Protein AF-A0A7C5GRQ5-F1 (afdb_monomer)

Mean predicted aligned error: 15.03 Å

Sequence (416 aa):
GIWSTAARRTLISAMTKQSAGGLSNIDPYYFAISGTSMATPHIAGVAALILQAYPDLRMSDIYEEAEQEKLDAGWVNDSRNRVHEVELILEASARYVPPSDGGDPLAENNIPQNYSLGWNGEPFDFAQGFGLVRVDRAVGIALALKELRTRDFDGDGVPDYPDACVKAAVSRYEAAMVERQRTYNTDRLYTAWNGEWSRFSNQTTSVIPVNHDTSKMVFIPEGASEMEVRFTYDPWDTDGKRVASLYVTIDQTGDGRPDWTQTGDLLADSRVSVISIPADAYGSYWSFNVEGRGVDWNLGERFRESQYKEVRTEFTISLNMTMTSGGHTLDIQDPHAGVAYWKPLIPFGSEVEGTSINMTEYVYDLGRITPLHEEAPSGEGGADLAWLWVLLIVSMIAAAGYLGYKKAWKKRKLSS

Secondary structure (DSSP, 8-state):
---PPPPP-SSTTSGGGSS-SS-----SS-----SHHHHHHHHHHHHHHHHHH-TT--EEEEEPP--HHHHHTTGGG-GGGEEEHHHHHHHHH-BPPPPPSS-SSB-TTS-BS--EE-TTS-EEBTTTBT-B--HHHHHHHHHHHHHHHH--SSSSSS-S-TT--HHHHHHHHHHHEEEEEEEE--SEEEEEEEEEEEEEE-SSS---PPBP---EEEE--TTEEEEEEEEEE-SEETTTTEEEEEEEEEESSSSSS-SEE--S-TT-SEEEEEEE--GGGTT-EEEEEEEEEEEE---TTTTSTTPPEEEEEEEEEEEEEEEPSEEEEEPPPP--TTEEPPEE---TT---TTEEEEEEEEEE-GGGPPPP-------TT---HHHHHHHHHHHHHHHHHHHHHHHHHHHHHS--

Solvent-accessible surface area (backbone atoms only — not comparable to full-atom values): 24480 Å² total; per-residue (Å²): 125,92,85,76,89,79,80,86,86,81,79,86,73,68,76,75,75,80,76,56,84,91,71,79,84,78,58,94,88,62,71,95,62,86,55,72,74,61,50,49,59,54,52,51,52,49,49,50,50,29,38,69,64,30,71,83,67,49,74,40,96,50,62,60,89,70,59,68,71,45,50,76,72,43,47,87,75,43,79,84,43,38,37,46,42,65,57,55,36,43,49,72,27,23,46,62,73,78,48,45,84,59,66,83,70,40,11,78,76,63,27,50,76,64,70,49,68,49,100,86,67,48,57,27,37,95,83,53,42,36,34,53,66,34,64,68,52,24,36,44,29,33,41,35,38,43,47,45,30,62,40,47,84,88,70,85,83,53,46,76,33,64,79,66,48,69,72,58,13,47,57,40,32,60,72,20,52,38,84,44,77,47,79,41,50,26,43,32,35,32,38,71,51,75,52,67,49,40,41,45,47,58,93,72,94,52,90,69,72,55,68,58,77,57,60,36,30,36,74,34,58,71,59,45,43,36,34,37,45,35,43,35,39,66,25,71,36,80,88,71,32,34,41,38,34,58,39,46,33,31,18,67,82,70,81,86,53,70,75,44,69,63,82,79,70,50,65,53,47,64,47,76,47,77,43,77,45,59,81,85,49,43,80,38,54,31,36,37,30,60,47,71,52,63,48,63,68,63,68,89,57,80,82,56,88,89,70,74,50,66,31,71,41,57,35,35,45,36,39,42,34,35,43,51,83,36,85,38,74,45,68,72,70,75,89,47,91,55,41,59,65,78,38,84,44,70,57,93,92,50,71,40,87,72,16,33,35,36,37,44,40,84,43,79,39,79,87,58,57,66,81,78,80,69,72,68,71,79,68,83,77,72,74,50,68,66,57,56,51,51,52,51,50,52,50,51,52,52,51,52,50,50,52,51,50,52,53,52,53,54,53,60,64,73,75,109

Foldseek 3Di:
DDFDFDDDDDDPPPVVPPPPPPDDDADPGDDPDPDCVRVVVVLVVLLVLLCVLPVPFAFALAFDDDDPVCVVVVSSVDSVRTDTQLVVLQLLQADDDAADPDDPQGHPVRHGNDWDADPLRQTADPPAGSHHGDSVSSSLLSNLLVCQLADDPPPPPHRPCVPDGSSLSSVLQVVQKDKDKDKALAQKKKWKDKDKWKWKDWPPPDGPIDTDWPKAKEAAAAQWFKKKKKKAWQQDDVPQQKGWQKWKFKDLPPPPDGPDIDDDDSRDRMDIDMDTDDRVSHGHIMIIGMDTDMDGPPVVCVPPPTDMDMDMIMMMIMMMIGGHFAEGEDEDDDPDPSYIDIDGDDPPPDRHPRYMYIYIDTDRDSVSRDHDDDPPPPDPDPPPVVVVVVVVVVVVVVVVVVVVVVVVVVVVVVVD

Radius of gyration: 33.69 Å; Cα contacts (8 Å, |Δi|>4): 650; chains: 1; bounding box: 66×55×139 Å

Structure (mmCIF, N/CA/C/O backbone):
data_AF-A0A7C5GRQ5-F1
#
_entry.id   AF-A0A7C5GRQ5-F1
#
loop_
_atom_site.group_PDB
_atom_site.id
_atom_site.type_symbol
_atom_site.label_atom_id
_atom_site.label_alt_id
_atom_site.label_comp_id
_atom_site.label_asym_id
_atom_site.label_entity_id
_atom_site.label_seq_id
_atom_site.pdbx_PDB_ins_code
_atom_site.Cartn_x
_atom_site.Cartn_y
_atom_site.Cartn_z
_atom_site.occupancy
_atom_site.B_iso_or_equiv
_atom_site.auth_seq_id
_atom_site.auth_comp_id
_atom_site.auth_asym_id
_atom_site.auth_atom_id
_atom_site.pdbx_PDB_model_num
ATOM 1 N N . GLY A 1 1 ? 2.155 6.959 8.559 1.00 25.25 1 GLY A N 1
ATOM 2 C CA . GLY A 1 1 ? 3.419 6.710 7.824 1.00 25.25 1 GLY A CA 1
ATOM 3 C C . GLY A 1 1 ? 4.019 5.414 8.322 1.00 25.25 1 GLY A C 1
ATOM 4 O O . GLY A 1 1 ? 3.908 5.161 9.507 1.00 25.25 1 GLY A O 1
ATOM 5 N N . ILE A 1 2 ? 4.578 4.568 7.455 1.00 20.62 2 ILE A N 1
ATOM 6 C CA . ILE A 1 2 ? 5.161 3.281 7.880 1.00 20.62 2 ILE A CA 1
ATOM 7 C C . ILE A 1 2 ? 6.656 3.484 8.162 1.00 20.62 2 ILE A C 1
ATOM 9 O O . ILE A 1 2 ? 7.288 4.335 7.539 1.00 20.62 2 ILE A O 1
ATOM 13 N N . TRP A 1 3 ? 7.177 2.783 9.170 1.00 27.25 3 TRP A N 1
ATOM 14 C CA . TRP A 1 3 ? 8.490 3.000 9.778 1.00 27.25 3 TRP A CA 1
ATOM 15 C C . TRP A 1 3 ? 9.375 1.762 9.629 1.00 27.25 3 TRP A C 1
ATOM 17 O O . TRP A 1 3 ? 8.954 0.650 9.936 1.00 27.25 3 TRP A O 1
ATOM 27 N N . SER A 1 4 ? 10.622 1.959 9.194 1.00 21.61 4 SER A N 1
ATOM 28 C CA . SER A 1 4 ? 11.632 0.900 9.125 1.00 21.61 4 SER A CA 1
ATOM 29 C C . SER A 1 4 ? 12.578 0.952 10.324 1.00 21.61 4 SER A C 1
ATOM 31 O O . SER A 1 4 ? 13.050 2.015 10.725 1.00 21.61 4 SER A O 1
ATOM 33 N N . THR A 1 5 ? 12.929 -0.227 10.836 1.00 24.03 5 THR A N 1
ATOM 34 C CA . THR A 1 5 ? 13.973 -0.458 11.839 1.00 24.03 5 THR A CA 1
ATOM 35 C C . THR A 1 5 ? 15.354 -0.112 11.273 1.00 24.03 5 THR A C 1
ATOM 37 O O . THR A 1 5 ? 15.790 -0.731 10.302 1.00 24.03 5 THR A O 1
ATOM 40 N N . ALA A 1 6 ? 16.072 0.844 11.866 1.00 27.31 6 ALA A N 1
ATOM 41 C CA . ALA A 1 6 ? 17.475 1.086 11.529 1.00 27.31 6 ALA A CA 1
ATOM 42 C C . ALA A 1 6 ? 18.397 0.207 12.387 1.00 27.31 6 ALA A C 1
ATOM 44 O O . ALA A 1 6 ? 18.345 0.219 13.618 1.00 27.31 6 ALA A O 1
ATOM 45 N N . ALA A 1 7 ? 19.273 -0.543 11.717 1.00 21.70 7 ALA A N 1
ATOM 46 C CA . ALA A 1 7 ? 20.367 -1.267 12.343 1.00 21.70 7 ALA A CA 1
ATOM 47 C C . ALA A 1 7 ? 21.446 -0.304 12.879 1.00 21.70 7 ALA A C 1
ATOM 49 O O . ALA A 1 7 ? 21.704 0.778 12.352 1.00 21.70 7 ALA A O 1
ATOM 50 N N . ARG A 1 8 ? 22.082 -0.726 13.970 1.00 26.25 8 ARG A N 1
ATOM 51 C CA . ARG A 1 8 ? 23.006 0.042 14.809 1.00 26.25 8 ARG A CA 1
ATOM 52 C C . ARG A 1 8 ? 24.312 0.436 14.079 1.00 26.25 8 ARG A C 1
ATOM 54 O O . ARG A 1 8 ? 25.058 -0.433 13.649 1.00 26.25 8 ARG A O 1
ATOM 61 N N . ARG A 1 9 ? 24.654 1.731 14.188 1.00 23.22 9 ARG A N 1
ATOM 62 C CA . ARG A 1 9 ? 26.003 2.342 14.342 1.00 23.22 9 ARG A CA 1
ATOM 63 C C . ARG A 1 9 ? 26.970 2.335 13.138 1.00 23.22 9 ARG A C 1
ATOM 65 O O . ARG A 1 9 ? 27.635 1.341 12.885 1.00 23.22 9 ARG A O 1
ATOM 72 N N . THR A 1 10 ? 27.239 3.520 12.572 1.00 27.20 10 THR A N 1
ATOM 73 C CA . THR A 1 10 ? 28.566 4.197 12.541 1.00 27.20 10 THR A CA 1
ATOM 74 C C . THR A 1 10 ? 28.480 5.580 11.846 1.00 27.20 10 THR A C 1
ATOM 76 O O . THR A 1 10 ? 27.639 5.808 10.992 1.00 27.20 10 THR A O 1
ATOM 79 N N . LEU A 1 11 ? 29.322 6.530 12.275 1.00 27.41 11 LEU A N 1
ATOM 80 C CA . LEU A 1 11 ? 29.549 7.908 11.775 1.00 27.41 11 LEU A CA 1
ATOM 81 C C . LEU A 1 11 ? 28.542 9.066 12.005 1.00 27.41 11 LEU A C 1
ATOM 83 O O . LEU A 1 11 ? 29.029 10.179 12.203 1.00 27.41 11 LEU A O 1
ATOM 87 N N . ILE A 1 12 ? 27.219 8.890 12.138 1.00 32.97 12 ILE A N 1
ATOM 88 C CA . ILE A 1 12 ? 26.296 10.010 12.514 1.00 32.97 12 ILE A CA 1
ATOM 89 C C . ILE A 1 12 ? 26.213 10.190 14.050 1.00 32.97 12 ILE A C 1
ATOM 91 O O . ILE A 1 12 ? 25.177 10.462 14.639 1.00 32.97 12 ILE A O 1
ATOM 95 N N . SER A 1 13 ? 27.330 9.992 14.750 1.00 30.78 13 SER A N 1
ATOM 96 C CA . SER A 1 13 ? 27.433 10.246 16.200 1.00 30.78 13 SER A CA 1
ATOM 97 C C . SER A 1 13 ? 28.453 11.338 16.533 1.00 30.78 13 SER A C 1
ATOM 99 O O . SER A 1 13 ? 28.589 11.702 17.700 1.00 30.78 13 SER A O 1
ATOM 101 N N . ALA A 1 14 ? 29.175 11.856 15.533 1.00 30.59 14 ALA A N 1
ATOM 102 C CA . ALA A 1 14 ? 30.203 12.874 15.734 1.00 30.59 14 ALA A CA 1
ATOM 103 C C . ALA A 1 14 ? 29.704 14.309 15.474 1.00 30.59 14 ALA A C 1
ATOM 105 O O . ALA A 1 14 ? 30.206 15.232 16.105 1.00 30.59 14 ALA A O 1
ATOM 106 N N . MET A 1 15 ? 28.693 14.514 14.616 1.00 30.47 15 MET A N 1
ATOM 107 C CA . MET A 1 15 ? 28.229 15.869 14.256 1.00 30.47 15 MET A CA 1
ATOM 108 C C . MET A 1 15 ? 27.110 16.430 15.149 1.00 30.47 15 MET A C 1
ATOM 110 O O . MET A 1 15 ? 26.880 17.633 15.155 1.00 30.47 15 MET A O 1
ATOM 114 N N . THR A 1 16 ? 26.460 15.616 15.981 1.00 34.72 16 THR A N 1
ATOM 115 C CA . THR A 1 16 ? 25.412 16.074 16.917 1.00 34.72 16 THR A CA 1
ATOM 116 C C . THR A 1 16 ? 25.951 16.585 18.257 1.00 34.72 16 THR A C 1
ATOM 118 O O . THR A 1 16 ? 25.173 17.005 19.110 1.00 34.72 16 THR A O 1
ATOM 121 N N . LYS A 1 17 ? 27.276 16.598 18.466 1.00 33.09 17 LYS A N 1
ATOM 122 C CA . LYS A 1 17 ? 27.876 16.962 19.762 1.00 33.09 17 LYS A CA 1
ATOM 123 C C . LYS A 1 17 ? 28.339 18.418 19.900 1.00 33.09 17 LYS A C 1
ATOM 125 O O . LYS A 1 17 ? 28.851 18.757 20.962 1.00 33.09 17 LYS A O 1
ATOM 130 N N . GLN A 1 18 ? 28.155 19.281 18.893 1.00 29.88 18 GLN A N 1
ATOM 131 C CA . GLN A 1 18 ? 28.696 20.653 18.943 1.00 29.88 18 GLN A CA 1
ATOM 132 C C . GLN A 1 18 ? 27.685 21.793 18.723 1.00 29.88 18 GLN A C 1
ATOM 134 O O . GLN A 1 18 ? 28.056 22.954 18.869 1.00 29.88 18 GLN A O 1
ATOM 139 N N . SER A 1 19 ? 26.404 21.497 18.481 1.00 29.31 19 SER A N 1
ATOM 140 C CA . SER A 1 19 ? 25.372 22.537 18.280 1.00 29.31 19 SER A CA 1
ATOM 141 C C . SER A 1 19 ? 24.140 22.380 19.172 1.00 29.31 19 SER A C 1
ATOM 143 O O . SER A 1 19 ? 23.090 22.933 18.874 1.00 29.31 19 SER A O 1
ATOM 145 N N . ALA A 1 20 ? 24.258 21.670 20.295 1.00 33.72 20 ALA A N 1
ATOM 146 C CA . ALA A 1 20 ? 23.192 21.596 21.289 1.00 33.72 20 ALA A CA 1
ATOM 147 C C . ALA A 1 20 ? 23.438 22.578 22.443 1.00 33.72 20 ALA A C 1
ATOM 149 O O . ALA A 1 20 ? 23.708 22.196 23.582 1.00 33.72 20 ALA A O 1
ATOM 150 N N . GLY A 1 21 ? 23.339 23.870 22.131 1.00 29.95 21 GLY A N 1
ATOM 151 C CA . GLY A 1 21 ? 23.011 24.875 23.132 1.00 29.95 21 GLY A CA 1
ATOM 152 C C . GLY A 1 21 ? 21.531 24.739 23.487 1.00 29.95 21 GLY A C 1
ATOM 153 O O . GLY A 1 21 ? 20.676 25.191 22.739 1.00 29.95 21 GLY A O 1
ATOM 154 N N . GLY A 1 22 ? 21.229 24.087 24.610 1.00 34.00 22 GLY A N 1
ATOM 155 C CA . GLY A 1 22 ? 19.922 24.183 25.275 1.00 34.00 22 GLY A CA 1
ATOM 156 C C . GLY A 1 22 ? 18.800 23.235 24.833 1.00 34.00 22 GLY A C 1
ATOM 157 O O . GLY A 1 22 ? 17.737 23.285 25.440 1.00 34.00 22 GLY A O 1
ATOM 158 N N . LEU A 1 23 ? 19.008 22.347 23.856 1.00 36.28 23 LEU A N 1
ATOM 159 C CA . LEU A 1 23 ? 18.032 21.319 23.448 1.00 36.28 23 LEU A CA 1
ATOM 160 C C . LEU A 1 23 ? 18.760 20.010 23.095 1.00 36.28 23 LEU A C 1
ATOM 162 O O . LEU A 1 23 ? 18.914 19.652 21.932 1.00 36.28 23 LEU A O 1
ATOM 166 N N . SER A 1 24 ? 19.271 19.307 24.103 1.00 38.50 24 SER A N 1
ATOM 167 C CA . SER A 1 24 ? 19.963 18.021 23.942 1.00 38.50 24 SER A CA 1
ATOM 168 C C . SER A 1 24 ? 19.335 16.953 24.823 1.00 38.50 24 SER A C 1
ATOM 170 O O . SER A 1 24 ? 19.722 16.775 25.972 1.00 38.50 24 SER A O 1
ATOM 172 N N . ASN A 1 25 ? 18.386 16.203 24.270 1.00 37.59 25 ASN A N 1
ATOM 173 C CA . ASN A 1 25 ? 18.140 14.826 24.698 1.00 37.59 25 ASN A CA 1
ATOM 174 C C . ASN A 1 25 ? 17.377 14.097 23.596 1.00 37.59 25 ASN A C 1
ATOM 176 O O . ASN A 1 25 ? 16.163 13.930 23.651 1.00 37.59 25 ASN A O 1
ATOM 180 N N . ILE A 1 26 ? 18.117 13.750 22.546 1.00 38.72 26 ILE A N 1
ATOM 181 C CA . ILE A 1 26 ? 17.601 13.003 21.409 1.00 38.72 26 ILE A CA 1
ATOM 182 C C . ILE A 1 26 ? 17.846 11.514 21.668 1.00 38.72 26 ILE A C 1
ATOM 184 O O . ILE A 1 26 ? 18.937 11.120 22.089 1.00 38.72 26 ILE A O 1
ATOM 188 N N . ASP A 1 27 ? 16.799 10.722 21.471 1.00 39.25 27 ASP A N 1
ATOM 189 C CA . ASP A 1 27 ? 16.747 9.285 21.711 1.00 39.25 27 ASP A CA 1
ATOM 190 C C . ASP A 1 27 ? 17.707 8.514 20.765 1.00 39.25 27 ASP A C 1
ATOM 192 O O . ASP A 1 27 ? 17.698 8.740 19.555 1.00 39.25 27 ASP A O 1
ATOM 196 N N . PRO A 1 28 ? 18.574 7.622 21.286 1.00 38.06 28 PRO A N 1
ATOM 197 C CA . PRO A 1 28 ? 19.521 6.819 20.517 1.00 38.06 28 PRO A CA 1
ATOM 198 C C . PRO A 1 28 ? 18.915 5.629 19.743 1.00 38.06 28 PRO A C 1
ATOM 200 O O . PRO A 1 28 ? 19.674 4.974 19.026 1.00 38.06 28 PRO A O 1
ATOM 203 N N . TYR A 1 29 ? 17.616 5.325 19.866 1.00 30.42 29 TYR A N 1
ATOM 204 C CA . TYR A 1 29 ? 16.940 4.261 19.101 1.00 30.42 29 TYR A CA 1
ATOM 205 C C . TYR A 1 29 ? 15.862 4.773 18.141 1.00 30.42 29 TYR A C 1
ATOM 207 O O . TYR A 1 29 ? 15.638 4.141 17.109 1.00 30.42 29 TYR A O 1
ATOM 215 N N . TYR A 1 30 ? 15.245 5.921 18.430 1.00 38.59 30 TYR A N 1
ATOM 216 C CA . TYR A 1 30 ? 14.126 6.446 17.648 1.00 38.59 30 TYR A CA 1
ATOM 217 C C . TYR A 1 30 ? 14.248 7.956 17.471 1.00 38.59 30 TYR A C 1
ATOM 219 O O . TYR A 1 30 ? 13.999 8.747 18.374 1.00 38.59 30 TYR A O 1
ATOM 227 N N . PHE A 1 31 ? 14.633 8.369 16.272 1.00 36.88 31 PHE A N 1
ATOM 228 C CA . PHE A 1 31 ? 14.639 9.770 15.893 1.00 36.88 31 PHE A CA 1
ATOM 229 C C . PHE A 1 31 ? 13.370 10.107 15.102 1.00 36.88 31 PHE A C 1
ATOM 231 O O . PHE A 1 31 ? 13.057 9.434 14.122 1.00 36.88 31 PHE A O 1
ATOM 238 N N . ALA A 1 32 ? 12.736 11.240 15.414 1.00 35.25 32 ALA A N 1
ATOM 239 C CA . ALA A 1 32 ? 11.993 12.000 14.412 1.00 35.25 32 ALA A CA 1
ATOM 240 C C . ALA A 1 32 ? 13.012 12.672 13.468 1.00 35.25 32 ALA A C 1
ATOM 242 O O . ALA A 1 32 ? 13.331 13.849 13.615 1.00 35.25 32 ALA A O 1
ATOM 243 N N . ILE A 1 33 ? 13.610 11.903 12.552 1.00 34.44 33 ILE A N 1
ATOM 244 C CA . ILE A 1 33 ? 14.453 12.442 11.472 1.00 34.44 33 ILE A CA 1
ATOM 245 C C . ILE A 1 33 ? 13.586 12.567 10.222 1.00 34.44 33 ILE A C 1
ATOM 247 O O . ILE A 1 33 ? 13.465 11.638 9.436 1.00 34.44 33 ILE A O 1
ATOM 251 N N . SER A 1 34 ? 12.973 13.726 10.005 1.00 38.34 34 SER A N 1
ATOM 252 C CA . SER A 1 34 ? 12.477 14.060 8.669 1.00 38.34 34 SER A CA 1
ATOM 253 C C . SER A 1 34 ? 13.676 14.264 7.737 1.00 38.34 34 SER A C 1
ATOM 255 O O . SER A 1 34 ? 14.570 15.053 8.051 1.00 38.34 34 SER A O 1
ATOM 257 N N . GLY A 1 35 ? 13.714 13.560 6.608 1.00 40.47 35 GLY A N 1
ATOM 258 C CA . GLY A 1 35 ? 14.764 13.706 5.600 1.00 40.47 35 GLY A CA 1
ATOM 259 C C . GLY A 1 35 ? 14.936 12.456 4.740 1.00 40.47 35 GLY A C 1
ATOM 260 O O . GLY A 1 35 ? 14.409 11.388 5.054 1.00 40.47 35 GLY A O 1
ATOM 261 N N . THR A 1 36 ? 15.721 12.576 3.671 1.00 53.44 36 THR A N 1
ATOM 262 C CA . THR A 1 36 ? 16.008 11.511 2.688 1.00 53.44 36 THR A CA 1
ATOM 263 C C . THR A 1 36 ? 16.519 10.204 3.312 1.00 53.44 36 THR A C 1
ATOM 265 O O . THR A 1 36 ? 16.264 9.127 2.782 1.00 53.44 36 THR A O 1
ATOM 268 N N . SER A 1 37 ? 17.143 10.273 4.493 1.00 46.97 37 SER A N 1
ATOM 269 C CA . SER A 1 37 ? 17.618 9.117 5.271 1.00 46.97 37 SER A CA 1
ATOM 270 C C . SER A 1 37 ? 16.514 8.113 5.646 1.00 46.97 37 SER A C 1
ATOM 272 O O . SER A 1 37 ? 16.777 6.915 5.706 1.00 46.97 37 SER A O 1
ATOM 274 N N . MET A 1 38 ? 15.266 8.559 5.866 1.00 59.97 38 MET A N 1
ATOM 275 C CA . MET A 1 38 ? 14.136 7.650 6.138 1.00 59.97 38 MET A CA 1
ATOM 276 C C . MET A 1 38 ? 13.520 7.055 4.866 1.00 59.97 38 MET A C 1
ATOM 278 O O . MET A 1 38 ? 12.902 5.993 4.934 1.00 59.97 38 MET A O 1
ATOM 282 N N . ALA A 1 39 ? 13.720 7.679 3.704 1.00 62.66 39 ALA A N 1
ATOM 283 C CA . ALA A 1 39 ? 13.347 7.077 2.427 1.00 62.66 39 ALA A CA 1
ATOM 284 C C . ALA A 1 39 ? 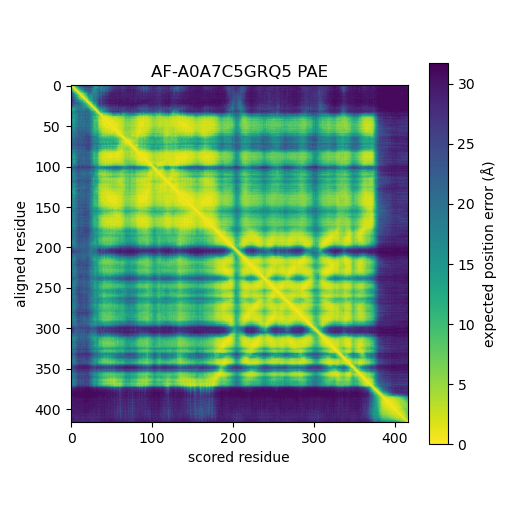14.284 5.910 2.072 1.00 62.66 39 ALA A C 1
ATOM 286 O O . ALA A 1 39 ? 13.821 4.885 1.579 1.00 62.66 39 ALA A O 1
ATOM 287 N N . THR A 1 40 ? 15.577 6.009 2.407 1.00 70.69 40 THR A N 1
ATOM 288 C CA . THR A 1 40 ? 16.586 4.982 2.097 1.00 70.69 40 THR A CA 1
ATOM 289 C C . THR A 1 40 ? 16.203 3.558 2.532 1.00 70.69 40 THR A C 1
ATOM 291 O O . THR A 1 40 ? 16.220 2.676 1.675 1.00 70.69 40 THR A O 1
ATOM 294 N N . PRO A 1 41 ? 15.831 3.269 3.797 1.00 74.12 41 PRO A N 1
ATOM 295 C CA . PRO A 1 41 ? 15.485 1.905 4.191 1.00 74.12 41 PRO A CA 1
ATOM 296 C C . PRO A 1 41 ? 14.168 1.410 3.571 1.00 74.12 41 PRO A C 1
ATOM 298 O O . PRO A 1 41 ? 14.044 0.216 3.310 1.00 74.12 41 PRO A O 1
ATOM 301 N N . HIS A 1 42 ? 13.211 2.299 3.280 1.00 73.56 42 HIS A N 1
ATOM 302 C CA . HIS A 1 42 ? 11.979 1.924 2.578 1.00 73.56 42 HIS A CA 1
ATOM 303 C C . HIS A 1 42 ? 12.272 1.506 1.142 1.00 73.56 42 HIS A C 1
ATOM 305 O O . HIS A 1 42 ? 11.875 0.421 0.729 1.00 73.56 42 HIS A O 1
ATOM 311 N N . ILE A 1 43 ? 13.027 2.325 0.408 1.00 82.25 43 ILE A N 1
ATOM 312 C CA . ILE A 1 43 ? 13.435 2.008 -0.961 1.00 82.25 43 ILE A CA 1
ATOM 313 C C . ILE A 1 43 ? 14.318 0.755 -0.995 1.00 82.25 43 ILE A C 1
ATOM 315 O O . ILE A 1 43 ? 14.124 -0.086 -1.866 1.00 82.25 43 ILE A O 1
ATOM 319 N N . ALA A 1 44 ? 15.202 0.552 -0.012 1.00 83.25 44 ALA A N 1
ATOM 320 C CA . ALA A 1 44 ? 15.966 -0.691 0.116 1.00 83.25 44 ALA A CA 1
ATOM 321 C C . ALA A 1 44 ? 15.059 -1.920 0.325 1.00 83.25 44 ALA A C 1
ATOM 323 O O . ALA A 1 44 ? 15.298 -2.971 -0.268 1.00 83.25 44 ALA A O 1
ATOM 324 N N . GLY A 1 45 ? 13.993 -1.790 1.122 1.00 86.31 45 GLY A N 1
ATOM 325 C CA . GLY A 1 45 ? 12.978 -2.833 1.283 1.00 86.31 45 GLY A CA 1
ATOM 326 C C . GLY A 1 45 ? 12.228 -3.137 -0.017 1.00 86.31 45 GLY A C 1
ATOM 327 O O . GLY A 1 45 ? 12.049 -4.304 -0.362 1.00 86.31 45 GLY A O 1
ATOM 328 N N . VAL A 1 46 ? 11.846 -2.110 -0.783 1.00 87.56 46 VAL A N 1
ATOM 329 C CA . VAL A 1 46 ? 11.210 -2.299 -2.099 1.00 87.56 46 VAL A CA 1
ATOM 330 C C . VAL A 1 46 ? 12.174 -2.954 -3.089 1.00 87.56 46 VAL A C 1
ATOM 332 O O . VAL A 1 46 ? 11.792 -3.901 -3.771 1.00 87.56 46 VAL A O 1
ATOM 335 N N . ALA A 1 47 ? 13.437 -2.526 -3.124 1.00 89.94 47 ALA A N 1
ATOM 336 C CA . ALA A 1 47 ? 14.477 -3.152 -3.936 1.00 89.94 47 ALA A CA 1
ATOM 337 C C . ALA A 1 47 ? 14.652 -4.642 -3.595 1.00 89.94 47 ALA A C 1
ATOM 339 O O . ALA A 1 47 ? 14.786 -5.467 -4.496 1.00 89.94 47 ALA A O 1
ATOM 340 N N . ALA A 1 48 ? 14.580 -5.008 -2.311 1.00 93.81 48 ALA A N 1
ATOM 341 C CA . ALA A 1 48 ? 14.618 -6.406 -1.889 1.00 93.81 48 ALA A CA 1
ATOM 342 C C . ALA A 1 48 ? 13.411 -7.209 -2.407 1.00 93.81 48 ALA A C 1
ATOM 344 O O . ALA A 1 48 ? 13.595 -8.336 -2.861 1.00 93.81 48 ALA A O 1
ATOM 345 N N . LEU A 1 49 ? 12.199 -6.637 -2.405 1.00 95.25 49 LEU A N 1
ATOM 346 C CA . LEU A 1 49 ? 11.009 -7.281 -2.983 1.00 95.25 49 LEU A CA 1
ATOM 347 C C . LEU A 1 49 ? 11.126 -7.456 -4.505 1.00 95.25 49 LEU A C 1
ATOM 349 O O . LEU A 1 49 ? 10.783 -8.516 -5.027 1.00 95.25 49 LEU A O 1
ATOM 353 N N . ILE A 1 50 ? 11.648 -6.448 -5.209 1.00 95.94 50 ILE A N 1
ATOM 354 C CA . ILE A 1 50 ? 11.923 -6.514 -6.652 1.00 95.94 50 ILE A CA 1
ATOM 355 C C . ILE A 1 50 ? 12.909 -7.654 -6.952 1.00 95.94 50 ILE A C 1
ATOM 357 O O . ILE A 1 50 ? 12.634 -8.501 -7.800 1.00 95.94 50 ILE A O 1
ATOM 361 N N . LEU A 1 51 ? 14.024 -7.721 -6.218 1.00 95.25 51 LEU A N 1
ATOM 362 C CA . LEU A 1 51 ? 15.039 -8.767 -6.380 1.00 95.25 51 LEU A CA 1
ATOM 363 C C . LEU A 1 51 ? 14.535 -10.151 -5.956 1.00 95.25 51 LEU A C 1
ATOM 365 O O . LEU A 1 51 ? 14.946 -11.155 -6.528 1.00 95.25 51 LEU A O 1
ATOM 369 N N . GLN A 1 52 ? 13.626 -10.234 -4.985 1.00 96.31 52 GLN A N 1
ATOM 370 C CA . GLN A 1 52 ? 12.972 -11.492 -4.633 1.00 96.31 52 GLN A CA 1
ATOM 371 C C . GLN A 1 52 ? 12.064 -11.987 -5.768 1.00 96.31 52 GLN A C 1
ATOM 373 O O . GLN A 1 52 ? 12.016 -13.189 -6.036 1.00 96.31 52 GLN A O 1
ATOM 378 N N . ALA A 1 53 ? 11.348 -11.078 -6.434 1.00 95.31 53 ALA A N 1
ATOM 379 C CA . ALA A 1 53 ? 10.494 -11.408 -7.570 1.00 95.31 53 ALA A CA 1
ATOM 380 C C . ALA A 1 53 ? 11.316 -11.841 -8.797 1.00 95.31 53 ALA A C 1
ATOM 382 O O . ALA A 1 53 ? 10.974 -12.831 -9.458 1.00 95.31 53 ALA A O 1
ATOM 383 N N . TYR A 1 54 ? 12.419 -11.136 -9.071 1.00 97.06 54 TYR A N 1
ATOM 384 C CA . TYR A 1 54 ? 13.335 -11.450 -10.160 1.00 97.06 54 TYR A CA 1
ATOM 385 C C . TYR A 1 54 ? 14.814 -11.237 -9.764 1.00 97.06 54 TYR A C 1
ATOM 387 O O . TYR A 1 54 ? 15.330 -10.124 -9.864 1.00 97.06 54 TYR A O 1
ATOM 395 N N . PRO A 1 55 ? 15.517 -12.306 -9.335 1.00 96.56 55 PRO A N 1
ATOM 396 C CA . PRO A 1 55 ? 16.909 -12.207 -8.885 1.00 96.56 55 PRO A CA 1
ATOM 397 C C . PRO A 1 55 ? 17.938 -11.921 -9.987 1.00 96.56 55 PRO A C 1
ATOM 399 O O . PRO A 1 55 ? 19.008 -11.409 -9.673 1.00 96.56 55 PRO A O 1
ATOM 402 N N . ASP A 1 56 ? 17.634 -12.228 -11.256 1.00 95.19 56 ASP A N 1
ATOM 403 C CA . ASP A 1 56 ? 18.586 -12.091 -12.376 1.00 95.19 56 ASP A CA 1
ATOM 404 C C . ASP A 1 56 ? 18.530 -10.710 -13.059 1.00 95.19 56 ASP A C 1
ATOM 406 O O . ASP A 1 56 ? 18.951 -10.554 -14.209 1.00 95.19 56 ASP A O 1
ATOM 410 N N . LEU A 1 57 ? 17.985 -9.701 -12.370 1.00 94.12 57 LEU A N 1
ATOM 411 C CA . LEU A 1 57 ? 18.069 -8.309 -12.809 1.00 94.12 57 LEU A CA 1
ATOM 412 C C . LEU A 1 57 ? 19.535 -7.895 -12.975 1.00 94.12 57 LEU A C 1
ATOM 414 O O . LEU A 1 57 ? 20.399 -8.265 -12.179 1.00 94.12 57 LEU A O 1
ATOM 418 N N . ARG A 1 58 ? 19.809 -7.125 -14.027 1.00 93.69 58 ARG A N 1
ATOM 419 C CA . ARG A 1 58 ? 21.170 -6.787 -14.462 1.00 93.69 58 ARG A CA 1
ATOM 420 C C . ARG A 1 58 ? 21.399 -5.278 -14.517 1.00 93.69 58 ARG A C 1
ATOM 422 O O . ARG A 1 58 ? 20.509 -4.475 -14.239 1.00 93.69 58 ARG A O 1
ATOM 429 N N . MET A 1 59 ? 22.619 -4.884 -14.877 1.00 91.88 59 MET A N 1
ATOM 430 C CA . MET A 1 59 ? 22.892 -3.506 -15.287 1.00 91.88 59 MET A CA 1
ATOM 431 C C . MET A 1 59 ? 22.164 -3.229 -16.600 1.00 91.88 59 MET A C 1
ATOM 433 O O . MET A 1 59 ? 22.262 -4.025 -17.534 1.00 91.88 59 MET A O 1
ATOM 437 N N . SER A 1 60 ? 21.452 -2.111 -16.667 1.00 86.94 60 SER A N 1
ATOM 438 C CA . SER A 1 60 ? 20.776 -1.690 -17.890 1.00 86.94 60 SER A CA 1
ATOM 439 C C . SER A 1 60 ? 21.759 -1.067 -18.889 1.00 86.94 60 SER A C 1
ATOM 441 O O . SER A 1 60 ? 22.924 -0.810 -18.576 1.00 86.94 60 SER A O 1
ATOM 443 N N . ASP A 1 61 ? 21.278 -0.793 -20.100 1.00 84.44 61 ASP A N 1
ATOM 444 C CA . ASP A 1 61 ? 21.996 0.028 -21.083 1.00 84.44 61 ASP A CA 1
ATOM 445 C C . ASP A 1 61 ? 21.721 1.535 -20.915 1.00 84.44 61 ASP A C 1
ATOM 447 O O . ASP A 1 61 ? 22.194 2.343 -21.714 1.00 84.44 61 ASP A O 1
ATOM 451 N N . ILE A 1 62 ? 20.962 1.921 -19.882 1.00 80.69 62 ILE A N 1
ATOM 452 C CA . ILE A 1 62 ? 20.715 3.319 -19.519 1.00 80.69 62 ILE A CA 1
ATOM 453 C C . ILE A 1 62 ? 21.845 3.786 -18.602 1.00 80.69 62 ILE A C 1
ATOM 455 O O . ILE A 1 62 ? 22.281 3.056 -17.712 1.00 80.69 62 ILE A O 1
ATOM 459 N N . TYR A 1 63 ? 22.328 5.001 -18.841 1.00 79.06 63 TYR A N 1
ATOM 460 C CA . TYR A 1 63 ? 23.381 5.638 -18.058 1.00 79.06 63 TYR A CA 1
ATOM 461 C C . TYR A 1 63 ? 22.775 6.653 -17.093 1.00 79.06 63 TYR A C 1
ATOM 463 O O . TYR A 1 63 ? 21.764 7.273 -17.420 1.00 79.06 63 TYR A O 1
ATOM 471 N N . GLU A 1 64 ? 23.410 6.833 -15.936 1.00 70.19 64 GLU A N 1
ATOM 472 C CA . GLU A 1 64 ? 23.066 7.893 -14.992 1.00 70.19 64 GLU A CA 1
ATOM 473 C C . GLU A 1 64 ? 23.127 9.252 -15.694 1.00 70.19 64 GLU A C 1
ATOM 475 O O . GLU A 1 64 ? 24.038 9.512 -16.496 1.00 70.19 64 GLU A O 1
ATOM 480 N N . GLU A 1 65 ? 22.171 10.124 -15.376 1.00 66.50 65 GLU A N 1
ATOM 481 C CA . GLU A 1 65 ? 22.160 11.485 -15.896 1.00 66.50 65 GLU A CA 1
ATOM 482 C C . GLU A 1 65 ? 23.421 12.235 -15.458 1.00 66.50 65 GLU A C 1
ATOM 484 O O . GLU A 1 65 ? 23.860 12.176 -14.306 1.00 66.50 65 GLU A O 1
ATOM 489 N N . ALA A 1 66 ? 24.024 12.958 -16.399 1.00 67.44 66 ALA A N 1
ATOM 490 C CA . ALA A 1 66 ? 25.247 13.697 -16.153 1.00 67.44 66 ALA A CA 1
ATOM 491 C C . ALA A 1 66 ? 25.237 15.049 -16.852 1.00 67.44 66 ALA A C 1
ATOM 493 O O . ALA A 1 66 ? 24.689 15.217 -17.940 1.00 67.44 66 ALA A O 1
ATOM 494 N N . GLU A 1 67 ? 25.896 16.013 -16.215 1.00 74.50 67 GLU A N 1
ATOM 495 C CA . GLU A 1 67 ? 26.132 17.336 -16.780 1.00 74.50 67 GLU A CA 1
ATOM 496 C C . GLU A 1 67 ? 26.940 17.244 -18.085 1.00 74.50 67 GLU A C 1
ATOM 498 O O . GLU A 1 67 ? 27.771 16.347 -18.257 1.00 74.50 67 GLU A O 1
ATOM 503 N N . GLN A 1 68 ? 26.737 18.207 -18.991 1.00 76.12 68 GLN A N 1
ATOM 504 C CA . GLN A 1 68 ? 27.338 18.202 -20.331 1.00 76.12 68 GLN A CA 1
ATOM 505 C C . GLN A 1 68 ? 28.866 18.035 -20.306 1.00 76.12 68 GLN A C 1
ATOM 507 O O . GLN A 1 68 ? 29.413 17.284 -21.105 1.00 76.12 68 GLN A O 1
ATOM 512 N N . GLU A 1 69 ? 29.550 18.650 -19.339 1.00 81.50 69 GLU A N 1
ATOM 513 C CA . GLU A 1 69 ? 31.003 18.520 -19.168 1.00 81.50 69 GLU A CA 1
ATOM 514 C C . GLU A 1 69 ? 31.443 17.063 -18.940 1.00 81.50 69 GLU A C 1
ATOM 516 O O . GLU A 1 69 ? 32.458 16.615 -19.475 1.00 81.50 69 GLU A O 1
ATOM 521 N N . LYS A 1 70 ? 30.660 16.289 -18.181 1.00 76.38 70 LYS A N 1
ATOM 522 C CA . LYS A 1 70 ? 30.927 14.866 -17.944 1.00 76.38 70 LYS A CA 1
ATOM 523 C C . LYS A 1 70 ? 30.637 14.035 -19.189 1.00 76.38 70 LYS A C 1
ATOM 525 O O . LYS A 1 70 ? 31.421 13.138 -19.506 1.00 76.38 70 LYS A O 1
ATOM 530 N N . LEU A 1 71 ? 29.546 14.332 -19.900 1.00 77.06 71 LEU A N 1
ATOM 531 C CA . LEU A 1 71 ? 29.233 13.686 -21.179 1.00 77.06 71 LEU A CA 1
ATOM 532 C C . LEU A 1 71 ? 30.391 13.865 -22.169 1.00 77.06 71 LEU A C 1
ATOM 534 O O . LEU A 1 71 ? 30.871 12.880 -22.734 1.00 77.06 71 LEU A O 1
ATOM 538 N N . ASP A 1 72 ? 30.906 15.090 -22.278 1.00 79.19 72 ASP A N 1
ATOM 539 C CA . ASP A 1 72 ? 32.040 15.445 -23.133 1.00 79.19 72 ASP A CA 1
ATOM 540 C C . ASP A 1 72 ? 33.345 14.753 -22.687 1.00 79.19 72 ASP A C 1
ATOM 542 O O . ASP A 1 72 ? 34.176 14.384 -23.520 1.00 79.19 72 ASP A O 1
ATOM 546 N N . ALA A 1 73 ? 33.507 14.495 -21.384 1.00 81.62 73 ALA A N 1
ATOM 547 C CA . ALA A 1 73 ? 34.615 13.725 -20.811 1.00 81.62 73 ALA A CA 1
ATOM 548 C C . ALA A 1 73 ? 34.480 12.195 -20.983 1.00 81.62 73 ALA A C 1
ATOM 550 O O . ALA A 1 73 ? 35.309 11.438 -20.473 1.00 81.62 73 ALA A O 1
ATOM 551 N N . GLY A 1 74 ? 33.462 11.723 -21.710 1.00 79.50 74 GLY A N 1
ATOM 552 C CA . GLY A 1 74 ? 33.260 10.306 -22.002 1.00 79.50 74 GLY A CA 1
ATOM 553 C C . GLY A 1 74 ? 32.478 9.546 -20.930 1.00 79.50 74 GLY A C 1
ATOM 554 O O . GLY A 1 74 ? 32.679 8.342 -20.796 1.00 79.50 74 GLY A O 1
ATOM 555 N N . TRP A 1 75 ? 31.576 10.205 -20.192 1.00 78.00 75 TRP A N 1
ATOM 556 C CA . TRP A 1 75 ? 30.704 9.576 -19.183 1.00 78.00 75 TRP A CA 1
ATOM 557 C C . TRP A 1 75 ? 29.971 8.326 -19.690 1.00 78.00 75 TRP A C 1
ATOM 559 O O . TRP A 1 75 ? 29.914 7.317 -18.993 1.00 78.00 75 TRP A O 1
ATOM 569 N N . VAL A 1 76 ? 29.481 8.355 -20.932 1.00 78.12 76 VAL A N 1
ATOM 570 C CA . VAL A 1 76 ? 28.784 7.226 -21.581 1.00 78.12 76 VAL A CA 1
ATOM 571 C C . VAL A 1 76 ? 29.710 6.059 -21.959 1.00 78.12 76 VAL A C 1
ATOM 573 O O . VAL A 1 76 ? 29.247 4.961 -22.266 1.00 78.12 76 VAL A O 1
ATOM 576 N N . ASN A 1 77 ? 31.029 6.265 -21.921 1.00 80.31 77 ASN A N 1
ATOM 577 C CA . ASN A 1 77 ? 32.016 5.228 -22.224 1.00 80.31 77 ASN A CA 1
ATOM 578 C C . ASN A 1 77 ? 32.415 4.414 -20.982 1.00 80.31 77 ASN A C 1
ATOM 580 O O . ASN A 1 77 ? 33.053 3.371 -21.132 1.00 80.31 77 ASN A O 1
ATOM 584 N N . ASP A 1 78 ? 32.059 4.856 -19.769 1.00 79.44 78 ASP A N 1
ATOM 585 C CA . ASP A 1 78 ? 32.307 4.094 -18.542 1.00 79.44 78 ASP A CA 1
ATOM 586 C C . ASP A 1 78 ? 31.091 3.219 -18.207 1.00 79.44 78 ASP A C 1
ATOM 588 O O . ASP A 1 78 ? 30.010 3.704 -17.878 1.00 79.44 78 ASP A O 1
ATOM 592 N N . SER A 1 79 ? 31.272 1.897 -18.261 1.00 75.69 79 SER A N 1
ATOM 593 C CA . SER A 1 79 ? 30.225 0.927 -17.923 1.00 75.69 79 SER A CA 1
ATOM 594 C C . SER A 1 79 ? 29.787 0.986 -16.456 1.00 75.69 79 SER A C 1
ATOM 596 O O . SER A 1 79 ? 28.749 0.424 -16.121 1.00 75.69 79 SER A O 1
ATOM 598 N N . ARG A 1 80 ? 30.568 1.628 -15.575 1.00 75.38 80 ARG A N 1
ATOM 599 C CA . ARG A 1 80 ? 30.202 1.839 -14.164 1.00 75.38 80 ARG A CA 1
ATOM 600 C C . ARG A 1 80 ? 29.108 2.885 -13.985 1.00 75.38 80 ARG A C 1
ATOM 602 O O . ARG A 1 80 ? 28.476 2.882 -12.942 1.00 75.38 80 ARG A O 1
ATOM 609 N N . ASN A 1 81 ? 28.876 3.724 -14.994 1.00 78.69 81 ASN A N 1
ATOM 610 C CA . ASN A 1 81 ? 27.856 4.772 -14.966 1.00 78.69 81 ASN A CA 1
ATOM 611 C C . ASN A 1 81 ? 26.492 4.267 -15.455 1.00 78.69 81 ASN A C 1
ATOM 613 O O . ASN A 1 81 ? 25.592 5.062 -15.703 1.00 78.69 81 ASN A O 1
ATOM 617 N N . ARG A 1 82 ? 26.351 2.956 -15.679 1.00 80.88 82 ARG A N 1
ATOM 618 C CA . ARG A 1 82 ? 25.075 2.341 -16.041 1.00 80.88 82 ARG A CA 1
ATOM 619 C C . ARG A 1 82 ? 24.178 2.259 -14.816 1.00 80.88 82 ARG A C 1
ATOM 621 O O . ARG A 1 82 ? 24.652 1.985 -13.721 1.00 80.88 82 ARG A O 1
ATOM 628 N N . VAL A 1 83 ? 22.882 2.415 -15.032 1.00 85.00 83 VAL A N 1
ATOM 629 C CA . VAL 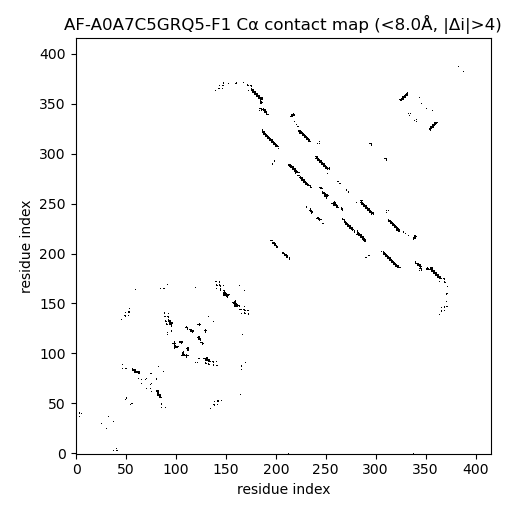A 1 83 ? 21.859 2.306 -13.995 1.00 85.00 83 VAL A CA 1
ATOM 630 C C . VAL A 1 83 ? 21.455 0.842 -13.838 1.00 85.00 83 VAL A C 1
ATOM 632 O O . VAL A 1 83 ? 21.293 0.118 -14.828 1.00 85.00 83 VAL A O 1
ATOM 635 N N . HIS A 1 84 ? 21.296 0.375 -12.602 1.00 90.56 84 HIS A N 1
ATOM 636 C CA . HIS A 1 84 ? 20.805 -0.979 -12.345 1.00 90.56 84 HIS A CA 1
ATOM 637 C C . HIS A 1 84 ? 19.306 -1.074 -12.669 1.00 90.56 84 HIS A C 1
ATOM 639 O O . HIS A 1 84 ? 18.543 -0.163 -12.365 1.00 90.56 84 HIS A O 1
ATOM 645 N N . GLU A 1 85 ? 18.831 -2.193 -13.223 1.00 93.56 85 GLU A N 1
ATOM 646 C CA . GLU A 1 85 ? 17.418 -2.334 -13.625 1.00 93.56 85 GLU A CA 1
ATOM 647 C C . GLU A 1 85 ? 16.419 -2.152 -12.472 1.00 93.56 85 GLU A C 1
ATOM 649 O O . GLU A 1 85 ? 15.292 -1.724 -12.695 1.00 93.56 85 GLU A O 1
ATOM 654 N N . VAL A 1 86 ? 16.840 -2.424 -11.236 1.00 91.88 86 VAL A N 1
ATOM 655 C CA . VAL A 1 86 ? 16.051 -2.141 -10.021 1.00 91.88 86 VAL A CA 1
ATOM 656 C C . VAL A 1 86 ? 15.696 -0.657 -9.914 1.00 91.88 86 VAL A C 1
ATOM 658 O O . VAL A 1 86 ? 14.558 -0.338 -9.587 1.00 91.88 86 VAL A O 1
ATOM 661 N N . GLU A 1 87 ? 16.636 0.241 -10.199 1.00 88.31 87 GLU A N 1
ATOM 662 C CA . GLU A 1 87 ? 16.406 1.686 -10.147 1.00 88.31 87 GLU A CA 1
ATOM 663 C C . GLU A 1 87 ? 15.420 2.116 -11.231 1.00 88.31 87 GLU A C 1
ATOM 665 O O . GLU A 1 87 ? 14.403 2.724 -10.914 1.00 88.31 87 GLU A O 1
ATOM 670 N N . LEU A 1 88 ? 15.606 1.650 -12.470 1.00 89.19 88 LEU A N 1
ATOM 671 C CA . LEU A 1 88 ? 14.653 1.910 -13.554 1.00 89.19 88 LEU A CA 1
ATOM 672 C C . LEU A 1 88 ? 13.239 1.401 -13.232 1.00 89.19 88 LEU A C 1
ATOM 674 O O . LEU A 1 88 ? 12.249 2.048 -13.566 1.00 89.19 88 LEU A O 1
ATOM 678 N N . ILE A 1 89 ? 13.116 0.236 -12.586 1.00 92.75 89 ILE A N 1
ATOM 679 C CA . ILE A 1 89 ? 11.819 -0.302 -12.153 1.00 92.75 89 ILE A CA 1
ATOM 680 C C . ILE A 1 89 ? 11.199 0.588 -11.069 1.00 92.75 89 ILE A C 1
ATOM 682 O O . ILE A 1 89 ? 9.996 0.846 -11.118 1.00 92.75 89 ILE A O 1
ATOM 686 N N . LEU A 1 90 ? 11.991 1.070 -10.105 1.00 89.12 90 LEU A N 1
ATOM 687 C CA . LEU A 1 90 ? 11.518 1.991 -9.069 1.00 89.12 90 LEU A CA 1
ATOM 688 C C . LEU A 1 90 ? 10.997 3.290 -9.693 1.00 89.12 90 LEU A C 1
ATOM 690 O O . LEU A 1 90 ? 9.862 3.673 -9.409 1.00 89.12 90 LEU A O 1
ATOM 694 N N . GLU A 1 91 ? 11.765 3.898 -10.594 1.00 87.06 91 GLU A N 1
ATOM 695 C CA . GLU A 1 91 ? 11.384 5.109 -11.328 1.00 87.06 91 GLU A CA 1
ATOM 696 C C . GLU A 1 91 ? 10.115 4.895 -12.159 1.00 87.06 91 GLU A C 1
ATOM 698 O O . GLU A 1 91 ? 9.144 5.633 -12.012 1.00 87.06 91 GLU A O 1
ATOM 703 N N . ALA A 1 92 ? 10.062 3.829 -12.965 1.00 89.88 92 ALA A N 1
ATOM 704 C CA . ALA A 1 92 ? 8.891 3.514 -13.782 1.00 89.88 92 ALA A CA 1
ATOM 705 C C . ALA A 1 92 ? 7.653 3.175 -12.943 1.00 89.88 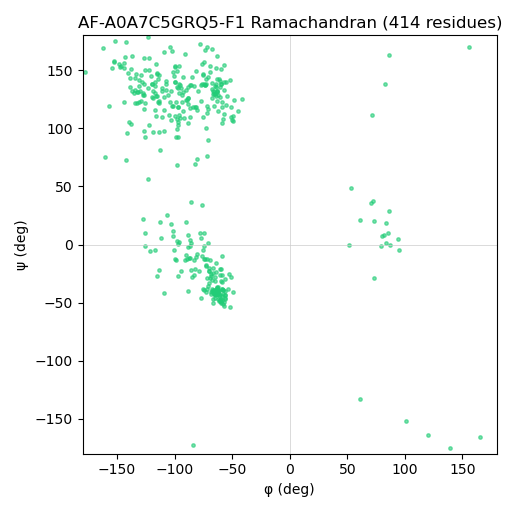92 ALA A C 1
ATOM 707 O O . ALA A 1 92 ? 6.521 3.372 -13.384 1.00 89.88 92 ALA A O 1
ATOM 708 N N . SER A 1 93 ? 7.829 2.647 -11.732 1.00 89.94 93 SER A N 1
ATOM 709 C CA . SER A 1 93 ? 6.711 2.331 -10.842 1.00 89.94 93 SER A CA 1
ATOM 710 C C . SER A 1 93 ? 6.142 3.554 -10.123 1.00 89.94 93 SER A C 1
ATOM 712 O O . SER A 1 93 ? 4.980 3.519 -9.696 1.00 89.94 93 SER A O 1
ATOM 714 N N . ALA A 1 94 ? 6.936 4.619 -9.995 1.00 84.69 94 ALA A N 1
ATOM 715 C CA . ALA A 1 94 ? 6.597 5.784 -9.203 1.00 84.69 94 ALA A CA 1
ATOM 716 C C . ALA A 1 94 ? 5.374 6.531 -9.754 1.00 84.69 94 ALA A C 1
ATOM 718 O O . ALA A 1 94 ? 5.032 6.461 -10.937 1.00 84.69 94 ALA A O 1
ATOM 719 N N . ARG A 1 95 ? 4.663 7.197 -8.844 1.00 83.94 95 ARG A N 1
ATOM 720 C CA . ARG A 1 95 ? 3.551 8.092 -9.147 1.00 83.94 95 ARG A CA 1
ATOM 721 C C . ARG A 1 95 ? 3.986 9.515 -8.835 1.00 83.94 95 ARG A C 1
ATOM 723 O O . ARG A 1 95 ? 4.101 9.873 -7.659 1.00 83.94 95 ARG A O 1
ATOM 730 N N . TYR A 1 96 ? 4.171 10.303 -9.885 1.00 80.88 96 TYR A N 1
ATOM 731 C CA . TYR A 1 96 ? 4.452 11.726 -9.780 1.00 80.88 96 TYR A CA 1
ATOM 732 C C . TYR A 1 96 ? 3.275 12.459 -9.129 1.00 80.88 96 TYR A C 1
ATOM 734 O O . TYR A 1 96 ? 2.115 12.242 -9.495 1.00 80.88 96 TYR A O 1
ATOM 742 N N . VAL A 1 97 ? 3.562 13.307 -8.145 1.00 79.75 97 VAL A N 1
ATOM 743 C CA . VAL A 1 97 ? 2.569 14.175 -7.514 1.00 79.75 97 VAL A CA 1
ATOM 744 C C . VAL A 1 97 ? 2.668 15.549 -8.180 1.00 79.75 97 VAL A C 1
ATOM 746 O O . VAL A 1 97 ? 3.728 16.167 -8.116 1.00 79.75 97 VAL A O 1
ATOM 749 N N . PRO A 1 98 ? 1.607 16.045 -8.838 1.00 83.75 98 PRO A N 1
ATOM 750 C CA . PRO A 1 98 ? 1.661 17.343 -9.499 1.00 83.75 98 PRO A CA 1
ATOM 751 C C . PRO A 1 98 ? 1.730 18.499 -8.481 1.00 83.75 98 PRO A C 1
ATOM 753 O O . PRO A 1 98 ? 1.229 18.359 -7.356 1.00 83.75 98 PRO A O 1
ATOM 756 N N . PRO A 1 99 ? 2.314 19.653 -8.857 1.00 81.62 99 PRO A N 1
ATOM 757 C CA . PRO A 1 99 ? 2.264 20.853 -8.031 1.00 81.62 99 PRO A CA 1
ATOM 758 C C . PRO A 1 99 ? 0.816 21.294 -7.802 1.00 81.62 99 PRO A C 1
ATOM 760 O O . PRO A 1 99 ? -0.024 21.199 -8.698 1.00 81.62 99 PRO A O 1
ATOM 763 N N . SER A 1 100 ? 0.518 21.750 -6.585 1.00 79.06 100 SER A N 1
ATOM 764 C CA . SER A 1 100 ? -0.771 22.375 -6.283 1.00 79.06 100 SER A CA 1
ATOM 765 C C . SER A 1 100 ? -0.857 23.786 -6.882 1.00 79.06 100 SER A C 1
ATOM 767 O O . SER A 1 100 ? 0.149 24.366 -7.300 1.00 79.06 100 SER A O 1
ATOM 769 N N . ASP A 1 101 ? -2.060 24.361 -6.904 1.00 81.06 101 ASP A N 1
ATOM 770 C CA . ASP A 1 101 ? -2.245 25.744 -7.344 1.00 81.06 101 ASP A CA 1
ATOM 771 C C . ASP A 1 101 ? -1.513 26.725 -6.408 1.00 81.06 101 ASP A C 1
ATOM 773 O O . ASP A 1 101 ? -1.499 26.551 -5.189 1.00 81.06 101 ASP A O 1
ATOM 777 N N . GLY A 1 102 ? -0.932 27.782 -6.985 1.00 70.56 102 GLY A N 1
ATOM 778 C CA . GLY A 1 102 ? -0.259 28.857 -6.245 1.00 70.56 102 GLY A CA 1
ATOM 779 C C . GLY A 1 102 ? 1.212 28.581 -5.908 1.00 70.56 102 GLY A C 1
ATOM 780 O O . GLY A 1 102 ? 1.677 27.452 -5.981 1.00 70.56 102 GLY A O 1
ATOM 781 N N . GLY A 1 103 ? 1.952 29.638 -5.551 1.00 63.56 103 GLY A N 1
ATOM 782 C CA . GLY A 1 103 ? 3.369 29.574 -5.155 1.00 63.56 103 GLY A CA 1
ATOM 783 C C . GLY A 1 103 ? 4.382 29.548 -6.317 1.00 63.56 103 GLY A C 1
ATOM 784 O O . GLY A 1 103 ? 4.176 28.884 -7.327 1.00 63.56 103 GLY A O 1
ATOM 785 N N . ASP A 1 104 ? 5.480 30.302 -6.168 1.00 73.31 104 ASP A N 1
ATOM 786 C CA . ASP A 1 104 ? 6.642 30.346 -7.078 1.00 73.31 104 ASP A CA 1
ATOM 787 C C . ASP A 1 104 ? 7.916 30.537 -6.221 1.00 73.31 104 ASP A C 1
ATOM 789 O O . ASP A 1 104 ? 7.960 31.487 -5.427 1.00 73.31 104 ASP A O 1
ATOM 793 N N . PRO A 1 105 ? 8.932 29.648 -6.289 1.00 71.00 105 PRO A N 1
ATOM 794 C CA . PRO A 1 105 ? 9.091 28.528 -7.234 1.00 71.00 105 PRO A CA 1
ATOM 795 C C . PRO A 1 105 ? 8.446 27.201 -6.809 1.00 71.00 105 PRO A C 1
ATOM 797 O O . PRO A 1 105 ? 8.358 26.276 -7.617 1.00 71.00 105 PRO A O 1
ATOM 800 N N . LEU A 1 106 ? 8.009 27.088 -5.552 1.00 73.75 106 LEU A N 1
ATOM 801 C CA . LEU A 1 106 ? 7.350 25.899 -5.007 1.00 73.75 106 LEU A CA 1
ATOM 802 C C . LEU A 1 106 ? 5.860 26.159 -4.805 1.00 73.75 106 LEU A C 1
ATOM 804 O O . LEU A 1 106 ? 5.481 27.232 -4.330 1.00 73.75 106 LEU A O 1
ATOM 808 N N . ALA A 1 107 ? 5.051 25.151 -5.108 1.00 74.56 107 ALA A N 1
ATOM 809 C CA . ALA A 1 107 ? 3.632 25.128 -4.806 1.00 74.56 107 ALA A CA 1
ATOM 810 C C . ALA A 1 107 ? 3.350 24.952 -3.304 1.00 74.56 107 ALA A C 1
ATOM 812 O O . ALA A 1 107 ? 4.251 24.641 -2.522 1.00 74.56 107 ALA A O 1
ATOM 813 N N . GLU A 1 108 ? 2.094 25.122 -2.881 1.00 73.75 108 GLU A N 1
ATOM 814 C CA . GLU A 1 108 ? 1.682 24.953 -1.473 1.00 73.75 108 GLU A CA 1
ATOM 815 C C . GLU A 1 108 ? 1.964 23.544 -0.926 1.00 73.75 108 GLU A C 1
ATOM 817 O O . GLU A 1 108 ? 2.299 23.380 0.248 1.00 73.75 108 GLU A O 1
ATOM 822 N N . ASN A 1 109 ? 1.910 22.522 -1.784 1.00 67.94 109 ASN A N 1
ATOM 823 C CA . ASN A 1 109 ? 2.324 21.159 -1.448 1.00 67.94 109 ASN A CA 1
ATOM 824 C C . ASN A 1 109 ? 3.856 20.944 -1.463 1.00 67.94 109 ASN A C 1
ATOM 826 O O . ASN A 1 109 ? 4.311 19.809 -1.343 1.00 67.94 109 ASN A O 1
ATOM 830 N N . ASN A 1 110 ? 4.649 22.018 -1.561 1.00 73.25 110 ASN A N 1
ATOM 831 C CA . ASN A 1 110 ? 6.115 22.044 -1.664 1.00 73.25 110 ASN A CA 1
ATOM 832 C C . ASN A 1 110 ? 6.689 21.337 -2.900 1.00 73.25 110 ASN A C 1
ATOM 834 O O . ASN A 1 110 ? 7.866 20.971 -2.910 1.00 73.25 110 ASN A O 1
ATOM 838 N N . ILE A 1 111 ? 5.879 21.161 -3.943 1.00 74.81 111 ILE A N 1
ATOM 839 C CA . ILE A 1 111 ? 6.317 20.580 -5.212 1.00 74.81 111 ILE A CA 1
ATOM 840 C C . ILE A 1 111 ? 6.676 21.710 -6.184 1.00 74.81 111 ILE A C 1
ATOM 842 O O . ILE A 1 111 ? 5.956 22.710 -6.244 1.00 74.81 111 ILE A O 1
ATOM 846 N N . PRO A 1 112 ? 7.784 21.605 -6.933 1.00 74.19 112 PRO A N 1
ATOM 847 C CA . PRO A 1 112 ? 8.160 22.615 -7.914 1.00 74.19 112 PRO A CA 1
ATOM 848 C C . PRO A 1 112 ? 7.114 22.761 -9.022 1.00 74.19 112 PRO A C 1
ATOM 850 O O . PRO A 1 112 ? 6.564 21.776 -9.507 1.00 74.19 112 PRO A O 1
ATOM 853 N N . GLN A 1 113 ? 6.879 23.996 -9.471 1.00 82.69 113 GLN A N 1
ATOM 854 C CA . GLN A 1 113 ? 5.985 24.263 -10.609 1.00 82.69 113 GLN A CA 1
ATOM 855 C C . GLN A 1 113 ? 6.566 23.772 -11.953 1.00 82.69 113 GLN A C 1
ATOM 857 O O . GLN A 1 113 ? 5.860 23.697 -12.958 1.00 82.69 113 GLN A O 1
ATOM 862 N N . ASN A 1 114 ? 7.860 23.442 -11.991 1.00 83.50 114 ASN A N 1
ATOM 863 C CA . ASN A 1 114 ? 8.568 22.921 -13.153 1.00 83.50 114 ASN A CA 1
ATOM 864 C C . ASN A 1 114 ? 9.057 21.480 -12.931 1.00 83.50 114 ASN A C 1
ATOM 866 O O . ASN A 1 114 ? 9.480 21.113 -11.840 1.00 83.50 114 ASN A O 1
ATOM 870 N N . TYR A 1 115 ? 9.079 20.692 -14.004 1.00 82.38 115 TYR A N 1
ATOM 871 C CA . TYR A 1 115 ? 9.584 19.318 -14.017 1.00 82.38 115 TYR A CA 1
ATOM 872 C C . TYR A 1 115 ? 10.430 19.063 -15.271 1.00 82.38 115 TYR A C 1
ATOM 874 O O . TYR A 1 115 ? 10.364 19.812 -16.249 1.00 82.38 115 TYR A O 1
ATOM 882 N N . SER A 1 116 ? 11.230 18.003 -15.230 1.00 81.12 116 SER A N 1
ATOM 883 C CA . SER A 1 116 ? 11.960 17.445 -16.374 1.00 81.12 116 SER A CA 1
ATOM 884 C C . SER A 1 116 ? 11.344 16.106 -16.783 1.00 81.12 116 SER A C 1
ATOM 886 O O . SER A 1 116 ? 10.538 15.549 -16.044 1.00 81.12 116 SER A O 1
ATOM 888 N N . LEU A 1 117 ? 11.679 15.601 -17.971 1.00 85.44 117 LEU A N 1
ATOM 889 C CA . LEU A 1 117 ? 11.207 14.298 -18.450 1.00 85.44 117 LEU A CA 1
ATOM 890 C C . LEU A 1 117 ? 12.341 13.278 -18.378 1.00 85.44 117 LEU A C 1
ATOM 892 O O . LEU A 1 117 ? 13.424 13.540 -18.898 1.00 85.44 117 LEU A O 1
ATOM 896 N N . GLY A 1 118 ? 12.075 12.130 -17.757 1.00 76.69 118 GLY A N 1
ATOM 897 C CA . GLY A 1 118 ? 13.043 11.046 -17.613 1.00 76.69 118 GLY A CA 1
ATOM 898 C C . GLY A 1 118 ? 13.120 10.122 -18.833 1.00 76.69 118 GLY A C 1
ATOM 899 O O . GLY A 1 118 ? 12.487 10.342 -19.870 1.00 76.69 118 GLY A O 1
ATOM 900 N N . TRP A 1 119 ? 13.866 9.023 -18.698 1.00 80.94 119 TRP A N 1
ATOM 901 C CA . TRP A 1 119 ? 14.151 8.059 -19.777 1.00 80.94 119 TRP A CA 1
ATOM 902 C C . TRP A 1 119 ? 12.910 7.379 -20.390 1.00 80.94 119 TRP A C 1
ATOM 904 O O . TRP A 1 119 ? 12.931 6.928 -21.541 1.00 80.94 119 TRP A O 1
ATOM 914 N N . ASN A 1 120 ? 11.825 7.276 -19.625 1.00 79.06 120 ASN A N 1
ATOM 915 C CA . ASN A 1 120 ? 10.542 6.709 -20.040 1.00 79.06 120 ASN A CA 1
ATOM 916 C C . ASN A 1 120 ? 9.529 7.776 -20.489 1.00 79.06 120 ASN A C 1
ATOM 918 O O . ASN A 1 120 ? 8.426 7.413 -20.889 1.00 79.06 120 ASN A O 1
ATOM 922 N N . GLY A 1 121 ? 9.903 9.059 -20.472 1.00 84.75 121 GLY A N 1
ATOM 923 C CA . GLY A 1 121 ? 9.010 10.177 -20.775 1.00 84.75 121 GLY A CA 1
ATOM 924 C C . GLY A 1 121 ? 8.098 10.589 -19.616 1.00 84.75 121 GLY A C 1
ATOM 925 O O . GLY A 1 121 ? 7.230 11.431 -19.828 1.00 84.75 121 GLY A O 1
ATOM 926 N N . GLU A 1 122 ? 8.282 10.030 -18.417 1.00 81.94 122 GLU A N 1
ATOM 927 C CA . GLU A 1 122 ? 7.549 10.438 -17.213 1.00 81.94 122 GLU A CA 1
ATOM 928 C C . GLU A 1 122 ? 8.181 11.688 -16.575 1.00 81.94 122 GLU A C 1
ATOM 930 O O . GLU A 1 122 ? 9.401 11.883 -16.675 1.00 81.94 122 GLU A O 1
ATOM 935 N N . PRO A 1 123 ? 7.376 12.544 -15.919 1.00 81.69 123 PRO A N 1
ATOM 936 C CA . PRO A 1 123 ? 7.873 13.728 -15.237 1.00 81.69 123 PRO A CA 1
ATOM 937 C C . PRO A 1 123 ? 8.665 13.372 -13.974 1.00 81.69 123 PRO A C 1
ATOM 939 O O . PRO A 1 123 ? 8.313 12.455 -13.229 1.00 81.69 123 PRO A O 1
ATOM 942 N N . PHE A 1 124 ? 9.706 14.156 -13.706 1.00 79.00 124 PHE A N 1
ATOM 943 C CA . PHE A 1 124 ? 10.439 14.132 -12.450 1.00 79.00 124 PHE A CA 1
ATOM 944 C C . PHE A 1 124 ? 10.901 15.534 -12.039 1.00 79.00 124 PHE A C 1
ATOM 946 O O . PHE A 1 124 ? 11.067 16.426 -12.875 1.00 79.00 124 PHE A O 1
ATOM 953 N N . ASP A 1 125 ? 11.134 15.736 -10.745 1.00 75.00 125 ASP A N 1
ATOM 954 C CA . ASP A 1 125 ? 11.660 16.994 -10.213 1.00 75.00 125 ASP A CA 1
ATOM 955 C C . ASP A 1 125 ? 12.659 16.778 -9.068 1.00 75.00 125 ASP A C 1
ATOM 957 O O . ASP A 1 125 ? 12.888 15.662 -8.604 1.00 75.00 125 ASP A O 1
ATOM 961 N N . PHE A 1 126 ? 13.283 17.862 -8.607 1.00 70.19 126 PHE A N 1
ATOM 962 C CA . PHE A 1 126 ? 14.317 17.793 -7.574 1.00 70.19 126 PHE A CA 1
ATOM 963 C C . PHE A 1 126 ? 13.782 17.481 -6.167 1.00 70.19 126 PHE A C 1
ATOM 965 O O . PHE A 1 126 ? 14.568 17.124 -5.289 1.00 70.19 126 PHE A O 1
ATOM 972 N N . ALA A 1 127 ? 12.484 17.669 -5.915 1.00 67.44 127 ALA A N 1
ATOM 973 C CA . ALA A 1 127 ? 11.876 17.489 -4.601 1.00 67.44 127 ALA A CA 1
ATOM 974 C C . ALA A 1 127 ? 11.426 16.041 -4.380 1.00 67.44 127 ALA A C 1
ATOM 976 O O . ALA A 1 127 ? 11.613 15.503 -3.288 1.00 67.44 127 ALA A O 1
ATOM 977 N N . GLN A 1 128 ? 10.859 15.406 -5.409 1.00 70.50 128 GLN A N 1
ATOM 978 C CA . GLN A 1 128 ? 10.293 14.055 -5.315 1.00 70.50 128 GLN A CA 1
ATOM 979 C C . GLN A 1 128 ? 10.919 13.032 -6.275 1.00 70.50 128 GLN A C 1
ATOM 981 O O . GLN A 1 128 ? 10.567 11.854 -6.210 1.00 70.50 128 GLN A O 1
ATOM 986 N N . GLY A 1 129 ? 11.816 13.442 -7.178 1.00 80.81 129 GLY A N 1
ATOM 987 C CA . GLY A 1 129 ? 12.248 12.592 -8.289 1.00 80.81 129 GLY A CA 1
ATOM 988 C C . GLY A 1 129 ? 11.051 12.238 -9.170 1.00 80.81 129 GLY A C 1
ATOM 989 O O . GLY A 1 129 ? 10.239 13.106 -9.482 1.00 80.81 129 GLY A O 1
ATOM 990 N N . PHE A 1 130 ? 10.904 10.958 -9.519 1.00 79.50 130 PHE A N 1
ATOM 991 C CA . PHE A 1 130 ? 9.739 10.423 -10.246 1.00 79.50 130 PHE A CA 1
ATOM 992 C C . PHE A 1 130 ? 8.473 10.286 -9.370 1.00 79.50 130 PHE A C 1
ATOM 994 O O . PHE A 1 130 ? 7.413 9.878 -9.849 1.00 79.50 130 PHE A O 1
ATOM 1001 N N . GLY A 1 131 ? 8.560 10.620 -8.078 1.00 78.81 131 GLY A N 1
ATOM 1002 C CA . GLY A 1 131 ? 7.443 10.612 -7.137 1.00 78.81 131 GLY A CA 1
ATOM 1003 C C . GLY A 1 131 ? 7.411 9.391 -6.219 1.00 78.81 131 GLY A C 1
ATOM 1004 O O . GLY A 1 131 ? 8.434 8.803 -5.866 1.00 78.81 131 GLY A O 1
ATOM 1005 N N . LEU A 1 132 ? 6.210 9.012 -5.780 1.00 80.06 132 LEU A N 1
ATOM 1006 C CA . LEU A 1 132 ? 6.022 7.958 -4.780 1.00 80.06 132 LEU A CA 1
ATOM 1007 C C . LEU A 1 132 ? 6.017 6.571 -5.429 1.00 80.06 132 LEU A C 1
ATOM 1009 O O . LEU A 1 132 ? 5.132 6.252 -6.222 1.00 80.06 132 LEU A O 1
ATOM 1013 N N . VAL A 1 133 ? 6.981 5.728 -5.054 1.00 82.38 133 VAL A N 1
ATOM 1014 C CA . VAL A 1 133 ? 7.119 4.349 -5.549 1.00 82.38 133 VAL A CA 1
ATOM 1015 C C . VAL A 1 133 ? 5.887 3.505 -5.209 1.00 82.38 133 VAL A C 1
ATOM 1017 O O . VAL A 1 133 ? 5.495 3.391 -4.045 1.00 82.38 133 VAL A O 1
ATOM 1020 N N . ARG A 1 134 ? 5.308 2.858 -6.228 1.00 84.69 134 ARG A N 1
ATOM 1021 C CA . ARG A 1 134 ? 4.217 1.886 -6.076 1.00 84.69 134 ARG A CA 1
ATOM 1022 C C . ARG A 1 134 ? 4.782 0.471 -6.076 1.00 84.69 134 ARG A C 1
ATOM 1024 O O . ARG A 1 134 ? 5.201 -0.039 -7.112 1.00 84.69 134 ARG A O 1
ATOM 1031 N N . VAL A 1 135 ? 4.827 -0.146 -4.897 1.00 87.88 135 VAL A N 1
ATOM 1032 C CA . VAL A 1 135 ? 5.496 -1.441 -4.669 1.00 87.88 135 VAL A CA 1
ATOM 1033 C C . VAL A 1 135 ? 4.873 -2.568 -5.493 1.00 87.88 135 VAL A C 1
ATOM 1035 O O . VAL A 1 135 ? 5.590 -3.387 -6.059 1.00 87.88 135 VAL A O 1
ATOM 1038 N N . ASP A 1 136 ? 3.548 -2.586 -5.598 1.00 86.50 136 ASP A N 1
ATOM 1039 C CA . ASP A 1 136 ? 2.780 -3.516 -6.427 1.00 86.50 136 ASP A CA 1
ATOM 1040 C C . ASP A 1 136 ? 3.144 -3.389 -7.914 1.00 86.50 136 ASP A C 1
ATOM 1042 O O . ASP A 1 136 ? 3.475 -4.392 -8.549 1.00 86.50 136 ASP A O 1
ATOM 1046 N N . ARG A 1 137 ? 3.188 -2.160 -8.448 1.00 90.00 137 ARG A N 1
ATOM 1047 C CA . ARG A 1 137 ? 3.631 -1.894 -9.826 1.00 90.00 137 ARG A CA 1
ATOM 1048 C C . ARG A 1 137 ? 5.092 -2.284 -10.028 1.00 90.00 137 ARG A C 1
ATOM 1050 O O . ARG A 1 137 ? 5.410 -2.893 -11.042 1.00 90.00 137 ARG A O 1
ATOM 1057 N N . ALA A 1 138 ? 5.973 -1.977 -9.077 1.00 92.88 138 ALA A N 1
ATOM 1058 C CA . ALA A 1 138 ? 7.393 -2.314 -9.163 1.00 92.88 138 ALA A CA 1
ATOM 1059 C C . ALA A 1 138 ? 7.617 -3.833 -9.250 1.00 92.88 138 ALA A C 1
ATOM 1061 O O . ALA A 1 138 ? 8.311 -4.318 -10.144 1.00 92.88 138 ALA A O 1
ATOM 1062 N N . VAL A 1 139 ? 6.970 -4.597 -8.364 1.00 94.94 139 VAL A N 1
ATOM 1063 C CA . VAL A 1 139 ? 7.010 -6.067 -8.385 1.00 94.94 139 VAL A CA 1
ATOM 1064 C C . VAL A 1 139 ? 6.356 -6.612 -9.658 1.00 94.94 139 VAL A C 1
ATOM 1066 O O . VAL A 1 139 ? 6.892 -7.529 -10.276 1.00 94.94 139 VAL A O 1
ATOM 1069 N N . GLY A 1 140 ? 5.239 -6.027 -10.096 1.00 94.12 140 GLY A N 1
ATOM 1070 C CA . GLY A 1 140 ? 4.562 -6.396 -11.337 1.00 94.12 140 GLY A CA 1
ATOM 1071 C C . GLY A 1 140 ? 5.445 -6.231 -12.577 1.00 94.12 140 GLY A C 1
ATOM 1072 O O . GLY A 1 140 ? 5.553 -7.165 -13.370 1.00 94.12 140 GLY A O 1
ATOM 1073 N N . ILE A 1 141 ? 6.141 -5.097 -12.710 1.00 95.69 141 ILE A N 1
ATOM 1074 C CA . ILE A 1 141 ? 7.102 -4.845 -13.797 1.00 95.69 141 ILE A CA 1
ATOM 1075 C C . ILE A 1 141 ? 8.270 -5.838 -13.727 1.00 95.69 141 ILE A C 1
ATOM 1077 O O . ILE A 1 141 ? 8.669 -6.380 -14.757 1.00 95.69 141 ILE A O 1
ATOM 1081 N N . ALA A 1 142 ? 8.803 -6.118 -12.534 1.00 96.94 142 ALA A N 1
ATOM 1082 C CA . ALA A 1 142 ? 9.888 -7.086 -12.365 1.00 96.94 142 ALA A CA 1
ATOM 1083 C C . ALA A 1 142 ? 9.478 -8.497 -12.823 1.00 96.94 142 ALA A C 1
ATOM 1085 O O . ALA A 1 142 ? 10.227 -9.166 -13.536 1.00 96.94 142 ALA A O 1
ATOM 1086 N N . LEU A 1 143 ? 8.263 -8.929 -12.471 1.00 96.25 143 LEU A N 1
ATOM 1087 C CA . LEU A 1 143 ? 7.708 -10.202 -12.929 1.00 96.25 143 LEU A CA 1
ATOM 1088 C C . LEU A 1 143 ? 7.419 -10.195 -14.436 1.00 96.25 143 LEU A C 1
ATOM 1090 O O . LEU A 1 143 ? 7.689 -11.191 -15.095 1.00 96.25 143 LEU A O 1
ATOM 1094 N N . ALA A 1 144 ? 6.926 -9.085 -14.999 1.00 96.00 144 ALA A N 1
ATOM 1095 C CA . ALA A 1 144 ? 6.745 -8.945 -16.447 1.00 96.00 144 ALA A CA 1
ATOM 1096 C C . ALA A 1 144 ? 8.075 -9.118 -17.194 1.00 96.00 144 ALA A C 1
ATOM 1098 O O . ALA A 1 144 ? 8.142 -9.822 -18.199 1.00 96.00 144 ALA A O 1
ATOM 1099 N N . LEU A 1 145 ? 9.144 -8.498 -16.684 1.00 96.25 145 LEU A N 1
ATOM 1100 C CA . LEU A 1 145 ? 10.478 -8.600 -17.265 1.00 96.25 145 LEU A CA 1
ATOM 1101 C C . LEU A 1 145 ? 11.022 -10.028 -17.189 1.00 96.25 145 LEU A C 1
ATOM 1103 O O . LEU A 1 145 ? 11.581 -10.519 -18.167 1.00 96.25 145 LEU A O 1
ATOM 1107 N N . LYS A 1 146 ? 10.824 -10.699 -16.050 1.00 96.00 146 LYS A N 1
ATOM 1108 C CA . LYS A 1 146 ? 11.170 -12.111 -15.889 1.00 96.00 146 LYS A CA 1
ATOM 1109 C C . LYS A 1 146 ? 10.454 -12.970 -16.926 1.00 96.00 146 LYS A C 1
ATOM 1111 O O . LYS A 1 146 ? 11.122 -13.694 -17.652 1.00 96.00 146 LYS A O 1
ATOM 1116 N N . GLU A 1 147 ? 9.130 -12.845 -17.034 1.00 94.81 147 GLU A N 1
ATOM 1117 C CA . GLU A 1 147 ? 8.342 -13.596 -18.016 1.00 94.81 147 GLU A CA 1
ATOM 1118 C C . GLU A 1 147 ? 8.853 -13.361 -19.437 1.00 94.81 147 GLU A C 1
ATOM 1120 O O . GLU A 1 147 ? 9.082 -14.323 -20.156 1.00 94.81 147 GLU A O 1
ATOM 1125 N N . LEU A 1 148 ? 9.126 -12.114 -19.831 1.00 94.38 148 LEU A N 1
ATOM 1126 C CA . LEU A 1 148 ? 9.677 -11.824 -21.159 1.00 94.38 148 LEU A CA 1
ATOM 1127 C C . LEU A 1 148 ? 11.017 -12.523 -21.425 1.00 94.38 148 LEU A C 1
ATOM 1129 O O . LEU A 1 148 ? 11.251 -12.970 -22.543 1.00 94.38 148 LEU A O 1
ATOM 1133 N N . ARG A 1 149 ? 11.887 -12.618 -20.414 1.00 94.81 149 ARG A N 1
ATOM 1134 C CA . ARG A 1 149 ? 13.237 -13.181 -20.557 1.00 94.81 149 ARG A CA 1
ATOM 1135 C C . ARG A 1 149 ? 13.310 -14.693 -20.422 1.00 94.81 149 ARG A C 1
ATOM 1137 O O . ARG A 1 149 ? 14.296 -15.277 -20.859 1.00 94.81 149 ARG A O 1
ATOM 1144 N N . THR A 1 150 ? 12.331 -15.318 -19.770 1.00 93.19 150 THR A N 1
ATOM 1145 C CA . THR A 1 150 ? 12.369 -16.758 -19.471 1.00 93.19 150 THR A CA 1
ATOM 1146 C C . THR A 1 150 ? 11.313 -17.563 -20.203 1.00 93.19 150 THR A C 1
ATOM 1148 O O . THR A 1 150 ? 11.452 -18.780 -20.296 1.00 93.19 150 THR A O 1
ATOM 1151 N N . ARG A 1 151 ? 10.232 -16.923 -20.656 1.00 91.88 151 ARG A N 1
ATOM 1152 C CA . ARG A 1 151 ? 9.147 -17.617 -21.334 1.00 91.88 151 ARG A CA 1
ATOM 1153 C C . ARG A 1 151 ? 9.529 -17.885 -22.782 1.00 91.88 151 ARG A C 1
ATOM 1155 O O . ARG A 1 151 ? 9.981 -16.999 -23.498 1.00 91.88 151 ARG A O 1
ATOM 1162 N N . ASP A 1 152 ? 9.304 -19.129 -23.154 1.00 91.25 152 ASP A N 1
ATOM 1163 C CA . ASP A 1 152 ? 9.282 -19.621 -24.519 1.00 91.25 152 ASP A CA 1
ATOM 1164 C C . ASP A 1 152 ? 7.838 -19.456 -25.033 1.00 91.25 152 ASP A C 1
ATOM 1166 O O . ASP A 1 152 ? 6.906 -20.117 -24.552 1.00 91.25 152 ASP A O 1
ATOM 1170 N N . PHE A 1 153 ? 7.615 -18.457 -25.884 1.00 88.50 153 PHE A N 1
ATOM 1171 C CA . PHE A 1 153 ? 6.310 -18.117 -26.442 1.00 88.50 153 PHE A CA 1
ATOM 1172 C C . PHE A 1 153 ? 5.958 -18.976 -27.660 1.00 88.50 153 PHE A C 1
ATOM 1174 O O . PHE A 1 153 ? 4.760 -19.146 -27.915 1.00 88.50 153 PHE A O 1
ATOM 1181 N N . ASP A 1 154 ? 6.940 -19.508 -28.395 1.00 89.44 154 ASP A N 1
ATOM 1182 C CA . ASP A 1 154 ? 6.724 -20.292 -29.618 1.00 89.44 154 ASP A CA 1
ATOM 1183 C C . ASP A 1 154 ? 6.807 -21.822 -29.413 1.00 89.44 154 ASP A C 1
ATOM 1185 O O . ASP A 1 154 ? 6.293 -22.595 -30.231 1.00 89.44 154 ASP A O 1
ATOM 1189 N N . GLY A 1 155 ? 7.312 -22.253 -28.259 1.00 89.12 155 GLY A N 1
ATOM 1190 C CA . GLY A 1 155 ? 7.403 -23.639 -27.818 1.00 89.12 155 GLY A CA 1
ATOM 1191 C C . GLY A 1 155 ? 8.621 -24.391 -28.355 1.00 89.12 155 GLY A C 1
ATOM 1192 O O . GLY A 1 155 ? 8.584 -25.629 -28.379 1.00 89.12 155 GLY A O 1
ATOM 1193 N N . ASP A 1 156 ? 9.658 -23.700 -28.831 1.00 90.69 156 ASP A N 1
ATOM 1194 C CA . ASP A 1 156 ? 10.859 -24.312 -29.404 1.00 90.69 156 ASP A CA 1
ATOM 1195 C C . ASP A 1 156 ? 11.881 -24.811 -28.355 1.00 90.69 156 ASP A C 1
ATOM 1197 O O . ASP A 1 156 ? 12.822 -25.549 -28.682 1.00 90.69 156 ASP A O 1
ATOM 1201 N N . GLY A 1 157 ? 11.648 -24.497 -27.079 1.00 88.69 157 GLY A N 1
ATOM 1202 C CA . GLY A 1 157 ? 12.468 -24.873 -25.936 1.00 88.69 157 GLY A CA 1
ATOM 1203 C C . GLY A 1 157 ? 13.517 -23.838 -25.524 1.00 88.69 157 GLY A C 1
ATOM 1204 O O . GLY A 1 157 ? 14.295 -24.140 -24.608 1.00 88.69 157 GLY A O 1
ATOM 1205 N N . VAL A 1 158 ? 13.565 -22.650 -26.141 1.00 90.75 158 VAL A N 1
ATOM 1206 C CA . VAL A 1 158 ? 14.425 -21.531 -25.724 1.00 90.75 158 VAL A CA 1
ATOM 1207 C C . VAL A 1 158 ? 13.617 -20.262 -25.413 1.00 90.75 158 VAL A C 1
ATOM 1209 O O . VAL A 1 158 ? 12.548 -20.047 -25.964 1.00 90.75 158 VAL A O 1
ATOM 1212 N N . PRO A 1 159 ? 14.087 -19.390 -24.500 1.00 91.69 159 PRO A N 1
ATOM 1213 C CA . PRO A 1 159 ? 13.433 -18.100 -24.301 1.00 91.69 159 PRO A CA 1
ATOM 1214 C C . PRO A 1 159 ? 13.595 -17.189 -25.525 1.00 91.69 159 PRO A C 1
ATOM 1216 O O . PRO A 1 159 ? 14.718 -17.008 -25.999 1.00 91.69 159 PRO A O 1
ATOM 1219 N N . ASP A 1 160 ? 12.509 -16.548 -25.963 1.00 89.56 160 ASP A N 1
ATOM 1220 C CA . ASP A 1 160 ? 12.505 -15.702 -27.170 1.00 89.56 160 ASP A CA 1
ATOM 1221 C C . ASP A 1 160 ? 13.193 -14.347 -26.974 1.00 89.56 160 ASP A C 1
ATOM 1223 O O . ASP A 1 160 ? 13.893 -13.846 -27.855 1.00 89.56 160 ASP A O 1
ATOM 1227 N N . TYR A 1 161 ? 12.993 -13.722 -25.808 1.00 93.00 161 TYR A N 1
ATOM 1228 C CA . TYR A 1 161 ? 13.482 -12.366 -25.531 1.00 93.00 161 TYR A CA 1
ATOM 1229 C C . TYR A 1 161 ? 14.386 -12.312 -24.291 1.00 93.00 161 TYR A C 1
ATOM 1231 O O . TYR A 1 161 ? 14.134 -11.505 -23.388 1.00 93.00 161 TYR A O 1
ATOM 1239 N N . PRO A 1 162 ? 15.480 -13.101 -24.231 1.00 91.94 162 PRO A N 1
ATOM 1240 C CA . PRO A 1 162 ? 16.383 -13.127 -23.076 1.00 91.94 162 PRO A CA 1
ATOM 1241 C C . PRO A 1 162 ? 17.023 -11.756 -22.804 1.00 91.94 162 PRO A C 1
ATOM 1243 O O . PRO A 1 162 ? 17.420 -11.465 -21.676 1.00 91.94 162 PRO A O 1
ATOM 1246 N N . ASP A 1 163 ? 17.061 -10.888 -23.821 1.00 91.06 163 ASP A N 1
ATOM 1247 C CA . ASP A 1 163 ? 17.604 -9.537 -23.745 1.00 91.06 163 ASP A CA 1
ATOM 1248 C C . ASP A 1 163 ? 16.563 -8.414 -23.622 1.00 91.06 163 ASP A C 1
ATOM 1250 O O . ASP A 1 163 ? 16.918 -7.238 -23.720 1.00 91.06 163 ASP A O 1
ATOM 1254 N N . ALA A 1 164 ? 15.291 -8.736 -23.352 1.00 93.19 164 ALA A N 1
ATOM 1255 C CA . ALA A 1 164 ? 14.248 -7.733 -23.128 1.00 93.19 164 ALA A CA 1
ATOM 1256 C C . ALA A 1 164 ? 14.671 -6.695 -22.071 1.00 93.19 164 ALA A C 1
ATOM 1258 O O . ALA A 1 164 ? 15.292 -7.045 -21.067 1.00 93.19 164 ALA A O 1
ATOM 1259 N N . CYS A 1 165 ? 14.329 -5.420 -22.269 1.00 92.81 165 CYS A N 1
ATOM 1260 C CA . CYS A 1 165 ? 14.681 -4.327 -21.357 1.00 92.81 165 CYS A CA 1
ATOM 1261 C C . CYS A 1 165 ? 13.503 -3.902 -20.462 1.00 92.81 165 CYS A C 1
ATOM 1263 O O . CYS A 1 165 ? 12.343 -4.216 -20.740 1.00 92.81 165 CYS A O 1
ATOM 1265 N N . VAL A 1 166 ? 13.787 -3.122 -19.410 1.00 93.50 166 VAL A N 1
ATOM 1266 C CA . VAL A 1 166 ? 12.768 -2.622 -18.462 1.00 93.50 166 VAL A CA 1
ATOM 1267 C C . VAL A 1 166 ? 11.659 -1.845 -19.177 1.00 93.50 166 VAL A C 1
ATOM 1269 O O . VAL A 1 166 ? 10.487 -2.046 -18.874 1.00 93.50 166 VAL A O 1
ATOM 1272 N N . LYS A 1 167 ? 11.991 -1.026 -20.185 1.00 92.06 167 LYS A N 1
ATOM 1273 C CA . LYS A 1 167 ? 10.995 -0.275 -20.971 1.00 92.06 167 LYS A CA 1
ATOM 1274 C C . LYS A 1 167 ? 9.948 -1.190 -21.611 1.00 92.06 167 LYS A C 1
ATOM 1276 O O . LYS A 1 167 ? 8.759 -0.897 -21.560 1.00 92.06 167 LYS A O 1
ATOM 1281 N N . ALA A 1 168 ? 10.390 -2.308 -22.187 1.00 92.88 168 ALA A N 1
ATOM 1282 C CA . ALA A 1 168 ? 9.495 -3.279 -22.800 1.00 92.88 168 ALA A CA 1
ATOM 1283 C C . ALA A 1 168 ? 8.610 -3.959 -21.744 1.00 92.88 168 ALA A C 1
ATOM 1285 O O . ALA A 1 168 ? 7.408 -4.118 -21.956 1.00 92.88 168 ALA A O 1
ATOM 1286 N N . ALA A 1 169 ? 9.180 -4.295 -20.584 1.00 94.44 169 ALA A N 1
ATOM 1287 C CA . ALA A 1 169 ? 8.429 -4.862 -19.469 1.00 94.44 169 ALA A CA 1
ATOM 1288 C C . ALA A 1 169 ? 7.354 -3.913 -18.929 1.00 94.44 169 ALA A C 1
ATOM 1290 O O . ALA A 1 169 ? 6.253 -4.376 -18.650 1.00 94.44 169 ALA A O 1
ATOM 1291 N N . VAL A 1 170 ? 7.621 -2.604 -18.843 1.00 93.56 170 VAL A N 1
ATOM 1292 C CA . VAL A 1 170 ? 6.617 -1.600 -18.442 1.00 93.56 170 VAL A CA 1
ATOM 1293 C C . VAL A 1 170 ? 5.410 -1.641 -19.377 1.00 93.56 170 VAL A C 1
ATOM 1295 O O . VAL A 1 170 ? 4.285 -1.811 -18.912 1.00 93.56 170 VAL A O 1
ATOM 1298 N N . SER A 1 171 ? 5.632 -1.592 -20.694 1.00 92.31 171 SER A N 1
ATOM 1299 C CA . SER A 1 171 ? 4.536 -1.642 -21.670 1.00 92.31 171 SER A CA 1
ATOM 1300 C C . SER A 1 171 ? 3.744 -2.952 -21.604 1.00 92.31 171 SER A C 1
ATOM 1302 O O . SER A 1 171 ? 2.526 -2.954 -21.779 1.00 92.31 171 SER A O 1
ATOM 1304 N N . ARG A 1 172 ? 4.413 -4.083 -21.343 1.00 92.75 172 ARG A N 1
ATOM 1305 C CA . ARG A 1 172 ? 3.744 -5.389 -21.219 1.00 92.75 172 ARG A CA 1
ATOM 1306 C C . ARG A 1 172 ? 2.995 -5.537 -19.904 1.00 92.75 172 ARG A C 1
ATOM 1308 O O . ARG A 1 172 ? 1.897 -6.080 -19.914 1.00 92.75 172 ARG A O 1
ATOM 1315 N N . TYR A 1 173 ? 3.546 -5.020 -18.811 1.00 92.94 173 TYR A N 1
ATOM 1316 C CA . TYR A 1 173 ? 2.862 -4.927 -17.528 1.00 92.94 173 TYR A CA 1
ATOM 1317 C C . TYR A 1 173 ? 1.561 -4.130 -17.670 1.00 92.94 173 TYR A C 1
ATOM 1319 O O . TYR A 1 173 ? 0.503 -4.617 -17.283 1.00 92.94 173 TYR A O 1
ATOM 1327 N N . GLU A 1 174 ? 1.614 -2.952 -18.295 1.00 90.50 174 GLU A N 1
ATOM 1328 C CA . GLU A 1 174 ? 0.436 -2.099 -18.496 1.00 90.50 174 GLU A CA 1
ATOM 1329 C C . GLU A 1 174 ? -0.625 -2.769 -19.373 1.00 90.50 174 GLU A C 1
ATOM 1331 O O . GLU A 1 174 ? -1.806 -2.725 -19.041 1.00 90.50 174 GLU A O 1
ATOM 1336 N N . ALA A 1 175 ? -0.216 -3.463 -20.438 1.00 90.12 175 ALA A N 1
ATOM 1337 C CA . ALA A 1 175 ? -1.133 -4.224 -21.285 1.00 90.12 175 ALA A CA 1
ATOM 1338 C C . ALA A 1 175 ? -1.737 -5.461 -20.587 1.00 90.12 175 ALA A C 1
ATOM 1340 O O . ALA A 1 175 ? -2.812 -5.924 -20.971 1.00 90.12 175 ALA A O 1
ATOM 1341 N N . ALA A 1 176 ? -1.050 -6.013 -19.584 1.00 89.88 176 ALA A N 1
ATOM 1342 C CA . ALA A 1 176 ? -1.490 -7.179 -18.820 1.00 89.88 176 ALA A CA 1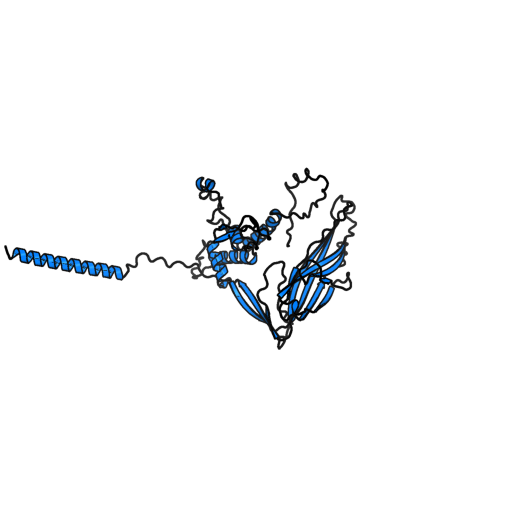
ATOM 1343 C C . ALA A 1 176 ? -2.325 -6.822 -17.576 1.00 89.88 176 ALA A C 1
ATOM 1345 O O . ALA A 1 176 ? -2.903 -7.718 -16.951 1.00 89.88 176 ALA A O 1
ATOM 1346 N N . MET A 1 177 ? -2.413 -5.538 -17.216 1.00 88.00 177 MET A N 1
ATOM 1347 C CA . MET A 1 177 ? -3.318 -5.059 -16.174 1.00 88.00 177 MET A CA 1
ATOM 1348 C C . MET A 1 177 ? -4.755 -5.103 -16.683 1.00 88.00 177 MET A C 1
ATOM 1350 O O . MET A 1 177 ? -5.109 -4.446 -17.660 1.00 88.00 177 MET A O 1
ATOM 1354 N N . VAL A 1 178 ? -5.598 -5.880 -16.004 1.00 86.50 178 VAL A N 1
ATOM 1355 C CA . VAL A 1 178 ? -7.015 -6.001 -16.344 1.00 86.50 178 VAL A CA 1
ATOM 1356 C C . VAL A 1 178 ? -7.888 -5.564 -15.184 1.00 86.50 178 VAL A C 1
ATOM 1358 O O . VAL A 1 178 ? -7.652 -5.921 -14.029 1.00 86.50 178 VAL A O 1
ATOM 1361 N N . GLU A 1 179 ? -8.937 -4.821 -15.507 1.00 85.00 179 GLU A N 1
ATOM 1362 C CA . GLU A 1 179 ? -10.032 -4.580 -14.582 1.00 85.00 179 GLU A CA 1
ATOM 1363 C C . GLU A 1 179 ? -10.907 -5.836 -14.532 1.00 85.00 179 GLU A C 1
ATOM 1365 O O . GLU A 1 179 ? -11.384 -6.338 -15.556 1.00 85.00 179 GLU A O 1
ATOM 1370 N N . ARG A 1 180 ? -11.091 -6.385 -13.333 1.00 84.31 180 ARG A N 1
ATOM 1371 C CA . ARG A 1 180 ? -11.970 -7.523 -13.097 1.00 84.31 180 ARG A CA 1
ATOM 1372 C C . ARG A 1 180 ? -13.082 -7.093 -12.160 1.00 84.31 180 ARG A C 1
ATOM 1374 O O . ARG A 1 180 ? -12.845 -6.815 -10.990 1.00 84.31 180 ARG A O 1
ATOM 1381 N N . GLN A 1 181 ? -14.303 -7.129 -12.671 1.00 86.94 181 GLN A N 1
ATOM 1382 C CA . GLN A 1 181 ? -15.497 -6.948 -11.860 1.00 86.94 181 GLN A CA 1
ATOM 1383 C C . GLN A 1 181 ? -15.978 -8.301 -11.342 1.00 86.94 181 GLN A C 1
ATOM 1385 O O . GLN A 1 181 ? -16.046 -9.287 -12.086 1.00 86.94 181 GLN A O 1
ATOM 1390 N N . ARG A 1 182 ? -16.286 -8.359 -10.048 1.00 87.00 182 ARG A N 1
ATOM 1391 C CA . ARG A 1 182 ? -16.890 -9.522 -9.398 1.00 87.00 182 ARG A CA 1
ATOM 1392 C C . ARG A 1 182 ? -18.095 -9.091 -8.583 1.00 87.00 182 ARG A C 1
ATOM 1394 O O . ARG A 1 182 ? -18.013 -8.161 -7.789 1.00 87.00 182 ARG A O 1
ATOM 1401 N N . THR A 1 183 ? -19.191 -9.812 -8.764 1.00 89.12 183 THR A N 1
ATOM 1402 C CA . THR A 1 183 ? -20.415 -9.641 -7.984 1.00 89.12 183 THR A CA 1
ATOM 1403 C C . THR A 1 183 ? -20.431 -10.643 -6.842 1.00 89.12 183 THR A C 1
ATOM 1405 O O . THR A 1 183 ? -20.232 -11.839 -7.060 1.00 89.12 183 THR A O 1
ATOM 1408 N N . TYR A 1 184 ? -20.695 -10.155 -5.636 1.00 88.38 184 TYR A N 1
ATOM 1409 C CA . TYR A 1 184 ? -20.831 -10.964 -4.434 1.00 88.38 184 TYR A CA 1
ATOM 1410 C C . TYR A 1 184 ? -22.230 -10.775 -3.841 1.00 88.38 184 TYR A C 1
ATOM 1412 O O . TYR A 1 184 ? -22.641 -9.648 -3.572 1.00 88.38 184 TYR A O 1
ATOM 1420 N N . ASN A 1 185 ? -22.952 -11.873 -3.607 1.00 89.12 185 ASN A N 1
ATOM 1421 C CA . ASN A 1 185 ? -24.285 -11.861 -2.990 1.00 89.12 185 ASN A CA 1
ATOM 1422 C C . ASN A 1 185 ? -24.166 -11.790 -1.460 1.00 89.12 185 ASN A C 1
ATOM 1424 O O . ASN A 1 185 ? -24.390 -12.769 -0.743 1.00 89.12 185 ASN A O 1
ATOM 1428 N N . THR A 1 186 ? -23.721 -10.639 -0.965 1.00 89.00 186 THR A N 1
ATOM 1429 C CA . THR A 1 186 ? -23.575 -10.350 0.463 1.00 89.00 186 THR A CA 1
ATOM 1430 C C . THR A 1 186 ? -23.923 -8.895 0.743 1.00 89.00 186 THR A C 1
ATOM 1432 O O . THR A 1 186 ? -23.758 -8.032 -0.114 1.00 89.00 186 THR A O 1
ATOM 1435 N N . ASP A 1 187 ? -24.391 -8.625 1.955 1.00 91.12 187 ASP A N 1
ATOM 1436 C CA . ASP A 1 187 ? -24.602 -7.292 2.512 1.00 91.12 187 ASP A CA 1
ATOM 1437 C C . ASP A 1 187 ? -23.441 -6.844 3.413 1.00 91.12 187 ASP A C 1
ATOM 1439 O O . ASP A 1 187 ? -23.509 -5.771 4.005 1.00 91.12 187 ASP A O 1
ATOM 1443 N N . ARG A 1 188 ? -22.379 -7.649 3.550 1.00 91.56 188 ARG A N 1
ATOM 1444 C CA . ARG A 1 188 ? -21.286 -7.381 4.491 1.00 91.56 188 ARG A CA 1
ATOM 1445 C C . ARG A 1 188 ? -19.932 -7.227 3.823 1.00 91.56 188 ARG A C 1
ATOM 1447 O O . ARG A 1 188 ? -19.526 -8.029 2.980 1.00 91.56 188 ARG A O 1
ATOM 1454 N N . LEU A 1 189 ? -19.187 -6.241 4.312 1.00 92.94 189 LEU A N 1
ATOM 1455 C CA . LEU A 1 189 ? -17.776 -6.034 4.015 1.00 92.94 189 LEU A CA 1
ATOM 1456 C C . LEU A 1 189 ? -16.948 -6.224 5.286 1.00 92.94 189 LEU A C 1
ATOM 1458 O O . LEU A 1 189 ? -17.359 -5.839 6.379 1.00 92.94 189 LEU A O 1
ATOM 1462 N N . TYR A 1 190 ? -15.768 -6.813 5.139 1.00 93.38 190 TYR A N 1
ATOM 1463 C CA . TYR A 1 190 ? -14.836 -7.073 6.226 1.00 93.38 190 TYR A CA 1
ATOM 1464 C C . TYR A 1 190 ? -13.446 -6.541 5.898 1.00 93.38 190 TYR A C 1
ATOM 1466 O O . TYR A 1 190 ? -12.946 -6.706 4.784 1.00 93.38 190 TYR A O 1
ATOM 1474 N N . THR A 1 191 ? -12.793 -5.953 6.893 1.00 93.25 191 THR A N 1
ATOM 1475 C CA . THR A 1 191 ? -11.360 -5.675 6.851 1.00 93.25 191 THR A CA 1
ATOM 1476 C C . THR A 1 191 ? -10.755 -5.801 8.241 1.00 93.25 191 THR A C 1
ATOM 1478 O O . THR A 1 191 ? -11.442 -5.638 9.248 1.00 93.25 191 THR A O 1
ATOM 1481 N N . ALA A 1 192 ? -9.468 -6.116 8.315 1.00 94.19 192 ALA A N 1
ATOM 1482 C CA . ALA A 1 192 ? -8.752 -6.194 9.577 1.00 94.19 192 ALA A CA 1
ATOM 1483 C C . ALA A 1 192 ? -7.264 -5.945 9.381 1.00 94.19 192 ALA A C 1
ATOM 1485 O O . ALA A 1 192 ? -6.695 -6.240 8.326 1.00 94.19 192 ALA A O 1
ATOM 1486 N N . TRP A 1 193 ? -6.635 -5.427 10.425 1.00 91.31 193 TRP A N 1
ATOM 1487 C CA . TRP A 1 193 ? -5.200 -5.226 10.467 1.00 91.31 193 TRP A CA 1
ATOM 1488 C C . TRP A 1 193 ? -4.676 -5.369 11.888 1.00 91.31 193 TRP A C 1
ATOM 1490 O O . TRP A 1 193 ? -5.385 -5.145 12.872 1.00 91.31 193 TRP A O 1
ATOM 1500 N N . ASN A 1 194 ? -3.398 -5.714 11.958 1.00 91.50 194 ASN A N 1
ATOM 1501 C CA . ASN A 1 194 ? -2.641 -5.737 13.194 1.00 91.50 194 ASN A CA 1
ATOM 1502 C C . ASN A 1 194 ? -1.804 -4.464 13.295 1.00 91.50 194 ASN A C 1
ATOM 1504 O O . ASN A 1 194 ? -1.429 -3.871 12.278 1.00 91.50 194 ASN A O 1
ATOM 1508 N N . GLY A 1 195 ? -1.495 -4.068 14.518 1.00 85.12 195 GLY A N 1
ATOM 1509 C CA . GLY A 1 195 ? -0.588 -2.972 14.806 1.00 85.12 195 GLY A CA 1
ATOM 1510 C C . GLY A 1 195 ? 0.102 -3.163 16.147 1.00 85.12 195 GLY A C 1
ATOM 1511 O O . GLY A 1 195 ? -0.187 -4.098 16.893 1.00 85.12 195 GLY A O 1
ATOM 1512 N N . GLU A 1 196 ? 1.028 -2.260 16.441 1.00 83.19 196 GLU A N 1
ATOM 1513 C CA . GLU A 1 196 ? 1.724 -2.210 17.720 1.00 83.19 196 GLU A CA 1
ATOM 1514 C C . GLU A 1 196 ? 1.574 -0.810 18.304 1.00 83.19 196 GLU A C 1
ATOM 1516 O O . GLU A 1 196 ? 1.968 0.188 17.692 1.00 83.19 196 GLU A O 1
ATOM 1521 N N . TRP A 1 197 ? 1.007 -0.745 19.504 1.00 82.19 197 TRP A N 1
ATOM 1522 C CA . TRP A 1 197 ? 1.015 0.459 20.311 1.00 82.19 197 TRP A CA 1
ATOM 1523 C C . TRP A 1 197 ? 2.276 0.457 21.167 1.00 82.19 197 TRP A C 1
ATOM 1525 O O . TRP A 1 197 ? 2.523 -0.497 21.910 1.00 82.19 197 TRP A O 1
ATOM 1535 N N . SER A 1 198 ? 3.064 1.528 21.089 1.00 74.44 198 SER A N 1
ATOM 1536 C CA . SER A 1 198 ? 4.234 1.693 21.941 1.00 74.44 198 SER A CA 1
ATOM 1537 C C . SER A 1 198 ? 4.328 3.083 22.558 1.00 74.44 198 SER A C 1
ATOM 1539 O O . SER A 1 198 ? 3.909 4.089 21.976 1.00 74.44 198 SER A O 1
ATOM 1541 N N . ARG A 1 199 ? 4.871 3.131 23.780 1.00 68.56 199 ARG A N 1
ATOM 1542 C CA . ARG A 1 199 ? 5.145 4.377 24.500 1.00 68.56 199 ARG A CA 1
ATOM 1543 C C . ARG A 1 199 ? 6.508 4.345 25.174 1.00 68.56 199 ARG A C 1
ATOM 1545 O O . ARG A 1 199 ? 6.820 3.423 25.930 1.00 68.56 199 ARG A O 1
ATOM 1552 N N . PHE A 1 200 ? 7.262 5.421 24.967 1.00 62.12 200 PHE A N 1
ATOM 1553 C CA . PHE A 1 200 ? 8.608 5.604 25.507 1.00 62.12 200 PHE A CA 1
ATOM 1554 C C . PHE A 1 200 ? 8.603 6.494 26.757 1.00 62.12 200 PHE A C 1
ATOM 1556 O O . PHE A 1 200 ? 7.897 7.505 26.824 1.00 62.12 200 PHE A O 1
ATOM 1563 N N . SER A 1 201 ? 9.413 6.136 27.759 1.00 55.94 201 SER A N 1
ATOM 1564 C CA . SER A 1 201 ? 9.668 6.972 28.940 1.00 55.94 201 SER A CA 1
ATOM 1565 C C . SER A 1 201 ? 11.168 7.100 29.214 1.00 55.94 201 SER A C 1
ATOM 1567 O O . SER A 1 201 ? 11.862 6.100 29.413 1.00 55.94 201 SER A O 1
ATOM 1569 N N . ASN A 1 202 ? 11.669 8.342 29.251 1.00 51.66 202 ASN A N 1
ATOM 1570 C CA . ASN A 1 202 ? 13.024 8.657 29.701 1.00 51.66 202 ASN A CA 1
ATOM 1571 C C . ASN A 1 202 ? 13.005 8.908 31.220 1.00 51.66 202 ASN A C 1
ATOM 1573 O O . ASN A 1 202 ? 12.263 9.754 31.714 1.00 51.66 202 ASN A O 1
ATOM 1577 N N . GLN A 1 203 ? 13.831 8.174 31.969 1.00 51.47 203 GLN A N 1
ATOM 1578 C CA . GLN A 1 203 ? 13.895 8.222 33.437 1.00 51.47 203 GLN A CA 1
ATOM 1579 C C . GLN A 1 203 ? 14.509 9.525 33.994 1.00 51.47 203 GLN A C 1
ATOM 1581 O O . GLN A 1 203 ? 14.630 9.679 35.208 1.00 51.47 203 GLN A O 1
ATOM 1586 N N . THR A 1 204 ? 14.882 10.476 33.134 1.00 45.88 204 THR A N 1
ATOM 1587 C CA . THR A 1 204 ? 15.582 11.708 33.522 1.00 45.88 204 THR A CA 1
ATOM 1588 C C . THR A 1 204 ? 14.682 12.923 33.306 1.00 45.88 204 THR A C 1
ATOM 1590 O O . THR A 1 204 ? 14.772 13.577 32.273 1.00 45.88 204 THR A O 1
ATOM 1593 N N . THR A 1 205 ? 13.776 13.181 34.261 1.00 43.88 205 THR A N 1
ATOM 1594 C CA . THR A 1 205 ? 13.054 14.459 34.514 1.00 43.88 205 THR A CA 1
ATOM 1595 C C . THR A 1 205 ? 12.319 15.173 33.362 1.00 43.88 205 THR A C 1
ATOM 1597 O O . THR A 1 205 ? 11.660 16.178 33.615 1.00 43.88 205 THR A O 1
ATOM 1600 N N . SER A 1 206 ? 12.333 14.653 32.137 1.00 41.34 206 SER A N 1
ATOM 1601 C CA . SER A 1 206 ? 11.611 15.178 30.981 1.00 41.34 206 SER A CA 1
ATOM 1602 C C . SER A 1 206 ? 10.627 14.120 30.499 1.00 41.34 206 SER A C 1
ATOM 1604 O O . SER A 1 206 ? 10.974 13.166 29.802 1.00 41.34 206 SER A O 1
ATOM 1606 N N . VAL A 1 207 ? 9.382 14.264 30.945 1.00 41.34 207 VAL A N 1
ATOM 1607 C CA . VAL A 1 207 ? 8.257 13.418 30.548 1.00 41.34 207 VAL A CA 1
ATOM 1608 C C . VAL A 1 207 ? 7.761 13.921 29.195 1.00 41.34 207 VAL A C 1
ATOM 1610 O O . VAL A 1 207 ? 6.733 14.586 29.126 1.00 41.34 207 VAL A O 1
ATOM 1613 N N . ILE A 1 208 ? 8.499 13.657 28.117 1.00 45.41 208 ILE A N 1
ATOM 1614 C CA . ILE A 1 208 ? 7.952 13.810 26.764 1.00 45.41 208 ILE A CA 1
ATOM 1615 C C . ILE A 1 208 ? 7.544 12.409 26.303 1.00 45.41 208 ILE A C 1
ATOM 1617 O O . ILE A 1 208 ? 8.396 11.657 25.832 1.00 45.41 208 ILE A O 1
ATOM 1621 N N . PRO A 1 209 ? 6.281 11.995 26.511 1.00 49.34 209 PRO A N 1
ATOM 1622 C CA . PRO A 1 209 ? 5.793 10.751 25.947 1.00 49.34 209 PRO A CA 1
ATOM 1623 C C . PRO A 1 209 ? 5.659 10.933 24.436 1.00 49.34 209 PRO A C 1
ATOM 1625 O O . PRO A 1 209 ? 4.871 11.757 23.979 1.00 49.34 209 PRO A O 1
ATOM 1628 N N . VAL A 1 210 ? 6.432 10.171 23.671 1.00 52.25 210 VAL A N 1
ATOM 1629 C CA . VAL A 1 210 ? 6.202 10.016 22.233 1.00 52.25 210 VAL A CA 1
ATOM 1630 C C . VAL A 1 210 ? 5.347 8.765 22.063 1.00 52.25 210 VAL A C 1
ATOM 1632 O O . VAL A 1 210 ? 5.717 7.698 22.559 1.00 52.25 210 VAL A O 1
ATOM 1635 N N . ASN A 1 211 ? 4.184 8.921 21.433 1.00 52.47 211 ASN A N 1
ATOM 1636 C CA . ASN A 1 211 ? 3.300 7.816 21.074 1.00 52.47 211 ASN A CA 1
ATOM 1637 C C . ASN A 1 211 ? 3.494 7.489 19.587 1.00 52.47 211 ASN A C 1
ATOM 1639 O O . ASN A 1 211 ? 3.711 8.397 18.781 1.00 52.47 211 ASN A O 1
ATOM 1643 N N . HIS A 1 212 ? 3.393 6.210 19.231 1.00 61.53 212 HIS A N 1
ATOM 1644 C CA . HIS A 1 212 ? 3.304 5.787 17.835 1.00 61.53 212 HIS A CA 1
ATOM 1645 C C . HIS A 1 212 ? 1.981 6.276 17.227 1.00 61.53 212 HIS A C 1
ATOM 1647 O O . HIS A 1 212 ? 0.923 6.064 17.818 1.00 61.53 212 HIS A O 1
ATOM 1653 N N . ASP A 1 213 ? 2.034 6.924 16.061 1.00 66.44 213 ASP A N 1
ATOM 1654 C CA . ASP A 1 213 ? 0.853 7.122 15.219 1.00 66.44 213 ASP A CA 1
ATOM 1655 C C . ASP A 1 213 ? 0.508 5.804 14.520 1.00 66.44 213 ASP A C 1
ATOM 1657 O O . ASP A 1 213 ? 1.229 5.348 13.634 1.00 66.44 213 ASP A O 1
ATOM 1661 N N . THR A 1 214 ? -0.596 5.193 14.938 1.00 73.25 214 THR A N 1
ATOM 1662 C CA . THR A 1 214 ? -1.068 3.909 14.409 1.00 73.25 214 THR A CA 1
ATOM 1663 C C . THR A 1 214 ? -2.233 4.073 13.433 1.00 73.25 214 THR A C 1
ATOM 1665 O O . THR A 1 214 ? -2.953 3.108 13.166 1.00 73.25 214 THR A O 1
ATOM 1668 N N . SER A 1 215 ? -2.423 5.289 12.909 1.00 77.75 215 SER A N 1
ATOM 1669 C CA . SER A 1 215 ? -3.548 5.624 12.048 1.00 77.75 215 SER A CA 1
ATOM 1670 C C . SER A 1 215 ? -3.633 4.736 10.805 1.00 77.75 215 SER A C 1
ATOM 1672 O O . SER A 1 215 ? -2.659 4.502 10.079 1.00 77.75 215 SER A O 1
ATOM 1674 N N . LYS A 1 216 ? -4.846 4.251 10.539 1.00 82.25 216 LYS A N 1
ATOM 1675 C CA . LYS A 1 216 ? -5.223 3.621 9.277 1.00 82.25 216 LYS A CA 1
ATOM 1676 C C . LYS A 1 216 ? -6.540 4.205 8.790 1.00 82.25 216 LYS A C 1
ATOM 1678 O O . LYS A 1 216 ? -7.507 4.288 9.538 1.00 82.25 216 LYS A O 1
ATOM 1683 N N . MET A 1 217 ? -6.566 4.596 7.525 1.00 86.19 217 MET A N 1
ATOM 1684 C CA . MET A 1 217 ? -7.740 5.158 6.874 1.00 86.19 217 MET A CA 1
ATOM 1685 C C . MET A 1 217 ? -8.650 4.052 6.346 1.00 86.19 217 MET A C 1
ATOM 1687 O O . MET A 1 217 ? -8.184 3.020 5.867 1.00 86.19 217 MET A O 1
ATOM 1691 N N . VAL A 1 218 ? -9.954 4.276 6.405 1.00 89.19 218 VAL A N 1
ATOM 1692 C CA . VAL A 1 218 ? -10.983 3.342 5.953 1.00 89.19 218 VAL A CA 1
ATOM 1693 C C . VAL A 1 218 ? -11.980 4.117 5.109 1.00 89.19 218 VAL A C 1
ATOM 1695 O O . VAL A 1 218 ? -12.571 5.083 5.581 1.00 89.19 218 VAL A O 1
ATOM 1698 N N . PHE A 1 219 ? -12.152 3.702 3.857 1.00 90.00 219 PHE A N 1
ATOM 1699 C CA . PHE A 1 219 ? -13.124 4.308 2.952 1.00 90.00 219 PHE A CA 1
ATOM 1700 C C . PHE A 1 219 ? -14.553 3.906 3.331 1.00 90.00 219 PHE A C 1
ATOM 1702 O O . PHE A 1 219 ? -14.804 2.727 3.595 1.00 90.00 219 PHE A O 1
ATOM 1709 N N . ILE A 1 220 ? -15.490 4.852 3.312 1.00 92.06 220 ILE A N 1
ATOM 1710 C CA . ILE A 1 220 ? -16.908 4.599 3.583 1.00 92.06 220 ILE A CA 1
ATOM 1711 C C . ILE A 1 220 ? -17.696 4.577 2.261 1.00 92.06 220 ILE A C 1
ATOM 1713 O O . ILE A 1 220 ? -17.905 5.633 1.658 1.00 92.06 220 ILE A O 1
ATOM 1717 N N . PRO A 1 221 ? -18.142 3.398 1.786 1.00 92.12 221 PRO A N 1
ATOM 1718 C CA . PRO A 1 221 ? -18.887 3.285 0.539 1.00 92.12 221 PRO A CA 1
ATOM 1719 C C . PRO A 1 221 ? -20.334 3.769 0.666 1.00 92.12 221 PRO A C 1
ATOM 1721 O O . PRO A 1 221 ? -20.926 3.765 1.748 1.00 92.12 221 PRO A O 1
ATOM 1724 N N . GLU A 1 222 ? -20.918 4.148 -0.472 1.00 92.50 222 GLU A N 1
ATOM 1725 C CA . GLU A 1 222 ? -22.340 4.478 -0.558 1.00 92.50 222 GLU A CA 1
ATOM 1726 C C . GLU A 1 222 ? -23.200 3.277 -0.153 1.00 92.50 222 GLU A C 1
ATOM 1728 O O . GLU A 1 222 ? -22.911 2.136 -0.507 1.00 92.50 222 GLU A O 1
ATOM 1733 N N . GLY A 1 223 ? -24.255 3.537 0.618 1.00 91.38 223 GLY A N 1
ATOM 1734 C CA . GLY A 1 223 ? -25.167 2.499 1.086 1.00 91.38 223 GLY A CA 1
ATOM 1735 C C . GLY A 1 223 ? -24.704 1.760 2.341 1.00 91.38 223 GLY A C 1
ATOM 1736 O O . GLY A 1 223 ? -25.444 0.893 2.807 1.00 91.38 223 GLY A O 1
ATOM 1737 N N . ALA A 1 224 ? -23.550 2.106 2.924 1.00 93.88 224 ALA A N 1
ATOM 1738 C CA . ALA A 1 224 ? -23.149 1.627 4.245 1.00 93.88 224 ALA A CA 1
ATOM 1739 C C . ALA A 1 224 ? -24.125 2.127 5.326 1.00 93.88 224 ALA A C 1
ATOM 1741 O O . ALA A 1 224 ? -24.462 3.311 5.367 1.00 93.88 224 ALA A O 1
ATOM 1742 N N . SER A 1 225 ? -24.596 1.242 6.206 1.00 94.81 225 SER A N 1
ATOM 1743 C CA . SER A 1 225 ? -25.541 1.599 7.277 1.00 94.81 225 SER A CA 1
ATOM 1744 C C . SER A 1 225 ? -24.910 1.558 8.661 1.00 94.81 225 SER A C 1
ATOM 1746 O O . SER A 1 225 ? -25.161 2.428 9.493 1.00 94.81 225 SER A O 1
ATOM 1748 N N . GLU A 1 226 ? -24.097 0.538 8.929 1.00 95.56 226 GLU A N 1
ATOM 1749 C CA . GLU A 1 226 ? -23.498 0.300 10.240 1.00 95.56 226 GLU A CA 1
ATOM 1750 C C . GLU A 1 226 ? -22.118 -0.334 10.098 1.00 95.56 226 GLU A C 1
ATOM 1752 O O . GLU A 1 226 ? -21.846 -1.062 9.142 1.00 95.56 226 GLU A O 1
ATOM 1757 N N . MET A 1 227 ? -21.259 -0.100 11.085 1.00 96.12 227 MET A N 1
ATOM 1758 C CA . MET A 1 227 ? -19.955 -0.739 11.193 1.00 96.12 227 MET A CA 1
ATOM 1759 C C . MET A 1 227 ? -19.713 -1.233 12.614 1.00 96.12 227 MET A C 1
ATOM 1761 O O . MET A 1 227 ? -19.708 -0.461 13.573 1.00 96.12 227 MET A O 1
ATOM 1765 N N . GLU A 1 228 ? -19.478 -2.534 12.742 1.00 96.81 228 GLU A N 1
ATOM 1766 C CA . GLU A 1 228 ? -18.965 -3.157 13.954 1.00 96.81 228 GLU A CA 1
ATOM 1767 C C . GLU A 1 228 ? -17.440 -3.003 13.986 1.00 96.81 228 GLU A C 1
ATOM 1769 O O . GLU A 1 228 ? -16.729 -3.528 13.129 1.00 96.81 228 GLU A O 1
ATOM 1774 N N . VAL A 1 229 ? -16.947 -2.307 15.005 1.00 96.94 229 VAL A N 1
ATOM 1775 C CA . VAL A 1 229 ? -15.534 -2.145 15.337 1.00 96.94 229 VAL A CA 1
ATOM 1776 C C . VAL A 1 229 ? -15.186 -3.116 16.456 1.00 96.94 229 VAL A C 1
ATOM 1778 O O . VAL A 1 229 ? -15.605 -2.947 17.605 1.00 96.94 229 VAL A O 1
ATOM 1781 N N . ARG A 1 230 ? -14.384 -4.126 16.132 1.00 96.62 230 ARG A N 1
ATOM 1782 C CA . ARG A 1 230 ? -13.804 -5.057 17.097 1.00 96.62 230 ARG A CA 1
ATOM 1783 C C . ARG A 1 230 ? -12.342 -4.716 17.323 1.00 96.62 230 ARG A C 1
ATOM 1785 O O . ARG A 1 230 ? -11.543 -4.735 16.393 1.00 96.62 230 ARG A O 1
ATOM 1792 N N . PHE A 1 231 ? -11.994 -4.454 18.573 1.00 96.69 231 PHE A N 1
ATOM 1793 C CA . PHE A 1 231 ? -10.631 -4.205 19.014 1.00 96.69 231 PHE A CA 1
ATOM 1794 C C . PHE A 1 231 ? -10.201 -5.317 19.957 1.00 96.69 231 PHE A C 1
ATOM 1796 O O . PHE A 1 231 ? -10.916 -5.622 20.909 1.00 96.69 231 PHE A O 1
ATOM 1803 N N . THR A 1 232 ? -9.060 -5.934 19.676 1.00 95.25 232 THR A N 1
ATOM 1804 C CA . THR A 1 232 ? -8.510 -7.028 20.482 1.00 95.25 232 THR A CA 1
ATOM 1805 C C . THR A 1 232 ? -7.046 -6.737 20.771 1.00 95.25 232 THR A C 1
ATOM 1807 O O . THR A 1 232 ? -6.332 -6.289 19.876 1.00 95.25 232 THR A O 1
ATOM 1810 N N . TYR A 1 233 ? -6.610 -6.946 22.006 1.00 92.75 233 TYR A N 1
ATOM 1811 C CA . TYR A 1 233 ? -5.222 -6.771 22.435 1.00 92.75 233 TYR A CA 1
ATOM 1812 C C . TYR A 1 233 ? -4.991 -7.512 23.756 1.00 92.75 233 TYR A C 1
ATOM 1814 O O . TYR A 1 233 ? -5.952 -7.910 24.409 1.00 92.75 233 TYR A O 1
ATOM 1822 N N . ASP A 1 234 ? -3.734 -7.638 24.178 1.00 89.00 234 ASP A N 1
ATOM 1823 C CA . ASP A 1 234 ? -3.385 -8.247 25.465 1.00 89.00 234 ASP A CA 1
ATOM 1824 C C . ASP A 1 234 ? -3.133 -7.167 26.538 1.00 89.00 234 ASP A C 1
ATOM 1826 O O . ASP A 1 234 ? -2.044 -6.586 26.593 1.00 89.00 234 ASP A O 1
ATOM 1830 N N . PRO A 1 235 ? -4.111 -6.866 27.418 1.00 85.19 235 PRO A N 1
ATOM 1831 C CA . PRO A 1 235 ? -3.957 -5.851 28.463 1.00 85.19 235 PRO A CA 1
ATOM 1832 C C . PRO A 1 235 ? -2.992 -6.265 29.573 1.00 85.19 235 PRO A C 1
ATOM 1834 O O . PRO A 1 235 ? -2.448 -5.395 30.255 1.00 85.19 235 PRO A O 1
ATOM 1837 N N . TRP A 1 236 ? -2.779 -7.571 29.755 1.00 84.06 236 TRP A N 1
ATOM 1838 C CA . TRP A 1 236 ? -1.906 -8.147 30.771 1.00 84.06 236 TRP A CA 1
ATOM 1839 C C . TRP A 1 236 ? -0.910 -9.091 30.119 1.00 84.06 236 TRP A C 1
ATOM 1841 O O . TRP A 1 236 ? -1.286 -10.141 29.611 1.00 84.06 236 TRP A O 1
ATOM 1851 N N . ASP A 1 237 ? 0.369 -8.756 30.216 1.00 78.81 237 ASP A N 1
ATOM 1852 C CA . ASP A 1 237 ? 1.442 -9.668 29.845 1.00 78.81 237 ASP A CA 1
ATOM 1853 C C . ASP A 1 237 ? 2.337 -9.869 31.066 1.00 78.81 237 ASP A C 1
ATOM 1855 O O . ASP A 1 237 ? 3.117 -9.003 31.479 1.00 78.81 237 ASP A O 1
ATOM 1859 N N . THR A 1 238 ? 2.145 -11.025 31.698 1.00 71.56 238 THR A N 1
ATOM 1860 C CA . THR A 1 238 ? 2.837 -11.422 32.924 1.00 71.56 238 THR A CA 1
ATOM 1861 C C . THR A 1 238 ? 4.299 -11.767 32.684 1.00 71.56 238 THR A C 1
ATOM 1863 O O . THR A 1 238 ? 5.116 -11.572 33.588 1.00 71.56 238 THR A O 1
ATOM 1866 N N . ASP A 1 239 ? 4.632 -12.235 31.481 1.00 71.00 239 ASP A N 1
ATOM 1867 C CA . ASP A 1 239 ? 5.987 -12.631 31.106 1.00 71.00 239 ASP A CA 1
ATOM 1868 C C . ASP A 1 239 ? 6.836 -11.384 30.839 1.00 71.00 239 ASP A C 1
ATOM 1870 O O . ASP A 1 239 ? 7.924 -11.228 31.403 1.00 71.00 239 ASP A O 1
ATOM 1874 N N . GLY A 1 240 ? 6.280 -10.440 30.076 1.00 65.00 240 GLY A N 1
ATOM 1875 C CA . GLY A 1 240 ? 6.831 -9.107 29.844 1.00 65.00 240 GLY A CA 1
ATOM 1876 C C . GLY A 1 240 ? 6.698 -8.157 31.037 1.00 65.00 240 GLY A C 1
ATOM 1877 O O . GLY A 1 240 ? 7.355 -7.119 31.061 1.00 65.00 240 GLY A O 1
ATOM 1878 N N . LYS A 1 241 ? 5.901 -8.510 32.059 1.00 75.38 241 LYS A N 1
ATOM 1879 C CA . LYS A 1 241 ? 5.615 -7.674 33.244 1.00 75.38 241 LYS A CA 1
ATOM 1880 C C . LYS A 1 241 ? 5.107 -6.284 32.850 1.00 75.38 241 LYS A C 1
ATOM 1882 O O . LYS A 1 241 ? 5.593 -5.264 33.353 1.00 75.38 241 LYS A O 1
ATOM 1887 N N . ARG A 1 242 ? 4.132 -6.259 31.942 1.00 78.25 242 ARG A N 1
ATOM 1888 C CA . ARG A 1 242 ? 3.502 -5.041 31.425 1.00 78.25 242 ARG A CA 1
ATOM 1889 C C . ARG A 1 242 ? 1.982 -5.093 31.578 1.00 78.25 242 ARG A C 1
ATOM 1891 O O . ARG A 1 242 ? 1.371 -6.159 31.516 1.00 78.25 242 ARG A O 1
ATOM 1898 N N . VAL A 1 243 ? 1.388 -3.914 31.746 1.00 83.25 243 VAL A N 1
ATOM 1899 C CA . VAL A 1 243 ? -0.053 -3.672 31.583 1.00 83.25 243 VAL A CA 1
ATOM 1900 C C . VAL A 1 243 ? -0.250 -2.535 30.616 1.00 83.25 243 VAL A C 1
ATOM 1902 O O . VAL A 1 243 ? 0.429 -1.510 30.719 1.00 83.25 243 VAL A O 1
ATOM 1905 N N . ALA A 1 244 ? -1.231 -2.696 29.740 1.00 84.75 244 ALA A N 1
ATOM 1906 C CA . ALA A 1 244 ? -1.694 -1.651 28.855 1.00 84.75 244 ALA A CA 1
ATOM 1907 C C . ALA A 1 244 ? -3.212 -1.498 28.929 1.00 84.75 244 ALA A C 1
ATOM 1909 O O . ALA A 1 244 ? -3.974 -2.444 29.110 1.00 84.75 244 ALA A O 1
ATOM 1910 N N . SER A 1 245 ? -3.638 -0.255 28.786 1.00 88.50 245 SER A N 1
ATOM 1911 C CA . SER A 1 245 ? -5.020 0.174 28.748 1.00 88.50 245 SER A CA 1
ATOM 1912 C C . SER A 1 245 ? -5.185 0.995 27.480 1.00 88.50 245 SER A C 1
ATOM 1914 O O . SER A 1 245 ? -4.770 2.157 27.425 1.00 88.50 245 SER A O 1
ATOM 1916 N N . LEU A 1 246 ? -5.688 0.336 26.438 1.00 89.50 246 LEU A N 1
ATOM 1917 C CA . LEU A 1 246 ? -5.751 0.857 25.074 1.00 89.50 246 LEU A CA 1
ATOM 1918 C C . LEU A 1 246 ? -7.199 1.002 24.628 1.00 89.50 246 LEU A C 1
ATOM 1920 O O . LEU A 1 246 ? -8.063 0.286 25.135 1.00 89.50 246 LEU A O 1
ATOM 1924 N N . TYR A 1 247 ? -7.458 1.890 23.672 1.00 91.69 247 TYR A N 1
ATOM 1925 C CA . TYR A 1 247 ? -8.747 2.104 23.017 1.00 91.69 247 TYR A CA 1
ATOM 1926 C C . TYR A 1 247 ? -8.589 2.654 21.602 1.00 91.69 247 TYR A C 1
ATOM 1928 O O . TYR A 1 247 ? -7.566 3.238 21.258 1.00 91.69 247 TYR A O 1
ATOM 1936 N N . VAL A 1 248 ? -9.621 2.442 20.784 1.00 93.69 248 VAL A N 1
ATOM 1937 C CA . VAL A 1 248 ? -9.680 2.946 19.408 1.00 93.69 248 VAL A CA 1
ATOM 1938 C C . VAL A 1 248 ? -10.293 4.342 19.402 1.00 93.69 248 VAL A C 1
ATOM 1940 O O . VAL A 1 248 ? -11.320 4.568 20.047 1.00 93.69 248 VAL A O 1
ATOM 1943 N N . THR A 1 249 ? -9.686 5.252 18.653 1.00 90.94 249 THR A N 1
ATOM 1944 C CA . THR A 1 249 ? -10.231 6.561 18.294 1.00 90.94 249 THR A CA 1
ATOM 1945 C C . THR A 1 249 ? -10.497 6.604 16.793 1.00 90.94 249 THR A C 1
ATOM 1947 O O . THR A 1 249 ? -9.792 5.960 16.014 1.00 90.94 249 THR A O 1
ATOM 1950 N N . ILE A 1 250 ? -11.550 7.311 16.386 1.00 90.38 250 ILE A N 1
ATOM 1951 C CA . ILE A 1 250 ? -11.911 7.488 14.979 1.00 90.38 250 ILE A CA 1
ATOM 1952 C C . ILE A 1 250 ? -12.101 8.977 14.718 1.00 90.38 250 ILE A C 1
ATOM 1954 O O . ILE A 1 250 ? -12.912 9.621 15.382 1.00 90.38 250 ILE A O 1
ATOM 1958 N N . ASP A 1 251 ? -11.355 9.498 13.754 1.00 85.56 251 ASP A N 1
ATOM 1959 C CA . ASP A 1 251 ? -11.565 10.811 13.146 1.00 85.56 251 ASP A CA 1
ATOM 1960 C C . ASP A 1 251 ? -12.379 10.601 11.862 1.00 85.56 251 ASP A C 1
ATOM 1962 O O . ASP A 1 251 ? -11.926 9.943 10.920 1.00 85.56 251 ASP A O 1
ATOM 1966 N N . GLN A 1 252 ? -13.625 11.065 11.881 1.00 84.62 252 GLN A N 1
ATOM 1967 C CA . GLN A 1 252 ? -14.599 10.879 10.806 1.00 84.62 252 GLN A CA 1
ATOM 1968 C C . GLN A 1 252 ? -14.608 12.075 9.850 1.00 84.62 252 GLN A C 1
ATOM 1970 O O . GLN A 1 252 ? -15.027 11.934 8.701 1.00 84.62 252 GLN A O 1
ATOM 1975 N N . THR A 1 253 ? -14.158 13.241 10.320 1.00 76.62 253 THR A N 1
ATOM 1976 C CA . THR A 1 253 ? -14.180 14.507 9.578 1.00 76.62 253 THR A CA 1
ATOM 1977 C C . THR A 1 253 ? -12.842 14.859 8.925 1.00 76.62 253 THR A C 1
ATOM 1979 O O . THR A 1 253 ? -12.800 15.722 8.046 1.00 76.62 253 THR A O 1
ATOM 1982 N N . GLY A 1 254 ? -11.763 14.170 9.299 1.00 71.88 254 GLY A N 1
ATOM 1983 C CA . GLY A 1 254 ? -10.411 14.388 8.792 1.00 71.88 254 GLY A CA 1
ATOM 1984 C C . GLY A 1 254 ? -9.758 15.662 9.330 1.00 71.88 254 GLY A C 1
ATOM 1985 O O . GLY A 1 254 ? -8.836 16.183 8.699 1.00 71.88 254 GLY A O 1
ATOM 1986 N N . ASP A 1 255 ? -10.236 16.200 10.456 1.00 72.88 255 ASP A N 1
ATOM 1987 C CA . ASP A 1 255 ? -9.719 17.436 11.055 1.00 72.88 255 ASP A CA 1
ATOM 1988 C C . ASP A 1 255 ? -8.512 17.199 11.990 1.00 72.88 255 ASP A C 1
ATOM 1990 O O . ASP A 1 255 ? -7.927 18.146 12.531 1.00 72.88 255 ASP A O 1
ATOM 1994 N N . GLY A 1 256 ? -8.111 15.933 12.159 1.00 68.88 256 GLY A N 1
ATOM 1995 C CA . GLY A 1 256 ? -7.026 15.505 13.032 1.00 68.88 256 GLY A CA 1
ATOM 1996 C C . GLY A 1 256 ? -7.436 15.359 14.498 1.00 68.88 256 GLY A C 1
ATOM 1997 O O . GLY A 1 256 ? -6.564 15.175 15.354 1.00 68.88 256 GLY A O 1
ATOM 1998 N N . ARG A 1 257 ? -8.730 15.455 14.821 1.00 74.62 257 ARG A N 1
ATOM 1999 C CA . ARG A 1 257 ? -9.280 15.222 16.157 1.00 74.62 257 ARG A CA 1
ATOM 2000 C C . ARG A 1 257 ? -10.234 14.026 16.129 1.00 74.62 257 ARG A C 1
ATOM 2002 O O . ARG A 1 257 ? -11.032 13.886 15.215 1.00 74.62 257 ARG A O 1
ATOM 2009 N N . PRO A 1 258 ? -10.201 13.160 17.154 1.00 80.19 258 PRO A N 1
ATOM 2010 C CA . PRO A 1 258 ? -11.178 12.085 17.254 1.00 80.19 258 PRO A CA 1
ATOM 2011 C C . PRO A 1 258 ? -12.613 12.603 17.423 1.00 80.19 258 PRO A C 1
ATOM 2013 O O . PRO A 1 258 ? -12.912 13.286 18.406 1.00 80.19 258 PRO A O 1
ATOM 2016 N N . ASP A 1 259 ? -13.504 12.190 16.525 1.00 87.44 259 ASP A N 1
ATOM 2017 C CA . ASP A 1 259 ? -14.958 12.385 16.618 1.00 87.44 259 ASP A CA 1
ATOM 2018 C C . ASP A 1 259 ? -15.621 11.285 17.461 1.00 87.44 259 ASP A C 1
ATOM 2020 O O . ASP A 1 259 ? -16.647 11.492 18.115 1.00 87.44 259 ASP A O 1
ATOM 2024 N N . TRP A 1 260 ? -15.008 10.099 17.485 1.00 93.56 260 TRP A N 1
ATOM 2025 C CA . TRP A 1 260 ? -15.493 8.943 18.225 1.00 93.56 260 TRP A CA 1
ATOM 2026 C C . TRP A 1 260 ? -14.370 8.252 18.999 1.00 93.56 260 TRP A C 1
ATOM 2028 O O . TRP A 1 260 ? -13.243 8.112 18.523 1.00 93.56 260 TRP A O 1
ATOM 2038 N N . THR A 1 261 ? -14.704 7.763 20.193 1.00 93.81 261 THR A N 1
ATOM 2039 C CA . THR A 1 261 ? -13.792 7.014 21.063 1.00 93.81 261 THR A CA 1
ATOM 2040 C C . THR A 1 261 ? -14.480 5.753 21.562 1.00 93.81 261 THR A C 1
ATOM 2042 O O . THR A 1 261 ? -15.598 5.807 22.082 1.00 93.81 261 THR A O 1
ATOM 2045 N N . GLN A 1 262 ? -13.794 4.618 21.453 1.00 92.62 262 GLN A N 1
ATOM 2046 C CA . GLN A 1 262 ? -14.300 3.346 21.944 1.00 92.62 262 GLN A CA 1
ATOM 2047 C C . GLN A 1 262 ? -14.456 3.377 23.468 1.00 92.62 262 GLN A C 1
ATOM 2049 O O . GLN A 1 262 ? -13.517 3.682 24.202 1.00 92.62 262 GLN A O 1
ATOM 2054 N N . THR A 1 263 ? -15.646 3.019 23.946 1.00 89.75 263 THR A N 1
ATOM 2055 C CA . THR A 1 263 ? -15.970 2.953 25.378 1.00 89.75 263 THR A CA 1
ATOM 2056 C C . THR A 1 263 ? -15.993 1.505 25.877 1.00 89.75 263 THR A C 1
ATOM 2058 O O . THR A 1 263 ? -15.937 0.558 25.091 1.00 89.75 263 THR A O 1
ATOM 2061 N N . GLY A 1 264 ? -16.062 1.320 27.198 1.00 87.44 264 GLY A N 1
ATOM 2062 C CA . GLY A 1 264 ? -16.114 0.005 27.844 1.00 87.44 264 GLY A CA 1
ATOM 2063 C C . GLY A 1 264 ? -14.943 -0.236 28.792 1.00 87.44 264 GLY A C 1
ATOM 2064 O O . GLY A 1 264 ? -14.257 0.701 29.201 1.00 87.44 264 GLY A O 1
ATOM 2065 N N . ASP A 1 265 ? -14.733 -1.500 29.163 1.00 87.88 265 ASP A N 1
ATOM 2066 C CA . ASP A 1 265 ? -13.635 -1.888 30.048 1.00 87.88 265 ASP A CA 1
ATOM 2067 C C . ASP A 1 265 ? -12.289 -1.795 29.314 1.00 87.88 265 ASP A C 1
ATOM 2069 O O . ASP A 1 265 ? -11.993 -2.548 28.382 1.00 87.88 265 ASP A O 1
ATOM 2073 N N . LEU A 1 266 ? -11.453 -0.851 29.748 1.00 83.75 266 LEU A N 1
ATOM 2074 C CA . LEU A 1 266 ? -10.131 -0.621 29.177 1.00 83.75 266 LEU A CA 1
ATOM 2075 C C . LEU A 1 266 ? -9.084 -1.670 29.564 1.00 83.75 266 LEU A C 1
ATOM 2077 O O . LEU A 1 266 ? -7.901 -1.438 29.330 1.00 83.75 266 LEU A O 1
ATOM 2081 N N . LEU A 1 267 ? -9.489 -2.768 30.196 1.00 83.56 267 LEU A N 1
ATOM 2082 C CA . LEU A 1 267 ? -8.661 -3.938 30.483 1.00 83.56 267 LEU A CA 1
ATOM 2083 C C . LEU A 1 267 ? -9.291 -5.236 29.954 1.00 83.56 267 LEU A C 1
ATOM 2085 O O . LEU A 1 267 ? -8.795 -6.315 30.272 1.00 83.56 267 LEU A O 1
ATOM 2089 N N . ALA A 1 268 ? -10.361 -5.142 29.157 1.00 86.56 268 ALA A N 1
ATOM 2090 C CA . ALA A 1 268 ? -10.877 -6.277 28.403 1.00 86.56 268 ALA A CA 1
ATOM 2091 C C . ALA A 1 268 ? -9.950 -6.596 27.221 1.00 86.56 268 ALA A C 1
ATOM 2093 O O . ALA A 1 268 ? -9.509 -5.692 26.509 1.00 86.56 268 ALA A O 1
ATOM 2094 N N . ASP A 1 269 ? -9.696 -7.884 27.011 1.00 86.94 269 ASP A N 1
ATOM 2095 C CA . ASP A 1 269 ? -8.900 -8.433 25.908 1.00 86.94 269 ASP A CA 1
ATOM 2096 C C . ASP A 1 269 ? -9.580 -8.263 24.541 1.00 86.94 269 ASP A C 1
ATOM 2098 O O . ASP A 1 269 ? -8.914 -8.130 23.517 1.00 86.94 269 ASP A O 1
ATOM 2102 N N . SER A 1 270 ? -10.913 -8.198 24.513 1.00 93.19 270 SER A N 1
ATOM 2103 C CA . SER A 1 270 ? -11.693 -7.898 23.315 1.00 93.19 270 SER A CA 1
ATOM 2104 C C . SER A 1 270 ? -12.851 -6.952 23.613 1.00 93.19 270 SER A C 1
ATOM 2106 O O . SER A 1 270 ? -13.604 -7.125 24.573 1.00 93.19 270 SER A O 1
ATOM 2108 N N . ARG A 1 271 ? -13.035 -5.957 22.744 1.00 94.69 271 ARG A N 1
ATOM 2109 C CA . ARG A 1 271 ? -14.166 -5.029 22.779 1.00 94.69 271 ARG A CA 1
ATOM 2110 C C . ARG A 1 271 ? -14.810 -4.899 21.418 1.00 94.69 271 ARG A C 1
ATOM 2112 O O . ARG A 1 271 ? -14.131 -4.825 20.398 1.00 94.69 271 ARG A O 1
ATOM 2119 N N . VAL A 1 272 ? -16.133 -4.812 21.433 1.00 95.81 272 VAL A N 1
ATOM 2120 C CA . VAL A 1 272 ? -16.965 -4.644 20.245 1.00 95.81 272 VAL A CA 1
ATOM 2121 C C . VAL A 1 272 ? -17.800 -3.388 20.419 1.00 95.81 272 VAL A C 1
ATOM 2123 O O . VAL A 1 272 ? -18.368 -3.149 21.485 1.00 95.81 272 VAL A O 1
ATOM 2126 N N . SER A 1 273 ? -17.866 -2.569 19.383 1.00 95.88 273 SER A N 1
ATOM 2127 C CA . SER A 1 273 ? -18.721 -1.387 19.339 1.00 95.88 273 SER A CA 1
ATOM 2128 C C . SER A 1 273 ? -19.363 -1.286 17.968 1.00 95.88 273 SER A C 1
ATOM 2130 O O . SER A 1 273 ? -18.727 -1.618 16.978 1.00 95.88 273 SER A O 1
ATOM 2132 N N . VAL A 1 274 ? -20.612 -0.836 17.906 1.00 96.00 274 VAL A N 1
ATOM 2133 C CA . VAL A 1 274 ? -21.321 -0.617 16.641 1.00 96.00 274 VAL A CA 1
ATOM 2134 C C . VAL A 1 274 ? -21.501 0.879 16.449 1.00 96.00 274 VAL A C 1
ATOM 2136 O O . VAL A 1 274 ? -21.900 1.580 17.380 1.00 96.00 274 VAL A O 1
ATOM 2139 N N . ILE A 1 275 ? -21.171 1.360 15.255 1.00 95.25 275 ILE A N 1
ATOM 2140 C CA . ILE A 1 275 ? -21.267 2.762 14.861 1.00 95.25 275 ILE A CA 1
ATOM 2141 C C . ILE A 1 275 ? -22.243 2.845 13.691 1.00 95.25 275 ILE A C 1
ATOM 2143 O O . ILE A 1 275 ? -22.075 2.141 12.694 1.00 95.25 275 ILE A O 1
ATOM 2147 N N . SER A 1 276 ? -23.259 3.697 13.807 1.00 95.00 276 SER A N 1
ATOM 2148 C CA . SER A 1 276 ? -24.151 4.012 12.688 1.00 95.00 276 SER A CA 1
ATOM 2149 C C . SER A 1 276 ? -23.441 4.933 11.700 1.00 95.00 276 SER A C 1
ATOM 2151 O O . SER A 1 276 ? -22.767 5.879 12.107 1.00 95.00 276 SER A O 1
ATOM 2153 N N . ILE A 1 277 ? -23.607 4.665 10.408 1.00 95.38 277 ILE A N 1
ATOM 2154 C CA . ILE A 1 277 ? -22.989 5.436 9.331 1.00 95.38 277 ILE A CA 1
ATOM 2155 C C . ILE A 1 277 ? -24.069 6.316 8.696 1.00 95.38 277 ILE A C 1
ATOM 2157 O O . ILE A 1 277 ? -25.000 5.788 8.082 1.00 95.38 277 ILE A O 1
ATOM 2161 N N . PRO A 1 278 ? -23.992 7.645 8.856 1.00 92.94 278 PRO A N 1
ATOM 2162 C CA . PRO A 1 278 ? -24.922 8.551 8.203 1.00 92.94 278 PRO A CA 1
ATOM 2163 C C . PRO A 1 278 ? -24.576 8.718 6.713 1.00 92.94 278 PRO A C 1
ATOM 2165 O O . PRO A 1 278 ? -23.437 8.519 6.293 1.00 92.94 278 PRO A O 1
ATOM 2168 N N . ALA A 1 279 ? -25.570 9.079 5.899 1.00 91.06 279 ALA A N 1
ATOM 2169 C CA . ALA A 1 279 ? -25.410 9.159 4.443 1.00 91.06 279 ALA A CA 1
ATOM 2170 C C . ALA A 1 279 ? -24.452 10.271 3.971 1.00 91.06 279 ALA A C 1
ATOM 2172 O O . ALA A 1 279 ? -23.934 10.208 2.862 1.00 91.06 279 ALA A O 1
ATOM 2173 N N . ASP A 1 280 ? -24.199 11.283 4.801 1.00 91.62 280 ASP A N 1
ATOM 2174 C CA . ASP A 1 280 ? -23.214 12.339 4.546 1.00 91.62 280 ASP A CA 1
ATOM 2175 C C . ASP A 1 280 ? -21.760 11.869 4.731 1.00 91.62 280 ASP A C 1
ATOM 2177 O O . ASP A 1 280 ? -20.843 12.551 4.279 1.00 91.62 280 ASP A O 1
ATOM 2181 N N . ALA A 1 281 ? -21.539 10.690 5.323 1.00 89.69 281 ALA A N 1
ATOM 2182 C CA . ALA A 1 281 ? -20.219 10.071 5.418 1.00 89.69 281 ALA A CA 1
ATOM 2183 C C . ALA A 1 281 ? -19.798 9.315 4.145 1.00 89.69 281 ALA A C 1
ATOM 2185 O O . ALA A 1 281 ? -18.642 8.899 4.038 1.00 89.69 281 ALA A O 1
ATOM 2186 N N . TYR A 1 282 ? -20.698 9.097 3.185 1.00 92.31 282 TYR A N 1
ATOM 2187 C CA . TYR A 1 282 ? -20.387 8.336 1.973 1.00 92.31 282 TYR A CA 1
ATOM 2188 C C . TYR A 1 282 ? -19.316 9.035 1.133 1.00 92.31 282 TYR A C 1
ATOM 2190 O O . TYR A 1 282 ? -19.324 10.252 0.964 1.00 92.31 282 TYR A O 1
ATOM 2198 N N . GLY A 1 283 ? -18.370 8.255 0.610 1.00 85.94 283 GLY A N 1
ATOM 2199 C CA . GLY A 1 283 ? -17.251 8.766 -0.180 1.00 85.94 283 GLY A CA 1
ATOM 2200 C C . GLY A 1 283 ? -16.109 9.369 0.648 1.00 85.94 283 GLY A C 1
ATOM 2201 O O . GLY A 1 283 ? -15.104 9.785 0.072 1.00 85.94 283 GLY A O 1
ATOM 2202 N N . SER A 1 284 ? -16.234 9.409 1.979 1.00 86.19 284 SER A N 1
ATOM 2203 C CA . SER A 1 284 ? -15.192 9.904 2.886 1.00 86.19 284 SER A CA 1
ATOM 2204 C C . SER A 1 284 ? -14.245 8.795 3.364 1.00 86.19 284 SER A C 1
ATOM 2206 O O . SER A 1 284 ? -14.536 7.599 3.252 1.00 86.19 284 SER A O 1
ATOM 2208 N N . TYR A 1 285 ? -13.098 9.203 3.910 1.00 86.69 285 TYR A N 1
ATOM 2209 C CA . TYR A 1 285 ? -12.168 8.325 4.617 1.00 86.69 285 TYR A CA 1
ATOM 2210 C C . TYR A 1 285 ? -12.202 8.634 6.110 1.00 86.69 285 TYR A C 1
ATOM 2212 O O . TYR A 1 285 ? -11.983 9.773 6.509 1.00 86.69 285 TYR A O 1
ATOM 2220 N N . TRP A 1 286 ? -12.419 7.610 6.930 1.00 88.12 286 TRP A N 1
ATOM 2221 C CA . TRP A 1 286 ? -12.312 7.705 8.386 1.00 88.12 286 TRP A CA 1
ATOM 2222 C C . TRP A 1 286 ? -10.943 7.213 8.841 1.00 88.12 286 TRP A C 1
ATOM 2224 O O . TRP A 1 286 ? -10.485 6.162 8.392 1.00 88.12 286 TRP A O 1
ATOM 2234 N N . SER A 1 287 ? -10.291 7.940 9.742 1.00 86.62 287 SER A N 1
ATOM 2235 C CA . SER A 1 287 ? -8.988 7.569 10.295 1.00 86.62 287 SER A CA 1
ATOM 2236 C C . SER A 1 287 ? -9.156 6.865 11.636 1.00 86.62 287 SER A C 1
ATOM 2238 O O . SER A 1 287 ? -9.668 7.443 12.590 1.00 86.62 287 SER A O 1
ATOM 2240 N N . PHE A 1 288 ? -8.720 5.612 11.714 1.00 88.62 288 PHE A N 1
ATOM 2241 C CA . PHE A 1 288 ? -8.741 4.787 12.917 1.00 88.62 288 PHE A CA 1
ATOM 2242 C C . PHE A 1 288 ? -7.367 4.795 13.567 1.00 88.62 288 PHE A C 1
ATOM 2244 O O . PHE A 1 288 ? -6.402 4.365 12.939 1.00 88.62 288 PHE A O 1
ATOM 2251 N N . ASN A 1 289 ? -7.281 5.200 14.828 1.00 86.81 289 ASN A N 1
ATOM 2252 C CA . ASN A 1 289 ? -6.044 5.196 15.599 1.00 86.81 289 ASN A CA 1
ATOM 2253 C C . ASN A 1 289 ? -6.225 4.432 16.920 1.00 86.81 289 ASN A C 1
ATOM 2255 O O . ASN A 1 289 ? -7.345 4.211 17.383 1.00 86.81 289 ASN A O 1
ATOM 2259 N N . VAL A 1 290 ? -5.119 4.003 17.524 1.00 87.69 290 VAL A N 1
ATOM 2260 C CA . VAL A 1 290 ? -5.094 3.381 18.849 1.00 87.69 290 VAL A CA 1
ATOM 2261 C C . VAL A 1 290 ? -4.367 4.290 19.818 1.00 87.69 290 VAL A C 1
ATOM 2263 O O . VAL A 1 290 ? -3.196 4.630 19.651 1.00 87.69 290 VAL A O 1
ATOM 2266 N N . GLU A 1 291 ? -5.064 4.640 20.887 1.00 84.25 291 GLU A N 1
ATOM 2267 C CA . GLU A 1 291 ? -4.545 5.466 21.960 1.00 84.25 291 GLU A CA 1
ATOM 2268 C C . GLU A 1 291 ? -4.638 4.734 23.290 1.00 84.25 291 GLU A C 1
ATOM 2270 O O . GLU A 1 291 ? -5.378 3.766 23.462 1.00 84.25 291 GLU A O 1
ATOM 2275 N N . GLY A 1 292 ? -3.854 5.182 24.266 1.00 83.44 292 GLY A N 1
ATOM 2276 C CA . GLY A 1 292 ? -3.870 4.532 25.559 1.00 83.44 292 GLY A CA 1
ATOM 2277 C C . GLY A 1 292 ? -2.721 4.891 26.473 1.00 83.44 292 GLY A C 1
ATOM 2278 O O . GLY A 1 292 ? -2.000 5.882 26.310 1.00 83.44 292 GLY A O 1
ATOM 2279 N N . ARG A 1 293 ? -2.588 4.074 27.511 1.00 81.62 293 ARG A N 1
ATOM 2280 C CA . ARG A 1 293 ? -1.526 4.157 28.509 1.00 81.62 293 ARG A CA 1
ATOM 2281 C C . ARG A 1 293 ? -1.039 2.758 28.821 1.00 81.62 293 ARG A C 1
ATOM 2283 O O . ARG A 1 293 ? -1.813 1.813 28.810 1.00 81.62 293 ARG A O 1
ATOM 2290 N N . GLY A 1 294 ? 0.223 2.646 29.194 1.00 78.25 294 GLY A N 1
ATOM 2291 C CA . GLY A 1 294 ? 0.783 1.385 29.637 1.00 78.25 294 GLY A CA 1
ATOM 2292 C C . GLY A 1 294 ? 1.940 1.608 30.590 1.00 78.25 294 GLY A C 1
ATOM 2293 O O . GLY A 1 294 ? 2.529 2.694 30.626 1.00 78.25 294 GLY A O 1
ATOM 2294 N N . VAL A 1 295 ? 2.228 0.587 31.388 1.00 75.38 295 VAL A N 1
ATOM 2295 C CA . VAL A 1 295 ? 3.334 0.555 32.342 1.00 75.38 295 VAL A CA 1
ATOM 2296 C C . VAL A 1 295 ? 4.041 -0.787 32.223 1.00 75.38 295 VAL A C 1
ATOM 2298 O O . VAL A 1 295 ? 3.410 -1.835 32.312 1.00 75.38 295 VAL A O 1
ATOM 2301 N N . ASP A 1 296 ? 5.361 -0.734 32.092 1.00 73.31 296 ASP A N 1
ATOM 2302 C CA . ASP A 1 296 ? 6.259 -1.875 32.243 1.00 73.31 296 ASP A CA 1
ATOM 2303 C C . ASP A 1 296 ? 6.901 -1.799 33.637 1.00 73.31 296 ASP A C 1
ATOM 2305 O O . ASP A 1 296 ? 7.600 -0.834 33.983 1.00 73.31 296 ASP A O 1
ATOM 2309 N N . TRP A 1 297 ? 6.663 -2.824 34.458 1.00 70.00 297 TRP A N 1
ATOM 2310 C CA . TRP A 1 297 ? 7.253 -2.952 35.790 1.00 70.00 297 TRP A CA 1
ATOM 2311 C C . TRP A 1 297 ? 8.342 -4.019 35.847 1.00 70.00 297 TRP A C 1
ATOM 2313 O O . TRP A 1 297 ? 8.633 -4.532 36.926 1.00 70.00 297 TRP A O 1
ATOM 2323 N N . ASN A 1 298 ? 9.007 -4.346 34.742 1.00 66.12 298 ASN A N 1
ATOM 2324 C CA . ASN A 1 298 ? 10.143 -5.250 34.772 1.00 66.12 298 ASN A CA 1
ATOM 2325 C C . ASN A 1 298 ? 11.247 -4.686 35.697 1.00 66.12 298 ASN A C 1
ATOM 2327 O O . ASN A 1 298 ? 11.922 -3.694 35.397 1.00 66.12 298 ASN A O 1
ATOM 2331 N N . LEU A 1 299 ? 11.356 -5.281 36.893 1.00 57.72 299 LEU A N 1
ATOM 2332 C CA . LEU A 1 299 ? 12.240 -4.863 37.987 1.00 57.72 299 LEU A CA 1
ATOM 2333 C C . LEU A 1 299 ? 13.675 -5.390 37.824 1.00 57.72 299 LEU A C 1
ATOM 2335 O O . LEU A 1 299 ? 14.565 -4.919 38.529 1.00 57.72 299 LEU A O 1
ATOM 2339 N N . GLY A 1 300 ? 13.902 -6.353 36.921 1.00 54.88 300 GLY A N 1
ATOM 2340 C CA . GLY A 1 300 ? 15.197 -7.023 36.741 1.00 54.88 300 GLY A CA 1
ATOM 2341 C C . GLY A 1 300 ? 16.283 -6.136 36.127 1.00 54.88 300 GLY A C 1
ATOM 2342 O O . GLY A 1 300 ? 17.466 -6.397 36.317 1.00 54.88 300 GLY A O 1
ATOM 2343 N N . GLU A 1 301 ? 15.893 -5.053 35.452 1.00 52.38 301 GLU A N 1
ATOM 2344 C CA . GLU A 1 301 ? 16.815 -4.145 34.755 1.00 52.38 301 GLU A CA 1
ATOM 2345 C C . GLU A 1 301 ? 17.110 -2.845 35.522 1.00 52.38 301 GLU A C 1
ATOM 2347 O O . GLU A 1 301 ? 17.819 -1.978 35.019 1.00 52.38 301 GLU A O 1
ATOM 2352 N N . ARG A 1 302 ? 16.641 -2.713 36.776 1.00 48.53 302 ARG A N 1
ATOM 2353 C CA . ARG A 1 302 ? 16.837 -1.515 37.627 1.00 48.53 302 ARG A CA 1
ATOM 2354 C C . ARG A 1 302 ? 18.301 -1.128 37.896 1.00 48.53 302 ARG A C 1
ATOM 2356 O O . ARG A 1 302 ? 18.537 -0.056 38.441 1.00 48.53 302 ARG A O 1
ATOM 2363 N N . PHE A 1 303 ? 19.265 -1.972 37.530 1.00 51.12 303 PHE A N 1
ATOM 2364 C CA . PHE A 1 303 ? 20.697 -1.740 37.742 1.00 51.12 303 PHE A CA 1
ATOM 2365 C C . PHE A 1 303 ? 21.494 -1.513 36.448 1.00 51.12 303 PHE A C 1
ATOM 2367 O O . PHE A 1 303 ? 22.718 -1.418 36.501 1.00 51.12 303 PHE A O 1
ATOM 2374 N N . ARG A 1 304 ? 20.836 -1.427 35.283 1.00 51.09 304 ARG A N 1
ATOM 2375 C CA . ARG A 1 304 ? 21.491 -1.044 34.026 1.00 51.09 304 ARG A CA 1
ATOM 2376 C C . ARG A 1 304 ? 21.244 0.436 33.765 1.00 51.09 304 ARG A C 1
ATOM 2378 O O . ARG A 1 304 ? 20.129 0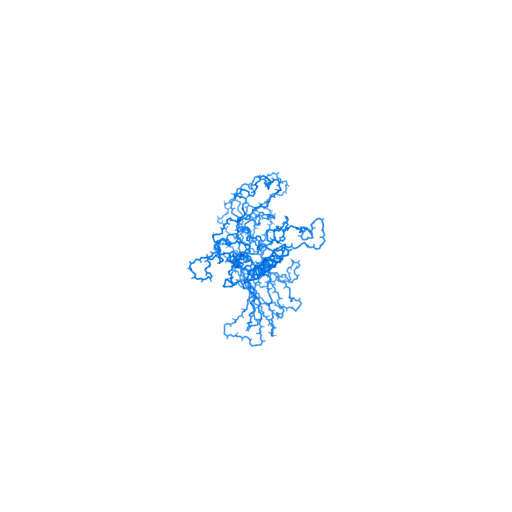.850 33.470 1.00 51.09 304 ARG A O 1
ATOM 2385 N N . GLU A 1 305 ? 22.293 1.236 33.922 1.00 48.69 305 GLU A N 1
ATOM 2386 C CA . GLU A 1 305 ? 22.258 2.674 33.668 1.00 48.69 305 GLU A CA 1
ATOM 2387 C C . GLU A 1 305 ? 21.748 2.968 32.239 1.00 48.69 305 GLU A C 1
ATOM 2389 O O . GLU A 1 305 ? 22.281 2.459 31.253 1.00 48.69 305 GLU A O 1
ATOM 2394 N N . SER A 1 306 ? 20.738 3.841 32.131 1.00 51.06 306 SER A N 1
ATOM 2395 C CA . SER A 1 306 ? 20.308 4.559 30.911 1.00 51.06 306 SER A CA 1
ATOM 2396 C C . SER A 1 306 ? 19.625 3.788 29.759 1.00 51.06 306 SER A C 1
ATOM 2398 O O . SER A 1 306 ? 19.796 4.157 28.598 1.00 51.06 306 SER A O 1
ATOM 2400 N N . GLN A 1 307 ? 18.794 2.773 30.028 1.00 51.69 307 GLN A N 1
ATOM 2401 C CA . GLN A 1 307 ? 17.916 2.201 28.987 1.00 51.69 307 GLN A CA 1
ATOM 2402 C C . GLN A 1 307 ? 16.506 2.825 29.008 1.00 51.69 307 GLN A C 1
ATOM 2404 O O . GLN A 1 307 ? 15.907 2.998 30.073 1.00 51.69 307 GLN A O 1
ATOM 2409 N N . TYR A 1 308 ? 15.987 3.176 27.824 1.00 54.91 308 TYR A N 1
ATOM 2410 C CA . TYR A 1 308 ? 14.592 3.582 27.626 1.00 54.91 308 TYR A CA 1
ATOM 2411 C C . TYR A 1 308 ? 13.690 2.405 27.982 1.00 54.91 308 TYR A C 1
ATOM 2413 O O . TYR A 1 308 ? 13.938 1.286 27.534 1.00 54.91 308 TYR A O 1
ATOM 2421 N N . LYS A 1 309 ? 12.659 2.650 28.795 1.00 56.97 309 LYS A N 1
ATOM 2422 C CA . LYS A 1 309 ? 11.604 1.660 29.006 1.00 56.97 309 LYS A CA 1
ATOM 2423 C C . LYS A 1 309 ? 10.520 1.891 27.974 1.00 56.97 309 LYS A C 1
ATOM 2425 O O . LYS A 1 309 ? 9.980 2.997 27.884 1.00 56.97 309 LYS A O 1
ATOM 2430 N N . GLU A 1 310 ? 10.228 0.845 27.223 1.00 64.88 310 GLU A N 1
ATOM 2431 C CA . GLU A 1 310 ? 9.208 0.850 26.196 1.00 64.88 310 GLU A CA 1
ATOM 2432 C C . GLU A 1 310 ? 8.092 -0.094 26.605 1.00 64.88 310 GLU A C 1
ATOM 2434 O O . GLU A 1 310 ? 8.316 -1.280 26.838 1.00 64.88 310 GLU A O 1
ATOM 2439 N N . VAL A 1 311 ? 6.881 0.443 26.694 1.00 71.62 311 VAL A N 1
ATOM 2440 C CA . VAL A 1 311 ? 5.697 -0.400 26.799 1.00 71.62 311 VAL A CA 1
ATOM 2441 C C . VAL A 1 311 ? 5.222 -0.629 25.388 1.00 71.62 311 VAL A C 1
ATOM 2443 O O . VAL A 1 311 ? 4.738 0.311 24.771 1.00 71.62 311 VAL A O 1
ATOM 2446 N N . ARG A 1 312 ? 5.391 -1.848 24.884 1.00 77.50 312 ARG A N 1
ATOM 2447 C CA . ARG A 1 312 ? 4.790 -2.295 23.623 1.00 77.50 312 ARG A CA 1
ATOM 2448 C C . ARG A 1 312 ? 3.507 -3.030 23.929 1.00 77.50 312 ARG A C 1
ATOM 2450 O O . ARG A 1 312 ? 3.396 -3.604 25.011 1.00 77.50 312 ARG A O 1
ATOM 2457 N N . THR A 1 313 ? 2.555 -3.059 23.018 1.00 82.12 313 THR A N 1
ATOM 2458 C CA . THR A 1 313 ? 1.363 -3.906 23.090 1.00 82.12 313 THR A CA 1
ATOM 2459 C C . THR A 1 313 ? 0.836 -4.086 21.676 1.00 82.12 313 THR A C 1
ATOM 2461 O O . THR A 1 313 ? 0.509 -3.109 21.005 1.00 82.12 313 THR A O 1
ATOM 2464 N N . GLU A 1 314 ? 0.792 -5.330 21.216 1.00 88.19 314 GLU A N 1
ATOM 2465 C CA . GLU A 1 314 ? 0.207 -5.665 19.922 1.00 88.19 314 GLU A CA 1
ATOM 2466 C C . GLU A 1 314 ? -1.315 -5.603 20.016 1.00 88.19 314 GLU A C 1
ATOM 2468 O O . GLU A 1 314 ? -1.905 -5.899 21.059 1.00 88.19 314 GLU A O 1
ATOM 2473 N N . PHE A 1 315 ? -1.948 -5.198 18.924 1.00 91.44 315 PHE A N 1
ATOM 2474 C CA . PHE A 1 315 ? -3.394 -5.136 18.826 1.00 91.44 315 PHE A CA 1
ATOM 2475 C C . PHE A 1 315 ? -3.870 -5.542 17.434 1.00 91.44 315 PHE A C 1
ATOM 2477 O O . PHE A 1 315 ? -3.139 -5.460 16.444 1.00 91.44 315 PHE A O 1
ATOM 2484 N N . THR A 1 316 ? -5.148 -5.891 17.357 1.00 95.25 316 THR A N 1
ATOM 2485 C CA . THR A 1 316 ? -5.874 -6.149 16.118 1.00 95.25 316 THR A CA 1
ATOM 2486 C C . THR A 1 316 ? -7.150 -5.314 16.101 1.00 95.25 316 THR A C 1
ATOM 2488 O O . THR A 1 316 ? -7.953 -5.370 17.037 1.00 95.25 316 THR A O 1
ATOM 2491 N N . ILE A 1 317 ? -7.362 -4.570 15.014 1.00 95.69 317 ILE A N 1
ATOM 2492 C CA . ILE A 1 317 ? -8.653 -3.953 14.689 1.00 95.69 317 ILE A CA 1
ATOM 2493 C C . ILE A 1 317 ? -9.300 -4.784 13.583 1.00 95.69 317 ILE A C 1
ATOM 2495 O O . ILE A 1 317 ? -8.662 -5.142 12.595 1.00 95.69 317 ILE A O 1
ATOM 2499 N N . SER A 1 318 ? -10.574 -5.111 13.760 1.00 96.50 318 SER A N 1
ATOM 2500 C CA . SER A 1 318 ? -11.416 -5.777 12.771 1.00 96.50 318 SER A CA 1
ATOM 2501 C C . SER A 1 318 ? -12.694 -4.978 12.588 1.00 96.50 318 SER A C 1
ATOM 2503 O O . SER A 1 318 ? -13.354 -4.637 13.568 1.00 96.50 318 SER A O 1
ATOM 2505 N N . LEU A 1 319 ? -13.040 -4.696 11.339 1.00 96.81 319 LEU A N 1
ATOM 2506 C CA . LEU A 1 319 ? -14.225 -3.944 10.963 1.00 96.81 319 LEU A CA 1
ATOM 2507 C C . LEU A 1 319 ? -15.154 -4.839 10.152 1.00 96.81 319 LEU A C 1
ATOM 2509 O O . LEU A 1 319 ? -14.731 -5.423 9.155 1.00 96.81 319 LEU A O 1
ATOM 2513 N N . ASN A 1 320 ? -16.415 -4.916 10.567 1.00 95.81 320 ASN A N 1
ATOM 2514 C CA . ASN A 1 320 ? -17.495 -5.525 9.796 1.00 95.81 320 ASN A CA 1
ATOM 2515 C C . ASN A 1 320 ? -18.512 -4.442 9.455 1.00 95.81 320 ASN A C 1
ATOM 2517 O O . ASN A 1 320 ? -19.215 -3.952 10.336 1.00 95.81 320 ASN A O 1
ATOM 2521 N N . MET A 1 321 ? -18.593 -4.073 8.186 1.00 94.94 321 MET A N 1
ATOM 2522 C CA . MET A 1 321 ? -19.557 -3.103 7.689 1.00 94.94 321 MET A CA 1
ATOM 2523 C C . MET A 1 321 ? -20.776 -3.820 7.121 1.00 94.94 321 MET A C 1
ATOM 2525 O O . MET A 1 321 ? -20.640 -4.830 6.432 1.00 94.94 321 MET A O 1
ATOM 2529 N N . THR A 1 322 ? -21.955 -3.284 7.413 1.00 94.06 322 THR A N 1
ATOM 2530 C CA . THR A 1 322 ? -23.234 -3.731 6.861 1.00 94.06 322 THR A CA 1
ATOM 2531 C C . THR A 1 322 ? -23.728 -2.696 5.860 1.00 94.06 322 THR A C 1
ATOM 2533 O O . THR A 1 322 ? -23.714 -1.494 6.136 1.00 94.06 322 THR A O 1
ATOM 2536 N N . MET A 1 323 ? -24.152 -3.178 4.701 1.00 92.50 323 MET A N 1
ATOM 2537 C CA . MET A 1 323 ? -24.733 -2.406 3.615 1.00 92.50 323 MET A CA 1
ATOM 2538 C C . MET A 1 323 ? -26.258 -2.499 3.677 1.00 92.50 323 MET A C 1
ATOM 2540 O O . MET A 1 323 ? -26.833 -3.508 4.083 1.00 92.50 323 MET A O 1
ATOM 2544 N N . THR A 1 324 ? -26.927 -1.446 3.229 1.00 92.31 324 THR A N 1
ATOM 2545 C CA . THR A 1 324 ? -28.377 -1.443 3.007 1.00 92.31 324 THR A CA 1
ATOM 2546 C C . THR A 1 324 ? -28.773 -2.443 1.913 1.00 92.31 324 THR A C 1
ATOM 2548 O O . THR A 1 324 ? -27.945 -2.882 1.118 1.00 92.31 324 THR A O 1
ATOM 2551 N N . SER A 1 325 ? -30.047 -2.832 1.841 1.00 88.69 325 SER A N 1
ATOM 2552 C CA . SER A 1 325 ? -30.525 -3.723 0.775 1.00 88.69 325 SER A CA 1
ATOM 2553 C C . SER A 1 325 ? -30.418 -3.066 -0.602 1.00 88.69 325 SER A C 1
ATOM 2555 O O . SER A 1 325 ? -30.839 -1.918 -0.755 1.00 88.69 325 SER A O 1
ATOM 2557 N N . GLY A 1 326 ? -29.946 -3.801 -1.609 1.00 87.62 326 GLY A N 1
ATOM 2558 C CA . GLY A 1 326 ? -29.843 -3.312 -2.985 1.00 87.62 326 GLY A CA 1
ATOM 2559 C C . GLY A 1 326 ? -28.554 -3.723 -3.694 1.00 87.62 326 GLY A C 1
ATOM 2560 O O . GLY A 1 326 ? -27.752 -4.504 -3.182 1.00 87.62 326 GLY A O 1
ATOM 2561 N N . GLY A 1 327 ? -28.380 -3.206 -4.909 1.00 87.44 327 GLY A N 1
ATOM 2562 C CA . GLY A 1 327 ? -27.138 -3.345 -5.662 1.00 87.44 327 GLY A CA 1
ATOM 2563 C C . GLY A 1 327 ? -26.190 -2.202 -5.326 1.00 87.44 327 GLY A C 1
ATOM 2564 O O . GLY A 1 327 ? -26.535 -1.048 -5.564 1.00 87.44 327 GLY A O 1
ATOM 2565 N N . HIS A 1 328 ? -25.008 -2.532 -4.813 1.00 89.69 328 HIS A N 1
ATOM 2566 C CA . HIS A 1 328 ? -23.956 -1.570 -4.489 1.00 89.69 328 HIS A CA 1
ATOM 2567 C C . HIS A 1 328 ? -22.744 -1.798 -5.373 1.00 89.69 328 HIS A C 1
ATOM 2569 O O . HIS A 1 328 ? -22.429 -2.938 -5.721 1.00 89.69 328 HIS A O 1
ATOM 2575 N N . THR A 1 329 ? -22.038 -0.720 -5.689 1.00 87.25 329 THR A N 1
ATOM 2576 C CA . THR A 1 329 ? -20.762 -0.783 -6.398 1.00 87.25 329 THR A CA 1
ATOM 2577 C C . THR A 1 329 ? -19.674 -0.236 -5.494 1.00 87.25 329 THR A C 1
ATOM 2579 O O . THR A 1 329 ? -19.806 0.839 -4.916 1.00 87.25 329 THR A O 1
ATOM 2582 N N . LEU A 1 330 ? -18.600 -1.001 -5.370 1.00 86.00 330 LEU A N 1
ATOM 2583 C CA . LEU A 1 330 ? -17.388 -0.614 -4.685 1.00 86.00 330 LEU A CA 1
ATOM 2584 C C . LEU A 1 330 ? -16.283 -0.511 -5.730 1.00 86.00 330 LEU A C 1
ATOM 2586 O O . LEU A 1 330 ? -15.686 -1.516 -6.134 1.00 86.00 330 LEU A O 1
ATOM 2590 N N . ASP A 1 331 ? -16.063 0.719 -6.182 1.00 76.69 331 ASP A N 1
ATOM 2591 C CA . ASP A 1 331 ? -14.979 1.041 -7.098 1.00 76.69 331 ASP A CA 1
ATOM 2592 C C . ASP A 1 331 ? -13.616 0.877 -6.420 1.00 76.69 331 ASP A C 1
ATOM 2594 O O . ASP A 1 331 ? -13.503 0.692 -5.202 1.00 76.69 331 ASP A O 1
ATOM 2598 N N . ILE A 1 332 ? -12.571 0.915 -7.245 1.00 65.56 332 ILE A N 1
ATOM 2599 C CA . ILE A 1 332 ? -11.191 0.700 -6.823 1.00 65.56 332 ILE A CA 1
ATOM 2600 C C . ILE A 1 332 ? -10.853 1.604 -5.632 1.00 65.56 332 ILE A C 1
ATOM 2602 O O . ILE A 1 332 ? -10.835 2.829 -5.740 1.00 65.56 332 ILE A O 1
ATOM 2606 N N . GLN A 1 333 ? -10.525 0.976 -4.505 1.00 63.75 333 GLN A N 1
ATOM 2607 C CA . GLN A 1 333 ? -9.951 1.667 -3.356 1.00 63.75 333 GLN A CA 1
ATOM 2608 C C . GLN A 1 333 ? -8.489 1.977 -3.638 1.00 63.75 333 GLN A C 1
ATOM 2610 O O . GLN A 1 333 ? -7.769 1.134 -4.181 1.00 63.75 333 GLN A O 1
ATOM 2615 N N . ASP A 1 334 ? -8.056 3.180 -3.264 1.00 60.19 334 ASP A N 1
ATOM 2616 C CA . ASP A 1 334 ? -6.670 3.599 -3.431 1.00 60.19 334 ASP A CA 1
ATOM 2617 C C . ASP A 1 334 ? -5.742 2.581 -2.751 1.00 60.19 334 ASP A C 1
ATOM 2619 O O . ASP A 1 334 ? -5.871 2.361 -1.539 1.00 60.19 334 ASP A O 1
ATOM 2623 N N . PRO A 1 335 ? -4.820 1.932 -3.492 1.00 56.97 335 PRO A N 1
ATOM 2624 C CA . PRO A 1 335 ? -4.028 0.847 -2.955 1.00 56.97 335 PRO A CA 1
ATOM 2625 C C . PRO A 1 335 ? -2.886 1.287 -2.018 1.00 56.97 335 PRO A C 1
ATOM 2627 O O . PRO A 1 335 ? -1.816 0.678 -1.964 1.00 56.97 335 PRO A O 1
ATOM 2630 N N . HIS A 1 336 ? -3.085 2.351 -1.254 1.00 62.34 336 HIS A N 1
ATOM 2631 C CA . HIS A 1 336 ? -2.106 2.833 -0.300 1.00 62.34 336 HIS A CA 1
ATOM 2632 C C . HIS A 1 336 ? -2.075 1.985 0.969 1.00 62.34 336 HIS A C 1
ATOM 2634 O O . HIS A 1 336 ? -3.099 1.680 1.565 1.00 62.34 336 HIS A O 1
ATOM 2640 N N . ALA A 1 337 ? -0.871 1.689 1.468 1.00 58.16 337 ALA A N 1
ATOM 2641 C CA . ALA A 1 337 ? -0.681 0.918 2.703 1.00 58.16 337 ALA A CA 1
ATOM 2642 C C . ALA A 1 337 ? -1.322 1.573 3.952 1.00 58.16 337 ALA A C 1
ATOM 2644 O O . ALA A 1 337 ? -1.590 0.904 4.957 1.00 58.16 337 ALA A O 1
ATOM 2645 N N . GLY A 1 338 ? -1.572 2.885 3.887 1.00 65.44 338 GLY A N 1
ATOM 2646 C CA . GLY A 1 338 ? -2.305 3.644 4.900 1.00 65.44 338 GLY A CA 1
ATOM 2647 C C . GLY A 1 338 ? -3.822 3.445 4.863 1.00 65.44 338 GLY A C 1
ATOM 2648 O O . GLY A 1 338 ? -4.483 3.864 5.803 1.00 65.44 338 GLY A O 1
ATOM 2649 N N . VAL A 1 339 ? -4.366 2.796 3.832 1.00 76.44 339 VAL A N 1
ATOM 2650 C CA . VAL A 1 339 ? -5.797 2.544 3.640 1.00 76.44 339 VAL A CA 1
ATOM 2651 C C . VAL A 1 339 ? -6.094 1.060 3.883 1.00 76.44 339 VAL A C 1
ATOM 2653 O O . VAL A 1 339 ? -5.315 0.179 3.516 1.00 76.44 339 VAL A O 1
ATOM 2656 N N . ALA A 1 340 ? -7.193 0.762 4.571 1.00 84.19 340 ALA A N 1
ATOM 2657 C CA . ALA A 1 340 ? -7.700 -0.593 4.734 1.00 84.19 340 ALA A CA 1
ATOM 2658 C C . ALA A 1 340 ? -8.538 -0.995 3.516 1.00 84.19 340 ALA A C 1
ATOM 2660 O O . ALA A 1 340 ? -9.389 -0.230 3.070 1.00 84.19 340 ALA A O 1
ATOM 2661 N N . TYR A 1 341 ? -8.338 -2.219 3.028 1.00 85.75 341 TYR A N 1
ATOM 2662 C CA . TYR A 1 341 ? -9.109 -2.746 1.904 1.00 85.75 341 TYR A CA 1
ATOM 2663 C C . TYR A 1 341 ? -10.310 -3.535 2.386 1.00 85.75 341 TYR A C 1
ATOM 2665 O O . TYR A 1 341 ? -10.160 -4.470 3.183 1.00 85.75 341 TYR A O 1
ATOM 2673 N N . TRP A 1 342 ? -11.479 -3.208 1.852 1.00 90.06 342 TRP A N 1
ATOM 2674 C CA . TRP A 1 342 ? -12.680 -4.001 2.071 1.00 90.06 342 TRP A CA 1
ATOM 2675 C C . TRP A 1 342 ? -12.624 -5.319 1.299 1.00 90.06 342 TRP A C 1
ATOM 2677 O O . TRP A 1 342 ? -12.220 -5.370 0.139 1.00 90.06 342 TRP A O 1
ATOM 2687 N N . LYS A 1 343 ? -13.059 -6.397 1.950 1.00 89.62 343 LYS A N 1
ATOM 2688 C CA . LYS A 1 343 ? -13.280 -7.711 1.344 1.00 89.62 343 LYS A CA 1
ATOM 2689 C C . LYS A 1 343 ? -14.744 -8.098 1.521 1.00 89.62 343 LYS A C 1
ATOM 2691 O O . LYS A 1 343 ? -15.310 -7.794 2.571 1.00 89.62 343 LYS A O 1
ATOM 2696 N N . PRO A 1 344 ? -15.359 -8.794 0.558 1.00 89.19 344 PRO A N 1
ATOM 2697 C CA . PRO A 1 344 ? -16.713 -9.291 0.736 1.00 89.19 344 PRO A CA 1
ATOM 2698 C C . PRO A 1 344 ? -16.708 -10.348 1.842 1.00 89.19 344 PRO A C 1
ATOM 2700 O O . PRO A 1 344 ? -15.898 -11.279 1.826 1.00 89.19 344 PRO A O 1
ATOM 2703 N N . LEU A 1 345 ? -17.606 -10.210 2.813 1.00 86.81 345 LEU A N 1
ATOM 2704 C CA . LEU A 1 345 ? -17.796 -11.212 3.852 1.00 86.81 345 LEU A CA 1
ATOM 2705 C C . LEU A 1 345 ? -18.976 -12.090 3.451 1.00 86.81 345 LEU A C 1
ATOM 2707 O O . LEU A 1 345 ? -20.122 -11.678 3.582 1.00 86.81 345 LEU A O 1
ATOM 2711 N N . ILE A 1 346 ? -18.702 -13.295 2.955 1.00 75.81 346 ILE A N 1
ATOM 2712 C CA . ILE A 1 346 ? -19.738 -14.288 2.645 1.00 75.81 346 ILE A CA 1
ATOM 2713 C C . ILE A 1 346 ? -19.845 -15.218 3.860 1.00 75.81 346 ILE A C 1
ATOM 2715 O O . ILE A 1 346 ? -18.908 -15.984 4.109 1.00 75.81 346 ILE A O 1
ATOM 2719 N N . PRO A 1 347 ? -20.930 -15.165 4.653 1.00 61.59 347 PRO A N 1
ATOM 2720 C CA . PRO A 1 347 ? -21.124 -16.120 5.734 1.00 61.59 347 PRO A CA 1
ATOM 2721 C C . PRO A 1 347 ? -21.181 -17.538 5.153 1.00 61.59 347 PRO A C 1
ATOM 2723 O O . PRO A 1 347 ? -21.791 -17.761 4.106 1.00 61.59 347 PRO A O 1
ATOM 2726 N N . PHE A 1 348 ? -20.541 -18.506 5.814 1.00 51.69 348 PHE A N 1
ATOM 2727 C CA . PHE A 1 348 ? -20.545 -19.902 5.370 1.00 51.69 348 PHE A CA 1
ATOM 2728 C C . PHE A 1 348 ? -21.979 -20.393 5.100 1.00 51.69 348 PHE A C 1
ATOM 2730 O O . PHE A 1 348 ? -22.752 -20.604 6.030 1.00 51.69 348 PHE A O 1
ATOM 2737 N N . GLY A 1 349 ? -22.307 -20.614 3.823 1.00 51.47 349 GLY A N 1
ATOM 2738 C CA . GLY A 1 349 ? -23.547 -21.264 3.395 1.00 51.47 349 GLY A CA 1
ATOM 2739 C C . GLY A 1 349 ? -24.785 -20.373 3.249 1.00 51.47 349 GLY A C 1
ATOM 2740 O O . GLY A 1 349 ? -25.862 -20.927 3.044 1.00 51.47 349 GLY A O 1
ATOM 2741 N N . SER A 1 350 ? -24.673 -19.043 3.317 1.00 56.03 350 SER A N 1
ATOM 2742 C CA . SER A 1 350 ? -25.819 -18.157 3.065 1.00 56.03 350 SER A CA 1
ATOM 2743 C C . SER A 1 350 ? -25.425 -16.946 2.224 1.00 56.03 350 SER A C 1
ATOM 2745 O O . SER A 1 350 ? -24.831 -15.995 2.732 1.00 56.03 350 SER A O 1
ATOM 2747 N N . GLU A 1 351 ? -25.783 -16.980 0.943 1.00 64.81 351 GLU A N 1
ATOM 2748 C CA . GLU A 1 351 ? -25.920 -15.762 0.147 1.00 64.81 351 GLU A CA 1
ATOM 2749 C C . GLU A 1 351 ? -27.107 -14.960 0.689 1.00 64.81 351 GLU A C 1
ATOM 2751 O O . GLU A 1 351 ? -28.136 -15.535 1.059 1.00 64.81 351 GLU A O 1
ATOM 2756 N N . VAL A 1 352 ? -26.960 -13.641 0.776 1.00 67.31 352 VAL A N 1
ATOM 2757 C CA . VAL A 1 352 ? -28.053 -12.772 1.224 1.00 67.31 352 VAL A CA 1
ATOM 2758 C C . VAL A 1 352 ? -28.904 -12.425 0.008 1.00 67.31 352 VAL A C 1
ATOM 2760 O O . VAL A 1 352 ? -28.467 -11.695 -0.880 1.00 67.31 352 VAL A O 1
ATOM 2763 N N . GLU A 1 353 ? -30.122 -12.968 -0.056 1.00 67.88 353 GLU A N 1
ATOM 2764 C CA . GLU A 1 353 ? -31.065 -12.632 -1.126 1.00 67.88 353 GLU A CA 1
ATOM 2765 C C . GLU A 1 353 ? -31.417 -11.136 -1.082 1.00 67.88 353 GLU A C 1
ATOM 2767 O O . GLU A 1 353 ? -31.825 -10.606 -0.050 1.00 67.88 353 GLU A O 1
ATOM 2772 N N . GLY A 1 354 ? -31.288 -10.458 -2.225 1.00 74.06 354 GLY A N 1
ATOM 2773 C CA . GLY A 1 354 ? -31.692 -9.057 -2.390 1.00 74.06 354 GLY A CA 1
ATOM 2774 C C . GLY A 1 354 ? -30.589 -8.012 -2.189 1.00 74.06 354 GLY A C 1
ATOM 2775 O O . GLY A 1 354 ? -30.844 -6.840 -2.469 1.00 74.06 354 GLY A O 1
ATOM 2776 N N . THR A 1 355 ? -29.376 -8.412 -1.789 1.00 83.38 355 THR A N 1
ATOM 2777 C CA . THR A 1 355 ? -28.215 -7.510 -1.709 1.00 83.38 355 THR A CA 1
ATOM 2778 C C . THR A 1 355 ? -27.037 -8.073 -2.493 1.00 83.38 355 THR A C 1
ATOM 2780 O O . THR A 1 355 ? -26.642 -9.224 -2.309 1.00 83.38 355 THR A O 1
ATOM 2783 N N . SER A 1 356 ? -26.464 -7.255 -3.372 1.00 88.19 356 SER A N 1
ATOM 2784 C CA . SER A 1 356 ? -25.295 -7.626 -4.168 1.00 88.19 356 SER A CA 1
ATOM 2785 C C . SER A 1 356 ? -24.272 -6.503 -4.155 1.00 88.19 356 SER A C 1
ATOM 2787 O O . SER A 1 356 ? -24.623 -5.355 -4.427 1.00 88.19 356 SER A O 1
ATOM 2789 N N . ILE A 1 357 ? -23.010 -6.838 -3.910 1.00 89.12 357 ILE A N 1
ATOM 2790 C CA . ILE A 1 357 ? -21.892 -5.898 -3.969 1.00 89.12 357 ILE A CA 1
ATOM 2791 C C . ILE A 1 357 ? -21.049 -6.239 -5.195 1.00 89.12 357 ILE A C 1
ATOM 2793 O O . ILE A 1 357 ? -20.460 -7.319 -5.282 1.00 89.12 357 ILE A O 1
ATOM 2797 N N . ASN A 1 358 ? -20.993 -5.312 -6.144 1.00 89.44 358 ASN A N 1
ATOM 2798 C CA . ASN A 1 358 ? -20.084 -5.352 -7.279 1.00 89.44 358 ASN A CA 1
ATOM 2799 C C . ASN A 1 358 ? -18.764 -4.712 -6.871 1.00 89.44 358 ASN A C 1
ATOM 2801 O O . ASN A 1 358 ? -18.732 -3.531 -6.544 1.00 89.44 358 ASN A O 1
ATOM 2805 N N . MET A 1 359 ? -17.681 -5.482 -6.888 1.00 87.69 359 MET A N 1
ATOM 2806 C CA . MET A 1 359 ? -16.342 -4.980 -6.597 1.00 87.69 359 MET A CA 1
ATOM 2807 C C . MET A 1 359 ? -15.492 -4.989 -7.857 1.00 87.69 359 MET A C 1
ATOM 2809 O O . MET A 1 359 ? -15.455 -5.988 -8.585 1.00 87.69 359 MET A O 1
ATOM 2813 N N . THR A 1 360 ? -14.786 -3.886 -8.069 1.00 84.69 360 THR A N 1
ATOM 2814 C CA . THR A 1 360 ? -13.836 -3.717 -9.165 1.00 84.69 360 THR A CA 1
ATOM 2815 C C . THR A 1 360 ? -12.413 -3.886 -8.638 1.00 84.69 360 THR A C 1
ATOM 2817 O O . THR A 1 360 ? -11.965 -3.131 -7.779 1.00 84.69 360 THR A O 1
ATOM 2820 N N . GLU A 1 361 ? -11.685 -4.877 -9.152 1.00 77.12 361 GLU A N 1
ATOM 2821 C CA . GLU A 1 361 ? -10.298 -5.167 -8.773 1.00 77.12 361 GLU A CA 1
ATOM 2822 C C . GLU A 1 361 ? -9.363 -4.998 -9.979 1.00 77.12 361 GLU A C 1
ATOM 2824 O O . GLU A 1 361 ? -9.652 -5.495 -11.071 1.00 77.12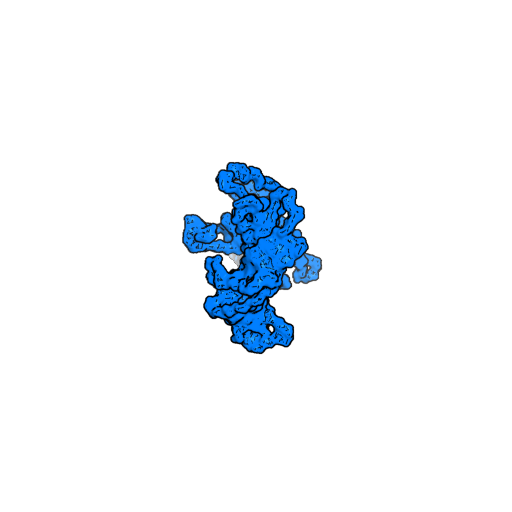 361 GLU A O 1
ATOM 2829 N N . TYR A 1 362 ? -8.203 -4.362 -9.781 1.00 76.00 362 TYR A N 1
ATOM 2830 C CA . TYR A 1 362 ? -7.107 -4.441 -10.746 1.00 76.00 362 TYR A CA 1
ATOM 2831 C C . TYR A 1 362 ? -6.332 -5.733 -10.527 1.00 76.00 362 TYR A C 1
ATOM 2833 O O . TYR A 1 362 ? -5.747 -5.954 -9.467 1.00 76.00 362 TYR A O 1
ATOM 2841 N N . VAL A 1 363 ? -6.320 -6.588 -11.544 1.00 81.38 363 VAL A N 1
ATOM 2842 C CA . VAL A 1 363 ? -5.598 -7.855 -11.507 1.00 81.38 363 VAL A CA 1
ATOM 2843 C C . VAL A 1 363 ? -4.473 -7.796 -12.521 1.00 81.38 363 VAL A C 1
ATOM 2845 O O . VAL A 1 363 ? -4.705 -7.632 -13.718 1.00 81.38 363 VAL A O 1
ATOM 2848 N N . TYR A 1 364 ? -3.251 -7.976 -12.035 1.00 85.25 364 TYR A N 1
ATOM 2849 C CA . TYR A 1 364 ? -2.112 -8.240 -12.894 1.00 85.25 364 TYR A CA 1
ATOM 2850 C C . TYR A 1 364 ? -2.103 -9.722 -13.288 1.00 85.25 364 TYR A C 1
ATOM 2852 O O . TYR A 1 364 ? -1.981 -10.600 -12.431 1.00 85.25 364 TYR A O 1
ATOM 2860 N N . ASP A 1 365 ? -2.272 -10.007 -14.580 1.00 86.88 365 ASP A N 1
ATOM 2861 C CA . ASP A 1 365 ? -2.350 -11.370 -15.108 1.00 86.88 365 ASP A CA 1
ATOM 2862 C C . ASP A 1 365 ? -1.097 -11.721 -15.918 1.00 86.88 365 ASP A C 1
ATOM 2864 O O . ASP A 1 365 ? -0.992 -11.409 -17.105 1.00 86.88 365 ASP A O 1
ATOM 2868 N N . LEU A 1 366 ? -0.155 -12.420 -15.279 1.00 86.06 366 LEU A N 1
ATOM 2869 C CA . LEU A 1 366 ? 1.090 -12.880 -15.910 1.00 86.06 366 LEU A CA 1
ATOM 2870 C C . LEU A 1 366 ? 0.850 -13.735 -17.163 1.00 86.06 366 LEU A C 1
ATOM 2872 O O . LEU A 1 366 ? 1.648 -13.708 -18.100 1.00 86.06 366 LEU A O 1
ATOM 2876 N N . GLY A 1 367 ? -0.270 -14.462 -17.223 1.00 85.50 367 GLY A N 1
ATOM 2877 C CA . GLY A 1 367 ? -0.613 -15.288 -18.378 1.00 85.50 367 GLY A CA 1
ATOM 2878 C C . GLY A 1 367 ? -0.843 -14.472 -19.651 1.00 85.50 367 GLY A C 1
ATOM 2879 O O . GLY A 1 367 ? -0.660 -15.003 -20.748 1.00 85.50 367 GLY A O 1
ATOM 2880 N N . ARG A 1 368 ? -1.191 -13.187 -19.508 1.00 87.06 368 ARG A N 1
ATOM 2881 C CA . ARG A 1 368 ? -1.471 -12.252 -20.606 1.00 87.06 368 ARG A CA 1
ATOM 2882 C C . ARG A 1 368 ? -0.249 -11.515 -21.138 1.00 87.06 368 ARG A C 1
ATOM 2884 O O . ARG A 1 368 ? -0.399 -10.751 -22.089 1.00 87.06 368 ARG A O 1
ATOM 2891 N N . ILE A 1 369 ? 0.939 -11.728 -20.571 1.00 89.19 369 ILE A N 1
ATOM 2892 C CA . ILE A 1 369 ? 2.163 -11.176 -21.154 1.00 89.19 369 ILE A CA 1
ATOM 2893 C C . ILE A 1 369 ? 2.306 -11.723 -22.576 1.00 89.19 369 ILE A C 1
ATOM 2895 O O . ILE A 1 369 ? 2.294 -12.932 -22.799 1.00 89.19 369 ILE A O 1
ATOM 2899 N N . THR A 1 370 ? 2.388 -10.812 -23.540 1.00 88.62 370 THR A N 1
ATOM 2900 C CA . THR A 1 370 ? 2.538 -11.117 -24.966 1.00 88.62 370 THR A CA 1
ATOM 2901 C C . THR A 1 370 ? 4.002 -10.977 -25.390 1.00 88.62 370 THR A C 1
ATOM 2903 O O . THR A 1 370 ? 4.686 -10.113 -24.827 1.00 88.62 370 THR A O 1
ATOM 2906 N N . PRO A 1 371 ? 4.453 -11.705 -26.428 1.00 88.19 371 PRO A N 1
ATOM 2907 C CA . PRO A 1 371 ? 5.797 -11.545 -26.977 1.00 88.19 371 PRO A CA 1
ATOM 2908 C C . PRO A 1 371 ? 6.054 -10.099 -27.422 1.00 88.19 371 PRO A C 1
ATOM 2910 O O . PRO A 1 371 ? 5.122 -9.341 -27.739 1.00 88.19 371 PRO A O 1
ATOM 2913 N N . LEU A 1 372 ? 7.326 -9.690 -27.435 1.00 85.62 372 LEU A N 1
ATOM 2914 C CA . LEU A 1 372 ? 7.699 -8.435 -28.079 1.00 85.62 372 LEU A CA 1
ATOM 2915 C C . LEU A 1 372 ? 7.396 -8.580 -29.573 1.00 85.62 372 LEU A C 1
ATOM 2917 O O . LEU A 1 372 ? 7.648 -9.626 -30.148 1.00 85.62 372 LEU A O 1
ATOM 2921 N N . HIS A 1 373 ? 6.786 -7.579 -30.212 1.00 69.94 373 HIS A N 1
ATOM 2922 C CA . HIS A 1 373 ? 6.667 -7.651 -31.666 1.00 69.94 373 HIS A CA 1
ATOM 2923 C C . HIS A 1 373 ? 8.098 -7.655 -32.208 1.00 69.94 373 HIS A C 1
ATOM 2925 O O . HIS A 1 373 ? 8.800 -6.657 -32.056 1.00 69.94 373 HIS A O 1
ATOM 2931 N N . GLU A 1 374 ? 8.523 -8.750 -32.834 1.00 50.06 374 GLU A N 1
ATOM 2932 C CA . GLU A 1 374 ? 9.419 -8.585 -33.963 1.00 50.06 374 GLU A CA 1
ATOM 2933 C C . GLU A 1 374 ? 8.627 -7.724 -34.944 1.00 50.06 374 GLU A C 1
ATOM 2935 O O . GLU A 1 374 ? 7.540 -8.109 -35.390 1.00 50.06 374 GLU A O 1
ATOM 2940 N N . GLU A 1 375 ? 9.119 -6.529 -35.269 1.00 36.34 375 GLU A N 1
ATOM 2941 C CA . GLU A 1 375 ? 8.873 -6.064 -36.626 1.00 36.34 375 GLU A CA 1
ATOM 2942 C C . GLU A 1 375 ? 9.278 -7.244 -37.501 1.00 36.34 375 GLU A C 1
ATOM 2944 O O . GLU A 1 375 ? 10.452 -7.620 -37.500 1.00 36.34 375 GLU A O 1
ATOM 2949 N N . ALA A 1 376 ? 8.290 -7.894 -38.134 1.00 32.88 376 ALA A N 1
ATOM 2950 C CA . ALA A 1 376 ? 8.547 -8.945 -39.105 1.00 32.88 376 ALA A CA 1
ATOM 2951 C C . ALA A 1 376 ? 9.724 -8.449 -39.937 1.00 32.88 376 ALA A C 1
ATOM 2953 O O . ALA A 1 376 ? 9.625 -7.299 -40.390 1.00 32.88 376 ALA A O 1
ATOM 2954 N N . PRO A 1 377 ? 10.826 -9.221 -40.047 1.00 32.47 377 PRO A N 1
ATOM 2955 C CA . PRO A 1 377 ? 12.075 -8.728 -40.602 1.00 32.47 377 PRO A CA 1
ATOM 2956 C C . PRO A 1 377 ? 11.699 -7.967 -41.849 1.00 32.47 377 PRO A C 1
ATOM 2958 O O . PRO A 1 377 ? 11.063 -8.551 -42.732 1.00 32.47 377 PRO A O 1
ATOM 2961 N N . SER A 1 378 ? 11.938 -6.649 -41.846 1.00 36.91 378 SER A N 1
ATOM 2962 C CA . SER A 1 378 ? 11.647 -5.800 -42.990 1.00 36.91 378 SER A CA 1
ATOM 2963 C C . SER A 1 378 ? 12.269 -6.525 -44.164 1.00 36.91 378 SER A C 1
ATOM 2965 O O . SER A 1 378 ? 13.492 -6.670 -44.192 1.00 36.91 378 SER A O 1
ATOM 2967 N N . GLY A 1 379 ? 11.421 -7.131 -44.997 1.00 33.00 379 GLY A N 1
ATOM 2968 C CA . GLY A 1 379 ? 11.858 -8.241 -45.823 1.00 33.00 379 GLY A CA 1
ATOM 2969 C C . GLY A 1 379 ? 13.019 -7.762 -46.664 1.00 33.00 379 GLY A C 1
ATOM 2970 O O . GLY A 1 379 ? 12.831 -6.902 -47.526 1.00 33.00 379 GLY A O 1
ATOM 2971 N N . GLU A 1 380 ? 14.219 -8.279 -46.404 1.00 40.75 380 GLU A N 1
ATOM 2972 C CA . GLU A 1 380 ? 15.296 -8.130 -47.358 1.00 40.75 380 GLU A CA 1
ATOM 2973 C C . GLU A 1 380 ? 14.802 -8.758 -48.661 1.00 40.75 380 GLU A C 1
ATOM 2975 O O . GLU A 1 380 ? 14.639 -9.970 -48.791 1.00 40.75 380 GLU A O 1
ATOM 2980 N N . GLY A 1 381 ? 14.519 -7.893 -49.632 1.00 41.25 381 GLY A N 1
ATOM 2981 C CA . GLY A 1 381 ? 14.615 -8.238 -51.039 1.00 41.25 381 GLY A CA 1
ATOM 2982 C C . GLY A 1 381 ? 13.546 -9.174 -51.589 1.00 41.25 381 GLY A C 1
ATOM 2983 O O . GLY A 1 381 ? 13.835 -9.939 -52.506 1.00 41.25 381 GLY A O 1
ATOM 2984 N N . GLY A 1 382 ? 12.294 -9.063 -51.155 1.00 36.28 382 GLY A N 1
ATOM 2985 C CA . GLY A 1 382 ? 11.198 -9.364 -52.072 1.00 36.28 382 GLY A CA 1
ATOM 2986 C C . GLY A 1 382 ? 11.140 -8.241 -53.100 1.00 36.28 382 GLY A C 1
ATOM 2987 O O . GLY A 1 382 ? 10.501 -7.231 -52.831 1.00 36.28 382 GLY A O 1
ATOM 2988 N N . ALA A 1 383 ? 11.861 -8.356 -54.223 1.00 45.50 383 ALA A N 1
ATOM 2989 C CA . ALA A 1 383 ? 11.774 -7.382 -55.310 1.00 45.50 383 ALA A CA 1
ATOM 2990 C C . ALA A 1 383 ? 10.295 -7.171 -55.646 1.00 45.50 383 ALA A C 1
ATOM 2992 O O . ALA A 1 383 ? 9.644 -8.067 -56.186 1.00 45.50 383 ALA A O 1
ATOM 2993 N N . ASP A 1 384 ? 9.782 -6.008 -55.245 1.00 47.88 384 ASP A N 1
ATOM 2994 C CA . ASP A 1 384 ? 8.386 -5.633 -55.383 1.00 47.88 384 ASP A CA 1
ATOM 2995 C C . ASP A 1 384 ? 7.974 -5.932 -56.827 1.00 47.88 384 ASP A C 1
ATOM 2997 O O . ASP A 1 384 ? 8.645 -5.495 -57.769 1.00 47.88 384 ASP A O 1
ATOM 3001 N N . LEU A 1 385 ? 6.923 -6.731 -57.029 1.00 55.44 385 LEU A N 1
ATOM 3002 C CA . LEU A 1 385 ? 6.447 -7.102 -58.368 1.00 55.44 385 LEU A CA 1
ATOM 3003 C C . LEU A 1 385 ? 6.263 -5.848 -59.242 1.00 55.44 385 LEU A C 1
ATOM 3005 O O . LEU A 1 385 ? 6.471 -5.902 -60.453 1.00 55.44 385 LEU A O 1
ATOM 3009 N N . ALA A 1 386 ? 5.976 -4.700 -58.619 1.00 58.88 386 ALA A N 1
ATOM 3010 C CA . ALA A 1 386 ? 5.963 -3.381 -59.238 1.00 58.88 386 ALA A CA 1
ATOM 3011 C C . ALA A 1 386 ? 7.291 -2.987 -59.925 1.00 58.88 386 ALA A C 1
ATOM 3013 O 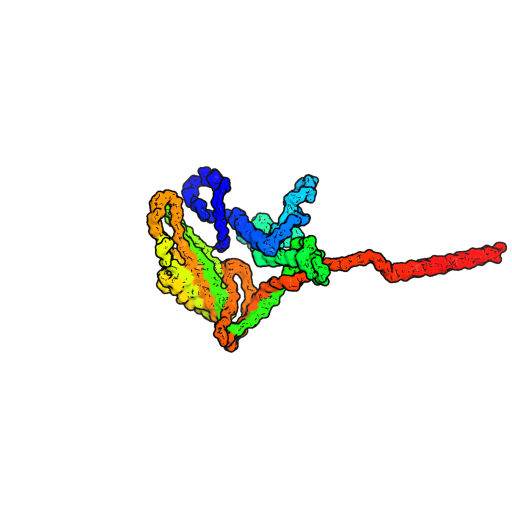O . ALA A 1 386 ? 7.267 -2.503 -61.057 1.00 58.88 386 ALA A O 1
ATOM 3014 N N . TRP A 1 387 ? 8.453 -3.234 -59.314 1.00 59.84 387 TRP A N 1
ATOM 3015 C CA . TRP A 1 387 ? 9.763 -2.930 -59.906 1.00 59.84 387 TRP A CA 1
ATOM 3016 C C . TRP A 1 387 ? 10.111 -3.846 -61.080 1.00 59.84 387 TRP A C 1
ATOM 3018 O O . TRP A 1 387 ? 10.711 -3.385 -62.055 1.00 59.84 387 TRP A O 1
ATOM 3028 N N . LEU A 1 388 ? 9.677 -5.111 -61.046 1.00 67.94 388 LEU A N 1
ATOM 3029 C CA . LEU A 1 388 ? 9.782 -6.003 -62.205 1.00 67.94 388 LEU A CA 1
ATOM 3030 C C . LEU A 1 388 ? 8.941 -5.487 -63.379 1.00 67.94 388 LEU A C 1
ATOM 3032 O O . LEU A 1 388 ? 9.424 -5.483 -64.511 1.00 67.94 388 LEU A O 1
ATOM 3036 N N . TRP A 1 389 ? 7.734 -4.971 -63.126 1.00 71.38 389 TRP A N 1
ATOM 3037 C CA . TRP A 1 389 ? 6.917 -4.330 -64.162 1.00 71.38 389 TRP A CA 1
ATOM 3038 C C . TRP A 1 389 ? 7.562 -3.058 -64.717 1.00 71.38 389 TRP A C 1
ATOM 3040 O O . TRP A 1 389 ? 7.568 -2.863 -65.933 1.00 71.38 389 TRP A O 1
ATOM 3050 N N . VAL A 1 390 ? 8.171 -2.227 -63.866 1.00 77.50 390 VAL A N 1
ATOM 3051 C CA . VAL A 1 390 ? 8.904 -1.027 -64.303 1.00 77.50 390 VAL A CA 1
ATOM 3052 C C . VAL A 1 390 ? 10.097 -1.402 -65.188 1.00 77.50 390 VAL A C 1
ATOM 3054 O O . VAL A 1 390 ? 10.247 -0.843 -66.276 1.00 77.50 390 VAL A O 1
ATOM 3057 N N . LEU A 1 391 ? 10.907 -2.391 -64.795 1.00 79.94 391 LEU A N 1
ATOM 3058 C CA . LEU A 1 391 ? 12.032 -2.870 -65.607 1.00 79.94 391 LEU A CA 1
ATOM 3059 C C . LEU A 1 391 ? 11.575 -3.474 -66.941 1.00 79.94 391 LEU A C 1
ATOM 3061 O O . LEU A 1 391 ? 12.213 -3.250 -67.973 1.00 79.94 391 LEU A O 1
ATOM 3065 N N . LEU A 1 392 ? 10.450 -4.192 -66.952 1.00 83.19 392 LEU A N 1
ATOM 3066 C CA . LEU A 1 392 ? 9.887 -4.786 -68.164 1.00 83.19 392 LEU A CA 1
ATOM 3067 C C . LEU A 1 392 ? 9.369 -3.702 -69.125 1.00 83.19 392 LEU A C 1
ATOM 3069 O O . LEU A 1 392 ? 9.637 -3.767 -70.327 1.00 83.19 392 LEU A O 1
ATOM 3073 N N . ILE A 1 393 ? 8.723 -2.653 -68.607 1.00 86.12 393 ILE A N 1
ATOM 3074 C CA . ILE A 1 393 ? 8.278 -1.496 -69.399 1.00 86.12 393 ILE A CA 1
ATOM 3075 C C . ILE A 1 393 ? 9.478 -0.735 -69.977 1.00 86.12 393 ILE A C 1
ATOM 3077 O O . ILE A 1 393 ? 9.494 -0.442 -71.174 1.00 86.12 393 ILE A O 1
ATOM 3081 N N . VAL A 1 394 ? 10.512 -0.465 -69.175 1.00 87.06 394 VAL A N 1
ATOM 3082 C CA . VAL A 1 394 ? 11.732 0.220 -69.643 1.00 87.06 394 VAL A CA 1
ATOM 3083 C C . VAL A 1 394 ? 12.446 -0.604 -70.719 1.00 87.06 394 VAL A C 1
ATOM 3085 O O . VAL A 1 394 ? 12.851 -0.056 -71.747 1.00 87.06 394 VAL A O 1
ATOM 3088 N N . SER A 1 395 ? 12.530 -1.926 -70.543 1.00 83.81 395 SER A N 1
ATOM 3089 C CA . SER A 1 395 ? 13.088 -2.846 -71.541 1.00 83.81 395 SER A CA 1
ATOM 3090 C C . SER A 1 395 ? 12.291 -2.834 -72.852 1.00 83.81 395 SER A C 1
ATOM 3092 O O . SER A 1 395 ? 12.875 -2.740 -73.935 1.00 83.81 395 SER A O 1
ATOM 3094 N N . MET A 1 396 ? 10.954 -2.827 -72.785 1.00 86.88 396 MET A N 1
ATOM 3095 C CA . MET A 1 396 ? 10.111 -2.729 -73.983 1.00 86.88 396 MET A CA 1
ATOM 3096 C C . MET A 1 396 ? 10.259 -1.384 -74.704 1.00 86.88 396 MET A C 1
ATOM 3098 O O . MET A 1 396 ? 10.318 -1.358 -75.936 1.00 86.88 396 MET A O 1
ATOM 3102 N N . ILE A 1 397 ? 10.379 -0.275 -73.970 1.00 87.88 397 ILE A N 1
ATOM 3103 C CA . ILE A 1 397 ? 10.612 1.054 -74.556 1.00 87.88 397 ILE A CA 1
ATOM 3104 C C . ILE A 1 397 ? 11.989 1.107 -75.233 1.00 87.88 397 ILE A C 1
ATOM 3106 O O . ILE A 1 397 ? 12.101 1.588 -76.363 1.00 87.88 397 ILE A O 1
ATOM 3110 N N . ALA A 1 398 ? 13.027 0.556 -74.599 1.00 85.56 398 ALA A N 1
ATOM 3111 C CA . ALA A 1 398 ? 14.365 0.477 -75.180 1.00 85.56 398 ALA A CA 1
ATOM 3112 C C . ALA A 1 398 ? 14.391 -0.395 -76.448 1.00 85.56 398 ALA A C 1
ATOM 3114 O O . ALA A 1 398 ? 14.983 -0.004 -77.459 1.00 85.56 398 ALA A O 1
ATOM 3115 N N . ALA A 1 399 ? 13.694 -1.536 -76.445 1.00 85.75 399 ALA A N 1
ATOM 3116 C CA . ALA A 1 399 ? 13.568 -2.405 -77.613 1.00 85.75 399 ALA A CA 1
ATOM 3117 C C . ALA A 1 399 ? 12.812 -1.721 -78.766 1.00 85.75 399 ALA A C 1
ATOM 3119 O O . ALA A 1 399 ? 13.246 -1.791 -79.921 1.00 85.75 399 ALA A O 1
ATOM 3120 N N . ALA A 1 400 ? 11.725 -1.002 -78.469 1.00 83.69 400 ALA A N 1
ATOM 3121 C CA . ALA A 1 400 ? 10.986 -0.218 -79.456 1.00 83.69 400 ALA A CA 1
ATOM 3122 C C . ALA A 1 400 ? 11.843 0.921 -80.037 1.00 83.69 400 ALA A C 1
ATOM 3124 O O . ALA A 1 400 ? 11.872 1.114 -81.257 1.00 83.69 400 ALA A O 1
ATOM 3125 N N . GLY A 1 401 ? 12.607 1.618 -79.190 1.00 84.06 401 GLY A N 1
ATOM 3126 C CA . GLY A 1 401 ? 13.566 2.643 -79.601 1.00 84.06 401 GLY A CA 1
ATOM 3127 C C . GLY A 1 401 ? 14.669 2.086 -80.505 1.00 84.06 401 GLY A C 1
ATOM 3128 O O . GLY A 1 401 ? 14.950 2.651 -81.564 1.00 84.06 401 GLY A O 1
ATOM 3129 N N . TYR A 1 402 ? 15.235 0.929 -80.156 1.00 84.56 402 TYR A N 1
ATOM 3130 C CA . TYR A 1 402 ? 16.256 0.255 -80.959 1.00 84.56 402 TYR A CA 1
ATOM 3131 C C . TYR A 1 402 ? 15.719 -0.210 -82.322 1.00 84.56 402 TYR A C 1
ATOM 3133 O O . TYR A 1 402 ? 16.367 -0.018 -83.356 1.00 84.56 402 TYR A O 1
ATOM 3141 N N . LEU A 1 403 ? 14.508 -0.772 -82.364 1.00 82.50 403 LEU A N 1
ATOM 3142 C CA . LEU A 1 403 ? 13.857 -1.168 -83.615 1.00 82.50 403 LEU A CA 1
ATOM 3143 C C . LEU A 1 403 ? 13.519 0.046 -84.491 1.00 82.50 403 LEU A C 1
ATOM 3145 O O . LEU A 1 403 ? 13.736 0.000 -85.706 1.00 82.50 403 LEU A O 1
ATOM 3149 N N . GLY A 1 404 ? 13.055 1.145 -83.889 1.00 78.88 404 GLY A N 1
ATOM 3150 C CA . GLY A 1 404 ? 12.829 2.422 -84.566 1.00 78.88 404 GLY A CA 1
ATOM 3151 C C . GLY A 1 404 ? 14.114 2.990 -85.172 1.00 78.88 404 GLY A C 1
ATOM 3152 O O . GLY A 1 404 ? 14.151 3.306 -86.365 1.00 78.88 404 GLY A O 1
ATOM 3153 N N . TYR A 1 405 ? 15.197 3.014 -84.392 1.00 79.94 405 TYR A N 1
ATOM 3154 C CA . TYR A 1 405 ? 16.525 3.430 -84.843 1.00 79.94 405 TYR A CA 1
ATOM 3155 C C . TYR A 1 405 ? 17.031 2.567 -86.007 1.00 79.94 405 TYR A C 1
ATOM 3157 O O . TYR A 1 405 ? 17.432 3.092 -87.047 1.00 79.94 405 TYR A O 1
ATOM 3165 N N . LYS A 1 406 ? 16.930 1.236 -85.902 1.00 77.88 406 LYS A N 1
ATOM 3166 C CA . LYS A 1 406 ? 17.360 0.302 -86.955 1.00 77.88 406 LYS A CA 1
ATOM 3167 C C . LYS A 1 406 ? 16.556 0.472 -88.249 1.00 77.88 406 LYS A C 1
ATOM 3169 O O . LYS A 1 406 ? 17.115 0.366 -89.344 1.00 77.88 406 LYS A O 1
ATOM 3174 N N . LYS A 1 407 ? 15.254 0.765 -88.150 1.00 73.62 407 LYS A N 1
ATOM 3175 C CA . LYS A 1 407 ? 14.372 1.008 -89.306 1.00 73.62 407 LYS A CA 1
ATOM 3176 C C . LYS A 1 407 ? 14.674 2.357 -89.974 1.00 73.62 407 LYS A C 1
ATOM 3178 O O . LYS A 1 407 ? 14.699 2.427 -91.204 1.00 73.62 407 LYS A O 1
ATOM 3183 N N . ALA A 1 408 ? 14.977 3.396 -89.192 1.00 70.75 408 ALA A N 1
ATOM 3184 C CA . ALA A 1 408 ? 15.422 4.699 -89.693 1.00 70.75 408 ALA A CA 1
ATOM 3185 C C . ALA A 1 408 ? 16.812 4.628 -90.353 1.00 70.75 408 ALA A C 1
ATOM 3187 O O . ALA A 1 408 ? 17.023 5.202 -91.422 1.00 70.75 408 ALA A O 1
ATOM 3188 N N . TRP A 1 409 ? 17.733 3.855 -89.774 1.00 68.56 409 TRP A N 1
ATOM 3189 C CA . TRP A 1 409 ? 19.061 3.607 -90.335 1.00 68.56 409 TRP A CA 1
ATOM 3190 C C . TRP A 1 409 ? 18.997 2.842 -91.665 1.00 68.56 409 TRP A C 1
ATOM 3192 O O . TRP A 1 409 ? 19.655 3.230 -92.628 1.00 68.56 409 TRP A O 1
ATOM 3202 N N . LYS A 1 410 ? 18.132 1.820 -91.778 1.00 64.69 410 LYS A N 1
ATOM 3203 C CA . LYS A 1 410 ? 17.883 1.129 -93.058 1.00 64.69 410 LYS A CA 1
ATOM 3204 C C . LYS A 1 410 ? 17.277 2.049 -94.123 1.00 64.69 410 LYS A C 1
ATOM 3206 O O . LYS A 1 410 ? 17.695 1.968 -95.271 1.00 64.69 410 LYS A O 1
ATOM 3211 N N . LYS A 1 411 ? 16.340 2.938 -93.763 1.00 60.75 411 LYS A N 1
ATOM 3212 C CA . LYS A 1 411 ? 15.769 3.915 -94.711 1.00 60.75 411 LYS A CA 1
ATOM 3213 C C . LYS A 1 411 ? 16.810 4.918 -95.221 1.00 60.75 411 LYS A C 1
ATOM 3215 O O . LYS A 1 411 ? 16.815 5.199 -96.410 1.00 60.75 411 LYS A O 1
ATOM 3220 N N . ARG A 1 412 ? 17.725 5.390 -94.364 1.00 56.94 412 ARG A N 1
ATOM 3221 C CA . ARG A 1 412 ? 18.827 6.290 -94.765 1.0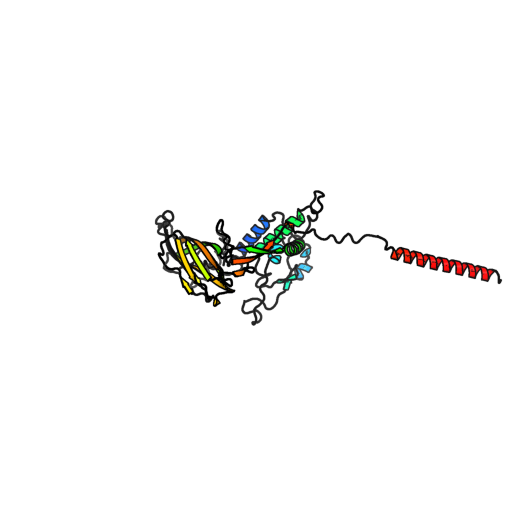0 56.94 412 ARG A CA 1
ATOM 3222 C C . ARG A 1 412 ? 19.856 5.638 -95.695 1.00 56.94 412 ARG A C 1
ATOM 3224 O O . ARG A 1 412 ? 20.507 6.347 -96.445 1.00 56.94 412 ARG A O 1
ATOM 3231 N N . LYS A 1 413 ? 19.988 4.308 -95.667 1.00 55.44 413 LYS A N 1
ATOM 3232 C CA . LYS A 1 413 ? 20.909 3.548 -96.532 1.00 55.44 413 LYS A CA 1
ATOM 3233 C C . LYS A 1 413 ? 20.321 3.169 -97.900 1.00 55.44 413 LYS A C 1
ATOM 3235 O O . LYS A 1 413 ? 21.048 2.685 -98.752 1.00 55.44 413 LYS A O 1
ATOM 3240 N N . LEU A 1 414 ? 19.010 3.340 -98.082 1.00 54.47 414 LEU A N 1
ATOM 3241 C CA . LEU A 1 414 ? 18.286 3.090 -99.339 1.00 54.47 414 LEU A CA 1
ATOM 3242 C C . LEU A 1 414 ? 17.999 4.386 -100.121 1.00 54.47 414 LEU A C 1
ATOM 3244 O O . LEU A 1 414 ? 17.462 4.320 -101.219 1.00 54.47 414 LEU A O 1
ATOM 3248 N N . SER A 1 415 ? 18.341 5.548 -99.555 1.00 52.91 415 SER A N 1
ATOM 3249 C CA . SER A 1 415 ? 18.217 6.868 -100.187 1.00 52.91 415 SER A CA 1
ATOM 3250 C C . SER A 1 415 ? 19.577 7.524 -100.476 1.00 52.91 415 SER A C 1
ATOM 3252 O O . SER A 1 415 ? 19.632 8.747 -100.595 1.00 52.91 415 SER A O 1
ATOM 3254 N N . SER A 1 416 ? 20.660 6.739 -100.509 1.00 46.03 416 SER A N 1
ATOM 3255 C CA . SER A 1 416 ? 22.006 7.160 -10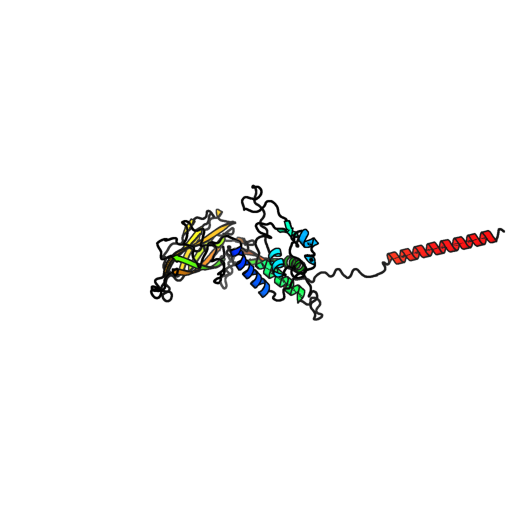0.925 1.00 46.03 416 SER A CA 1
ATOM 3256 C C . SER A 1 416 ? 22.401 6.470 -102.214 1.00 46.03 416 SER A C 1
ATOM 3258 O O . SER A 1 416 ? 22.243 5.224 -102.226 1.00 46.03 416 SER A O 1
#

Nearest PDB structures (foldseek):
  7l2z-assembly1_A  TM=4.046E-01  e=3.175E-03  Escherichia coli K-12
  6yg8-assembly1_D  TM=4.062E-01  e=6.407E-03  Escherichia coli
  6yg8-assembly1_E  TM=3.196E-01  e=3.175E-03  Escherichia coli
  7l2z-assembly1_D  TM=3.767E-01  e=1.085E-02  Escherichia coli K-12
  6yg8-assembly1_A  TM=2.877E-01  e=1.400E-03  Escherichia coli

pLDDT: mean 75.8, std 19.48, range [20.62, 97.06]